Protein AF-0000000084953550 (afdb_homodimer)

Sequence (570 aa):
MKTSVRLIHTGYFYADGGCMFGATPQSAWKRRYKADAQNRCRLAMHVGLVTTRCGRVILIDNGIGNKHTDQLKASFYRFHELTDLDKALRQYGIRPDDVTDVVLTHLHFDHCGGTTRYGEDGQIIPAYPNATCWVSEAQWHEAFHPNALERDSFFPENMEAIRESGKLHLIKDETFLTPEVRLRLFDGHTSGQIVIDVETDSHTVIFAGDVIPTSAHLSPTWISAYDVRPLETYYAKVHLLDKASSNGQIVVYCHDAYTPCSAVKKINDFYKALPCAMDTNNRVRMKTSVRLIHTGYFYADGGCMFGATPQSAWKRRYKADAQNRCRLAMHVGLVTTRCGRVILIDNGIGNKHTDQLKASFYRFHELTDLDKALRQYGIRPDDVTDVVLTHLHFDHCGGTTRYGEDGQIIPAYPNATCWVSEAQWHEAFHPNALERDSFFPENMEAIRESGKLHLIKDETFLTPEVRLRLFDGHTSGQIVIDVETDSHTVIFAGDVIPTSAHLSPTWISAYDVRPLETYYAKVHLLDKASSNGQIVVYCHDAYTPCSAVKKINDFYKALPCAMDTNNRVR

Radius of gyration: 26.47 Å; Cα contacts (8 Å, |Δi|>4): 1402; chains: 2; bounding box: 49×81×55 Å

InterPro domains:
  IPR001279 Metallo-beta-lactamase [PF00753] (47-222)
  IPR001279 Metallo-beta-lactamase [SM00849] (44-255)
  IPR036866 Ribonuclease Z/Hydroxyacylglutathione hydrolase-like [G3DSA:3.60.15.10] (2-266)
  IPR036866 Ribonuclease Z/Hydroxyacylglutathione hydrolase-like [SSF56281] (5-277)
  IPR051013 N-acyl homoserine lactonase-like [PTHR42978] (4-265)

Structure (mmCIF, N/CA/C/O backbone):
data_AF-0000000084953550-model_v1
#
loop_
_entity.id
_entity.type
_entity.pdbx_description
1 polymer 'Metallo-beta-lactamase domain protein'
#
loop_
_atom_site.group_PDB
_atom_site.id
_atom_site.type_symbol
_atom_site.label_atom_id
_atom_site.label_alt_id
_atom_site.label_comp_id
_atom_site.label_asym_id
_atom_site.label_entity_id
_atom_site.label_seq_id
_atom_site.pdbx_PDB_ins_code
_atom_site.Cartn_x
_atom_site.Cartn_y
_atom_site.Cartn_z
_atom_site.occupancy
_atom_site.B_iso_or_equiv
_atom_site.auth_seq_id
_atom_site.auth_comp_id
_atom_site.auth_asym_id
_atom_site.auth_atom_id
_atom_site.pdbx_PDB_model_num
ATOM 1 N N . MET A 1 1 ? -13.148 -36.625 -21.938 1 76.44 1 MET A N 1
ATOM 2 C CA . MET A 1 1 ? -12.641 -36.562 -20.578 1 76.44 1 MET A CA 1
ATOM 3 C C . MET A 1 1 ? -13.18 -35.344 -19.844 1 76.44 1 MET A C 1
ATOM 5 O O . MET A 1 1 ? -13.664 -34.406 -20.484 1 76.44 1 MET A O 1
ATOM 9 N N . LYS A 1 2 ? -13.367 -35.375 -18.516 1 89.06 2 LYS A N 1
ATOM 10 C CA . LYS A 1 2 ? -13.898 -34.281 -17.734 1 89.06 2 LYS A CA 1
ATOM 11 C C . LYS A 1 2 ? -12.797 -33.281 -17.391 1 89.06 2 LYS A C 1
ATOM 13 O O . LYS A 1 2 ? -11.633 -33.656 -17.25 1 89.06 2 LYS A O 1
ATOM 18 N N . THR A 1 3 ? -13.141 -32.062 -17.422 1 95.12 3 THR A N 1
ATOM 19 C CA . THR A 1 3 ? -12.203 -31.062 -16.969 1 95.12 3 THR A CA 1
ATOM 20 C C . THR A 1 3 ? -11.945 -31.188 -15.469 1 95.12 3 THR A C 1
ATOM 22 O O . THR A 1 3 ? -12.891 -31.312 -14.688 1 95.12 3 THR A O 1
ATOM 25 N N . SER A 1 4 ? -10.727 -31.219 -15.094 1 94.81 4 SER A N 1
ATOM 26 C CA . SER A 1 4 ? -10.391 -31.359 -13.68 1 94.81 4 SER A CA 1
ATOM 27 C C . SER A 1 4 ? -9.367 -30.312 -13.25 1 94.81 4 SER A C 1
ATOM 29 O O . SER A 1 4 ? -8.594 -29.812 -14.07 1 94.81 4 SER A O 1
ATOM 31 N N . VAL A 1 5 ? -9.438 -29.969 -12 1 97.19 5 VAL A N 1
ATOM 32 C CA . VAL A 1 5 ? -8.508 -29.031 -11.375 1 97.19 5 VAL A CA 1
ATOM 33 C C . VAL A 1 5 ? -7.867 -29.656 -10.148 1 97.19 5 VAL A C 1
ATOM 35 O O . VAL A 1 5 ? -8.57 -30.125 -9.242 1 97.19 5 VAL A O 1
ATOM 38 N N . ARG A 1 6 ? -6.602 -29.703 -10.109 1 96.5 6 ARG A N 1
ATOM 39 C CA . ARG A 1 6 ? -5.82 -30.172 -8.969 1 96.5 6 ARG A CA 1
ATOM 40 C C . ARG A 1 6 ? -4.867 -29.078 -8.477 1 96.5 6 ARG A C 1
ATOM 42 O O . ARG A 1 6 ? -4.289 -28.344 -9.273 1 96.5 6 ARG A O 1
ATOM 49 N N . LEU A 1 7 ? -4.746 -28.969 -7.188 1 97.06 7 LEU A N 1
ATOM 50 C CA . LEU A 1 7 ? -3.754 -28.078 -6.609 1 97.06 7 LEU A CA 1
ATOM 51 C C . LEU A 1 7 ? -2.506 -28.844 -6.188 1 97.06 7 LEU A C 1
ATOM 53 O O . LEU A 1 7 ? -2.6 -29.844 -5.477 1 97.06 7 LEU A O 1
ATOM 57 N N . ILE A 1 8 ? -1.409 -28.391 -6.684 1 96.94 8 ILE A N 1
ATOM 58 C CA . ILE A 1 8 ? -0.126 -28.984 -6.312 1 96.94 8 ILE A CA 1
ATOM 59 C C . ILE A 1 8 ? 0.648 -28.016 -5.426 1 96.94 8 ILE A C 1
ATOM 61 O O . ILE A 1 8 ? 0.842 -26.844 -5.789 1 96.94 8 ILE A O 1
ATOM 65 N N . HIS A 1 9 ? 1.024 -28.484 -4.32 1 94.75 9 HIS A N 1
ATOM 66 C CA . HIS A 1 9 ? 1.794 -27.688 -3.371 1 94.75 9 HIS A CA 1
ATOM 67 C C . HIS A 1 9 ? 3.289 -27.781 -3.66 1 94.75 9 HIS A C 1
ATOM 69 O O . HIS A 1 9 ? 3.85 -28.875 -3.709 1 94.75 9 HIS A O 1
ATOM 75 N N . THR A 1 10 ? 3.984 -26.594 -3.762 1 96 10 THR A N 1
ATOM 76 C CA . THR A 1 10 ? 5.383 -26.656 -4.164 1 96 10 THR A CA 1
ATOM 77 C C . THR A 1 10 ? 6.289 -26.109 -3.072 1 96 10 THR A C 1
ATOM 79 O O . THR A 1 10 ? 7.469 -25.844 -3.311 1 96 10 THR A O 1
ATOM 82 N N . GLY A 1 11 ? 5.746 -25.922 -1.963 1 96.19 11 GLY A N 1
ATOM 83 C CA . GLY A 1 11 ? 6.559 -25.469 -0.844 1 96.19 11 GLY A CA 1
ATOM 84 C C . GLY A 1 11 ? 5.988 -24.234 -0.153 1 96.19 11 GLY A C 1
ATOM 85 O O . GLY A 1 11 ? 4.895 -23.781 -0.492 1 96.19 11 GLY A O 1
ATOM 86 N N . TYR A 1 12 ? 6.742 -23.812 0.892 1 97.44 12 TYR A N 1
ATOM 87 C CA . TYR A 1 12 ? 6.324 -22.688 1.725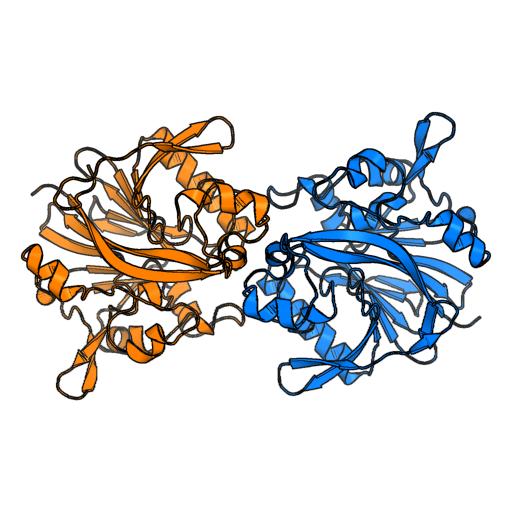 1 97.44 12 TYR A CA 1
ATOM 88 C C . TYR A 1 12 ? 7.398 -21.609 1.77 1 97.44 12 TYR A C 1
ATOM 90 O O . TYR A 1 12 ? 8.555 -21.859 1.408 1 97.44 12 TYR A O 1
ATOM 98 N N . PHE A 1 13 ? 7.023 -20.453 2.117 1 97.38 13 PHE A N 1
ATOM 99 C CA . PHE A 1 13 ? 7.93 -19.359 2.449 1 97.38 13 PHE A CA 1
ATOM 100 C C . PHE A 1 13 ? 7.32 -18.453 3.514 1 97.38 13 PHE A C 1
ATOM 102 O O . PHE A 1 13 ? 6.16 -18.625 3.893 1 97.38 13 PHE A O 1
ATOM 109 N N . TYR A 1 14 ? 8.148 -17.578 4.047 1 97.62 14 TYR A N 1
ATOM 110 C CA . TYR A 1 14 ? 7.656 -16.625 5.031 1 97.62 14 TYR A CA 1
ATOM 111 C C . TYR A 1 14 ? 7.633 -15.211 4.453 1 97.62 14 TYR A C 1
ATOM 113 O O . TYR A 1 14 ? 8.484 -14.852 3.639 1 97.62 14 TYR A O 1
ATOM 121 N N . ALA A 1 15 ? 6.664 -14.484 4.805 1 97.62 15 ALA A N 1
ATOM 122 C CA . ALA A 1 15 ? 6.594 -13.047 4.527 1 97.62 15 ALA A CA 1
ATOM 123 C C . ALA A 1 15 ? 6.145 -12.273 5.766 1 97.62 15 ALA A C 1
ATOM 125 O O . ALA A 1 15 ? 5.355 -12.781 6.57 1 97.62 15 ALA A O 1
ATOM 126 N N . ASP A 1 16 ? 6.613 -11.07 5.918 1 98 16 ASP A N 1
ATOM 127 C CA . ASP A 1 16 ? 6.211 -10.219 7.031 1 98 16 ASP A CA 1
ATOM 128 C C . ASP A 1 16 ? 4.707 -9.945 6.996 1 98 16 ASP A C 1
ATOM 130 O O . ASP A 1 16 ? 4.156 -9.617 5.941 1 98 16 ASP A O 1
ATOM 134 N N . GLY A 1 17 ? 4.078 -10.062 8.164 1 98.44 17 GLY A N 1
ATOM 135 C CA . GLY A 1 17 ? 2.639 -9.852 8.219 1 98.44 17 GLY A CA 1
ATOM 136 C C . GLY A 1 17 ? 2.227 -8.445 7.824 1 98.44 17 GLY A C 1
ATOM 137 O O . GLY A 1 17 ? 1.209 -8.258 7.152 1 98.44 17 GLY A O 1
ATOM 138 N N . GLY A 1 18 ? 2.971 -7.453 8.297 1 98.31 18 GLY A N 1
ATOM 139 C CA . GLY A 1 18 ? 2.688 -6.086 7.883 1 98.31 18 GLY A CA 1
ATOM 140 C C . GLY A 1 18 ? 2.758 -5.887 6.379 1 98.31 18 GLY A C 1
ATOM 141 O O . GLY A 1 18 ? 1.96 -5.145 5.809 1 98.31 18 GLY A O 1
ATOM 142 N N . CYS A 1 19 ? 3.678 -6.562 5.73 1 98.31 19 CYS A N 1
ATOM 143 C CA . CYS A 1 19 ? 3.785 -6.5 4.277 1 98.31 19 CYS A CA 1
ATOM 144 C C . CYS A 1 19 ? 2.588 -7.172 3.613 1 98.31 19 CYS A C 1
ATOM 146 O O . CYS A 1 19 ? 2.059 -6.664 2.623 1 98.31 19 CYS A O 1
ATOM 148 N N . MET A 1 20 ? 2.152 -8.227 4.184 1 98.44 20 MET A N 1
ATOM 149 C CA . MET A 1 20 ? 1.085 -9.023 3.584 1 98.44 20 MET A CA 1
ATOM 150 C C . MET A 1 20 ? -0.265 -8.328 3.748 1 98.44 20 MET A C 1
ATOM 152 O O . MET A 1 20 ? -1.137 -8.453 2.885 1 98.44 20 MET A O 1
ATOM 156 N N . PHE A 1 21 ? -0.418 -7.555 4.832 1 98.5 21 PHE A N 1
ATOM 157 C CA . PHE A 1 21 ? -1.776 -7.117 5.133 1 98.5 21 PHE A CA 1
ATOM 158 C C . PHE A 1 21 ? -1.864 -5.598 5.145 1 98.5 21 PHE A C 1
ATOM 160 O O . PHE A 1 21 ? -2.939 -5.031 5.363 1 98.5 21 PHE A O 1
ATOM 167 N N . GLY A 1 22 ? -0.759 -4.938 4.918 1 97.88 22 GLY A N 1
ATOM 168 C CA . GLY A 1 22 ? -0.736 -3.521 4.582 1 97.88 22 GLY A CA 1
ATOM 169 C C . GLY A 1 22 ? -1.281 -2.637 5.688 1 97.88 22 GLY A C 1
ATOM 170 O O . GLY A 1 22 ? -0.804 -2.686 6.824 1 97.88 22 GLY A O 1
ATOM 171 N N . ALA A 1 23 ? -2.414 -1.973 5.375 1 97.88 23 ALA A N 1
ATOM 172 C CA . ALA A 1 23 ? -2.973 -0.953 6.258 1 97.88 23 ALA A CA 1
ATOM 173 C C . ALA A 1 23 ? -3.803 -1.585 7.371 1 97.88 23 ALA A C 1
ATOM 175 O O . ALA A 1 23 ? -4.406 -0.879 8.188 1 97.88 23 ALA A O 1
ATOM 176 N N . THR A 1 24 ? -3.871 -2.865 7.43 1 97.5 24 THR A N 1
ATOM 177 C CA . THR A 1 24 ? -4.531 -3.566 8.523 1 97.5 24 THR A CA 1
ATOM 178 C C . THR A 1 24 ? -3.566 -3.785 9.688 1 97.5 24 THR A C 1
ATOM 180 O O . THR A 1 24 ? -2.539 -4.445 9.531 1 97.5 24 THR A O 1
ATOM 183 N N . PRO A 1 25 ? -3.871 -3.297 10.836 1 96.94 25 PRO A N 1
ATOM 184 C CA . PRO A 1 25 ? -2.934 -3.385 11.961 1 96.94 25 PRO A CA 1
ATOM 185 C C . PRO A 1 25 ? -2.691 -4.824 12.414 1 96.94 25 PRO A C 1
ATOM 187 O O . PRO A 1 25 ? -3.553 -5.688 12.227 1 96.94 25 PRO A O 1
ATOM 190 N N . GLN A 1 26 ? -1.548 -5.031 13.008 1 97.56 26 GLN A N 1
ATOM 191 C CA . GLN A 1 26 ? -1.118 -6.344 13.477 1 97.56 26 GLN A CA 1
ATOM 192 C C . GLN A 1 26 ? -2.156 -6.961 14.406 1 97.56 26 GLN A C 1
ATOM 194 O O . GLN A 1 26 ? -2.43 -8.156 14.328 1 97.56 26 GLN A O 1
ATOM 199 N N . SER A 1 27 ? -2.773 -6.18 15.266 1 95.19 27 SER A N 1
ATOM 200 C CA . SER A 1 27 ? -3.758 -6.66 16.234 1 95.19 27 SER A CA 1
ATOM 201 C C . SER A 1 27 ? -4.98 -7.242 15.523 1 95.19 27 SER A C 1
ATOM 203 O O . SER A 1 27 ? -5.656 -8.117 16.062 1 95.19 27 SER A O 1
ATOM 205 N N . ALA A 1 28 ? -5.219 -6.801 14.328 1 96.19 28 ALA A N 1
ATOM 206 C CA . ALA A 1 28 ? -6.379 -7.27 13.57 1 96.19 28 ALA A CA 1
ATOM 207 C C . ALA A 1 28 ? -6.016 -8.477 12.703 1 96.19 28 ALA A C 1
ATOM 209 O O . ALA A 1 28 ? -6.648 -9.531 12.805 1 96.19 28 ALA A O 1
ATOM 210 N N . TRP A 1 29 ? -4.965 -8.352 11.898 1 97.44 29 TRP A N 1
ATOM 211 C CA . TRP A 1 29 ? -4.723 -9.406 10.922 1 97.44 29 TRP A CA 1
ATOM 212 C C . TRP A 1 29 ? -4.199 -10.672 11.609 1 97.44 29 TRP A C 1
ATOM 214 O O . TRP A 1 29 ? -4.383 -11.781 11.102 1 97.44 29 TRP A O 1
ATOM 224 N N . LYS A 1 30 ? -3.602 -10.57 12.797 1 97.12 30 LYS A N 1
ATOM 225 C CA . LYS A 1 30 ? -3.109 -11.734 13.523 1 97.12 30 LYS A CA 1
ATOM 226 C C . LYS A 1 30 ? -4.258 -12.641 13.953 1 97.12 30 LYS A C 1
ATOM 228 O O . LYS A 1 30 ? -4.055 -13.82 14.234 1 97.12 30 LYS A O 1
ATOM 233 N N . ARG A 1 31 ? -5.398 -12.055 14.062 1 95.88 31 ARG A N 1
ATOM 234 C CA . ARG A 1 31 ? -6.57 -12.836 14.438 1 95.88 31 ARG A CA 1
ATOM 235 C C . ARG A 1 31 ? -7.043 -13.711 13.289 1 95.88 31 ARG A C 1
ATOM 237 O O . ARG A 1 31 ? -7.789 -14.672 13.492 1 95.88 31 ARG A O 1
ATOM 244 N N . ARG A 1 32 ? -6.566 -13.453 12.094 1 95.94 32 ARG A N 1
ATOM 245 C CA . ARG A 1 32 ? -7.109 -14.133 10.922 1 95.94 32 ARG A CA 1
ATOM 246 C C . ARG A 1 32 ? -6.039 -14.984 10.242 1 95.94 32 ARG A C 1
ATOM 248 O O . ARG A 1 32 ? -6.359 -15.875 9.453 1 95.94 32 ARG A O 1
ATOM 255 N N . TYR A 1 33 ? -4.809 -14.664 10.539 1 98.06 33 TYR A N 1
ATOM 256 C CA . TYR A 1 33 ? -3.719 -15.414 9.922 1 98.06 33 TYR A CA 1
ATOM 257 C C . TYR A 1 33 ? -2.555 -15.586 10.891 1 98.06 33 TYR A C 1
ATOM 259 O O . TYR A 1 33 ? -2.064 -14.602 11.453 1 98.06 33 TYR A O 1
ATOM 267 N N . LYS A 1 34 ? -2.096 -16.734 11.016 1 97.56 34 LYS A N 1
ATOM 268 C CA . LYS A 1 34 ? -1.059 -17.062 11.992 1 97.56 34 LYS A CA 1
ATOM 269 C C . LYS A 1 34 ? 0.27 -16.406 11.617 1 97.56 34 LYS A C 1
ATOM 271 O O . LYS A 1 34 ? 0.632 -16.359 10.438 1 97.56 34 LYS A O 1
ATOM 276 N N . ALA A 1 35 ? 0.971 -15.922 12.586 1 97.31 35 ALA A N 1
ATOM 277 C CA . ALA A 1 35 ? 2.318 -15.391 12.422 1 97.31 35 ALA A CA 1
ATOM 278 C C . ALA A 1 35 ? 3.246 -15.883 13.531 1 97.31 35 ALA A C 1
ATOM 280 O O . ALA A 1 35 ? 2.795 -16.188 14.633 1 97.31 35 ALA A O 1
ATOM 281 N N . ASP A 1 36 ? 4.523 -15.961 13.234 1 96.06 36 ASP A N 1
ATOM 282 C CA . ASP A 1 36 ? 5.488 -16.359 14.258 1 96.06 36 ASP A CA 1
ATOM 283 C C . ASP A 1 36 ? 5.953 -15.164 15.078 1 96.06 36 ASP A C 1
ATOM 285 O O . ASP A 1 36 ? 5.41 -14.062 14.938 1 96.06 36 ASP A O 1
ATOM 289 N N . ALA A 1 37 ? 6.895 -15.328 15.945 1 93.56 37 ALA A N 1
ATOM 290 C CA . ALA A 1 37 ? 7.344 -14.305 16.891 1 93.56 37 ALA A CA 1
ATOM 291 C C . ALA A 1 37 ? 8.047 -13.156 16.172 1 93.56 37 ALA A C 1
ATOM 293 O O . ALA A 1 37 ? 8.148 -12.047 16.703 1 93.56 37 ALA A O 1
ATOM 294 N N . GLN A 1 38 ? 8.531 -13.414 15.008 1 93.62 38 GLN A N 1
ATOM 295 C CA . GLN A 1 38 ? 9.219 -12.398 14.219 1 93.62 38 GLN A CA 1
ATOM 296 C C . GLN A 1 38 ? 8.258 -11.711 13.25 1 93.62 38 GLN A C 1
ATOM 298 O O . GLN A 1 38 ? 8.695 -11.031 12.32 1 93.62 38 GLN A O 1
ATOM 303 N N . ASN A 1 39 ? 6.949 -11.914 13.438 1 96.06 39 ASN A N 1
ATOM 304 C CA . ASN A 1 39 ? 5.895 -11.258 12.664 1 96.06 39 ASN A CA 1
ATOM 305 C C . ASN A 1 39 ? 5.801 -11.828 11.25 1 96.06 39 ASN A C 1
ATOM 307 O O . ASN A 1 39 ? 5.297 -11.164 10.344 1 96.06 39 ASN A O 1
ATOM 311 N N . ARG A 1 40 ? 6.324 -13.102 11.078 1 97.56 40 ARG A N 1
ATOM 312 C CA . ARG A 1 40 ? 6.324 -13.703 9.75 1 97.56 40 ARG A CA 1
ATOM 313 C C . ARG A 1 40 ? 5.148 -14.656 9.586 1 97.56 40 ARG A C 1
ATOM 315 O O . ARG A 1 40 ? 4.852 -15.453 10.484 1 97.56 40 ARG A O 1
ATOM 322 N N . CYS A 1 41 ? 4.48 -14.523 8.43 1 98.62 41 CYS A N 1
ATOM 323 C CA . CYS A 1 41 ? 3.377 -15.398 8.055 1 98.62 41 CYS A CA 1
ATOM 324 C C . CYS A 1 41 ? 3.855 -16.5 7.121 1 98.62 41 CYS A C 1
ATOM 326 O O . CYS A 1 41 ? 4.57 -16.234 6.152 1 98.62 41 CYS A O 1
ATOM 328 N N . ARG A 1 42 ? 3.492 -17.719 7.453 1 98.44 42 ARG A N 1
ATOM 329 C CA . ARG A 1 42 ? 3.793 -18.828 6.555 1 98.44 42 ARG A CA 1
ATOM 330 C C . ARG A 1 42 ? 2.855 -18.828 5.352 1 98.44 42 ARG A C 1
ATOM 332 O O . ARG A 1 42 ? 1.634 -18.844 5.512 1 98.44 42 ARG A O 1
ATOM 339 N N . LEU A 1 43 ? 3.41 -18.812 4.164 1 98.56 43 LEU A N 1
ATOM 340 C CA . LEU A 1 43 ? 2.662 -18.797 2.914 1 98.56 43 LEU A CA 1
ATOM 341 C C . LEU A 1 43 ? 2.988 -20.016 2.066 1 98.56 43 LEU A C 1
ATOM 343 O O . LEU A 1 43 ? 4.078 -20.594 2.182 1 98.56 43 LEU A O 1
ATOM 347 N N . ALA A 1 44 ? 2.066 -20.375 1.27 1 98.38 44 ALA A N 1
ATOM 348 C CA . ALA A 1 44 ? 2.232 -21.531 0.385 1 98.38 44 ALA A CA 1
ATOM 349 C C . ALA A 1 44 ? 2.402 -21.078 -1.065 1 98.38 44 ALA A C 1
ATOM 351 O O . ALA A 1 44 ? 2.145 -19.922 -1.4 1 98.38 44 ALA A O 1
ATOM 352 N N . MET A 1 45 ? 2.893 -21.953 -1.825 1 98.12 45 MET A N 1
ATOM 353 C CA . MET A 1 45 ? 2.854 -21.828 -3.281 1 98.12 45 MET A CA 1
ATOM 354 C C . MET A 1 45 ? 2.02 -22.953 -3.895 1 98.12 45 MET A C 1
ATOM 356 O O . MET A 1 45 ? 2.5 -24.078 -4.051 1 98.12 45 MET A O 1
ATOM 360 N N . HIS A 1 46 ? 0.765 -22.625 -4.184 1 98 46 HIS A N 1
ATOM 361 C CA . HIS A 1 46 ? -0.148 -23.562 -4.832 1 98 46 HIS A CA 1
ATOM 362 C C . HIS A 1 46 ? -0.134 -23.391 -6.344 1 98 46 HIS A C 1
ATOM 364 O O . HIS A 1 46 ? -0.384 -22.281 -6.848 1 98 46 HIS A O 1
ATOM 370 N N . VAL A 1 47 ? 0.099 -24.469 -7.023 1 98.25 47 VAL A N 1
ATOM 371 C CA . VAL A 1 47 ? 0.094 -24.516 -8.484 1 98.25 47 VAL A CA 1
ATOM 372 C C . VAL A 1 47 ? -1.152 -25.25 -8.969 1 98.25 47 VAL A C 1
ATOM 374 O O . VAL A 1 47 ? -1.556 -26.266 -8.391 1 98.25 47 VAL A O 1
ATOM 377 N N . GLY A 1 48 ? -1.766 -24.734 -9.992 1 98.44 48 GLY A N 1
ATOM 378 C CA . GLY A 1 48 ? -2.918 -25.406 -10.57 1 98.44 48 GLY A CA 1
ATOM 379 C C . GLY A 1 48 ? -2.553 -26.344 -11.695 1 98.44 48 GLY A C 1
ATOM 380 O O . GLY A 1 48 ? -1.789 -25.984 -12.594 1 98.44 48 GLY A O 1
ATOM 381 N N . LEU A 1 49 ? -3.033 -27.562 -11.625 1 98.25 49 LEU A N 1
ATOM 382 C CA . LEU A 1 49 ? -3.014 -28.516 -12.727 1 98.25 49 LEU A CA 1
ATOM 383 C C . LEU A 1 49 ? -4.418 -28.734 -13.281 1 98.25 49 LEU A C 1
ATOM 385 O O . LEU A 1 49 ? -5.289 -29.25 -12.586 1 98.25 49 LEU A O 1
ATOM 389 N N . VAL A 1 50 ? -4.582 -28.281 -14.516 1 98.06 50 VAL A N 1
ATOM 390 C CA . VAL A 1 50 ? -5.891 -28.391 -15.148 1 98.06 50 VAL A CA 1
ATOM 391 C C . VAL A 1 50 ? -5.812 -29.344 -16.344 1 98.06 50 VAL A C 1
ATOM 393 O O . VAL A 1 50 ? -4.922 -29.219 -17.188 1 98.06 50 VAL A O 1
ATOM 396 N N . THR A 1 51 ? -6.66 -30.297 -16.406 1 96.75 51 THR A N 1
ATOM 397 C CA . THR A 1 51 ? -6.867 -31.109 -17.594 1 96.75 51 THR A CA 1
ATOM 398 C C . THR A 1 51 ? -8.234 -30.844 -18.219 1 96.75 51 THR A C 1
ATOM 400 O O . THR A 1 51 ? -9.242 -30.781 -17.5 1 96.75 51 THR A O 1
ATOM 403 N N . THR A 1 52 ? -8.219 -30.594 -19.469 1 97.06 52 THR A N 1
ATOM 404 C CA . THR A 1 52 ? -9.461 -30.203 -20.109 1 97.06 52 THR A CA 1
ATOM 405 C C . THR A 1 52 ? -10.047 -31.375 -20.906 1 97.06 52 THR A C 1
ATOM 407 O O . THR A 1 52 ? -9.383 -32.375 -21.109 1 97.06 52 THR A O 1
ATOM 410 N N . ARG A 1 53 ? -11.258 -31.172 -21.453 1 95 53 ARG A N 1
ATOM 411 C CA . ARG A 1 53 ? -11.984 -32.188 -22.219 1 95 53 ARG A CA 1
ATOM 412 C C . ARG A 1 53 ? -11.273 -32.5 -23.531 1 95 53 ARG A C 1
ATOM 414 O O . ARG A 1 53 ? -11.289 -33.625 -24 1 95 53 ARG A O 1
ATOM 421 N N . CYS A 1 54 ? -10.656 -31.5 -24.078 1 95.69 54 CYS A N 1
ATOM 422 C CA . CYS A 1 54 ? -10.016 -31.688 -25.375 1 95.69 54 CYS A CA 1
ATOM 423 C C . CYS A 1 54 ? -8.594 -32.219 -25.219 1 95.69 54 CYS A C 1
ATOM 425 O O . CYS A 1 54 ? -7.84 -32.281 -26.188 1 95.69 54 CYS A O 1
ATOM 427 N N . GLY A 1 55 ? -8.141 -32.469 -23.953 1 95.94 55 GLY A N 1
ATOM 428 C CA . GLY A 1 55 ? -6.887 -33.156 -23.719 1 95.94 55 GLY A CA 1
ATOM 429 C C . GLY A 1 55 ? -5.734 -32.219 -23.406 1 95.94 55 GLY A C 1
ATOM 430 O O . GLY A 1 55 ? -4.582 -32.656 -23.328 1 95.94 55 GLY A O 1
ATOM 431 N N . ARG A 1 56 ? -6.027 -31 -23.141 1 97.38 56 ARG A N 1
ATOM 432 C CA . ARG A 1 56 ? -4.965 -30.078 -22.766 1 97.38 56 ARG A CA 1
ATOM 433 C C . ARG A 1 56 ? -4.551 -30.266 -21.312 1 97.38 56 ARG A C 1
ATOM 435 O O . ARG A 1 56 ? -5.395 -30.531 -20.453 1 97.38 56 ARG A O 1
ATOM 442 N N . VAL A 1 57 ? -3.285 -30.188 -21.094 1 98.38 57 VAL A N 1
ATOM 443 C CA . VAL A 1 57 ? -2.695 -30.172 -19.766 1 98.38 57 VAL A CA 1
ATOM 444 C C . VAL A 1 57 ? -2.127 -28.781 -19.469 1 98.38 57 VAL A C 1
ATOM 446 O O . VAL A 1 57 ? -1.109 -28.391 -20.031 1 98.38 57 VAL A O 1
ATOM 449 N N . ILE A 1 58 ? -2.797 -28.078 -18.531 1 98.69 58 ILE A N 1
ATOM 450 C CA . ILE A 1 58 ? -2.49 -26.672 -18.266 1 98.69 58 ILE A CA 1
ATOM 451 C C . ILE A 1 58 ? -1.93 -26.531 -16.844 1 98.69 58 ILE A C 1
ATOM 453 O O . ILE A 1 58 ? -2.525 -27.016 -15.883 1 98.69 58 ILE A O 1
ATOM 457 N N . LEU A 1 59 ? -0.784 -25.922 -16.734 1 98.81 59 LEU A N 1
ATOM 458 C CA . LEU A 1 59 ? -0.252 -25.5 -15.438 1 98.81 59 LEU A CA 1
ATOM 459 C C . LEU A 1 59 ? -0.524 -24.016 -15.188 1 98.81 59 LEU A C 1
ATOM 461 O O . LEU A 1 59 ? -0.302 -23.188 -16.062 1 98.81 59 LEU A O 1
ATOM 465 N N . ILE A 1 60 ? -1.053 -23.734 -14.055 1 98.88 60 ILE A N 1
ATOM 466 C CA . ILE A 1 60 ? -1.22 -22.359 -13.602 1 98.88 60 ILE A CA 1
ATOM 467 C C . ILE A 1 60 ? -0.16 -22.031 -12.547 1 98.88 60 ILE A C 1
ATOM 469 O O . ILE A 1 60 ? -0.203 -22.547 -11.43 1 98.88 60 ILE A O 1
ATOM 473 N N . ASP A 1 61 ? 0.768 -21.156 -12.922 1 98.75 61 ASP A N 1
ATOM 474 C CA . ASP A 1 61 ? 1.976 -20.859 -12.156 1 98.75 61 ASP A CA 1
ATOM 475 C C . ASP A 1 61 ? 2.805 -22.109 -11.922 1 98.75 61 ASP A C 1
ATOM 477 O O . ASP A 1 61 ? 2.402 -23.203 -12.32 1 98.75 61 ASP A O 1
ATOM 481 N N . ASN A 1 62 ? 4.004 -21.953 -11.391 1 97.5 62 ASN A N 1
ATOM 482 C CA . ASN A 1 62 ? 4.863 -23.125 -11.25 1 97.5 62 ASN A CA 1
ATOM 483 C C . ASN A 1 62 ? 5.867 -22.953 -10.117 1 97.5 62 ASN A C 1
ATOM 485 O O . ASN A 1 62 ? 6.926 -23.578 -10.117 1 97.5 62 ASN A O 1
ATOM 489 N N . GLY A 1 63 ? 5.594 -22 -9.219 1 96.06 63 GLY A N 1
ATOM 490 C CA . GLY A 1 63 ? 6.379 -21.859 -8.008 1 96.06 63 GLY A CA 1
ATOM 491 C C . GLY A 1 63 ? 7.738 -21.219 -8.242 1 96.06 63 GLY A C 1
ATOM 492 O O . GLY A 1 63 ? 7.918 -20.469 -9.195 1 96.06 63 GLY A O 1
ATOM 493 N N . ILE A 1 64 ? 8.719 -21.453 -7.34 1 94.69 64 ILE A N 1
ATOM 494 C CA . ILE A 1 64 ? 10 -20.766 -7.328 1 94.69 64 ILE A CA 1
ATOM 495 C C . ILE A 1 64 ? 11.008 -21.531 -8.188 1 94.69 64 ILE A C 1
ATOM 497 O O . ILE A 1 64 ? 12.07 -21 -8.523 1 94.69 64 ILE A O 1
ATOM 501 N N . GLY A 1 65 ? 10.703 -22.703 -8.523 1 93.44 65 GLY A N 1
ATOM 502 C CA . GLY A 1 65 ? 11.633 -23.516 -9.297 1 93.44 65 GLY A CA 1
ATOM 503 C C . GLY A 1 65 ? 12.82 -24 -8.484 1 93.44 65 GLY A C 1
ATOM 504 O O . GLY A 1 65 ? 12.742 -24.109 -7.258 1 93.44 65 GLY A O 1
ATOM 505 N N . ASN A 1 66 ? 13.883 -24.453 -9.242 1 88.12 66 ASN A N 1
ATOM 506 C CA . ASN A 1 66 ? 15.016 -25.062 -8.562 1 88.12 66 ASN A CA 1
ATOM 507 C C . ASN A 1 66 ? 16.328 -24.344 -8.883 1 88.12 66 ASN A C 1
ATOM 509 O O . ASN A 1 66 ? 17.406 -24.828 -8.539 1 88.12 66 ASN A O 1
ATOM 513 N N . LYS A 1 67 ? 16.359 -23.219 -9.539 1 87.75 67 LYS A N 1
ATOM 514 C CA . LYS A 1 67 ? 17.578 -22.547 -9.992 1 87.75 67 LYS A CA 1
ATOM 515 C C . LYS A 1 67 ? 18.266 -21.812 -8.844 1 87.75 67 LYS A C 1
ATOM 517 O O . LYS A 1 67 ? 19.484 -21.656 -8.852 1 87.75 67 LYS A O 1
ATOM 522 N N . HIS A 1 68 ? 17.641 -21.328 -7.867 1 78.81 68 HIS A N 1
ATOM 523 C CA . HIS A 1 68 ? 18.234 -20.484 -6.832 1 78.81 68 HIS A CA 1
ATOM 524 C C . HIS A 1 68 ? 17.875 -21 -5.441 1 78.81 68 HIS A C 1
ATOM 526 O O . HIS A 1 68 ? 17.609 -20.203 -4.531 1 78.81 68 HIS A O 1
ATOM 532 N N . THR A 1 69 ? 17.938 -22.312 -5.348 1 79.69 69 THR A N 1
ATOM 533 C CA . THR A 1 69 ? 17.344 -22.922 -4.16 1 79.69 69 THR A CA 1
ATOM 534 C C . THR A 1 69 ? 18.109 -22.5 -2.902 1 79.6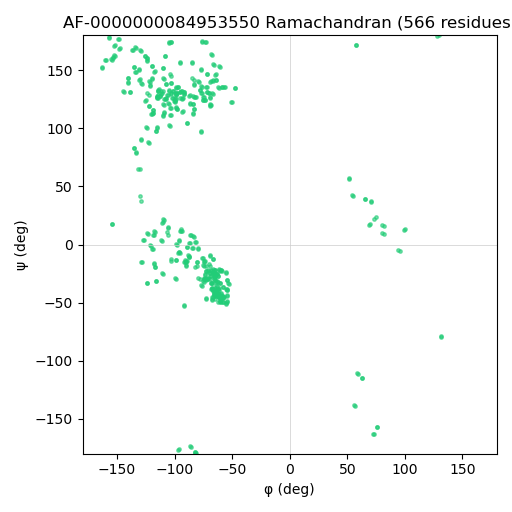9 69 THR A C 1
ATOM 536 O O . THR A 1 69 ? 17.484 -22.094 -1.915 1 79.69 69 THR A O 1
ATOM 539 N N . ASP A 1 70 ? 19.406 -22.562 -2.924 1 81.81 70 ASP A N 1
ATOM 540 C CA . ASP A 1 70 ? 20.188 -22.234 -1.735 1 81.81 70 ASP A CA 1
ATOM 541 C C . ASP A 1 70 ? 20.047 -20.766 -1.374 1 81.81 70 ASP A C 1
ATOM 543 O O . ASP A 1 70 ? 19.844 -20.422 -0.206 1 81.81 70 ASP A O 1
ATOM 547 N N . GLN A 1 71 ? 20.094 -19.984 -2.389 1 80.69 71 GLN A N 1
ATOM 548 C CA . GLN A 1 71 ? 19.953 -18.547 -2.18 1 80.69 71 GLN A CA 1
ATOM 549 C C . GLN A 1 71 ? 18.562 -18.203 -1.644 1 80.69 71 GLN A C 1
ATOM 551 O O . GLN A 1 71 ? 18.422 -17.391 -0.733 1 80.69 71 GLN A O 1
ATOM 556 N N . LEU A 1 72 ? 17.672 -18.844 -2.098 1 82.38 72 LEU A N 1
ATOM 557 C CA . LEU A 1 72 ? 16.281 -18.562 -1.736 1 82.38 72 LEU A CA 1
ATOM 558 C C . LEU A 1 72 ? 15.977 -19.062 -0.326 1 82.38 72 LEU A C 1
ATOM 560 O O . LEU A 1 72 ? 15.25 -18.406 0.424 1 82.38 72 LEU A O 1
ATOM 564 N N . LYS A 1 73 ? 16.609 -20.125 0.091 1 84.38 73 LYS A N 1
ATOM 565 C CA . LYS A 1 73 ? 16.453 -20.641 1.447 1 84.38 73 LYS A CA 1
ATOM 566 C C . LYS A 1 73 ? 17.078 -19.688 2.473 1 84.38 73 LYS A C 1
ATOM 568 O O . LYS A 1 73 ? 16.547 -19.531 3.576 1 84.38 73 LYS A O 1
ATOM 573 N N . ALA A 1 74 ? 18.109 -19.062 2.041 1 83.25 74 ALA A N 1
ATOM 574 C CA . ALA A 1 74 ? 18.828 -18.172 2.941 1 83.25 74 ALA A CA 1
ATOM 575 C C . ALA A 1 74 ? 18.266 -16.75 2.889 1 83.25 74 ALA A C 1
ATOM 577 O O . ALA A 1 74 ? 18.672 -15.891 3.66 1 83.25 74 ALA A O 1
ATOM 578 N N . SER A 1 75 ? 17.312 -16.641 2.041 1 84.94 75 SER A N 1
ATOM 579 C CA . SER A 1 75 ? 16.766 -15.297 1.834 1 84.94 75 SER A CA 1
ATOM 580 C C . SER A 1 75 ? 15.859 -14.891 2.99 1 84.94 75 SER A C 1
ATOM 582 O O . SER A 1 75 ? 15.586 -15.688 3.887 1 84.94 75 SER A O 1
ATOM 584 N N . PHE A 1 76 ? 15.398 -13.672 2.957 1 85.62 76 PHE A N 1
ATOM 585 C CA . PHE A 1 76 ? 14.469 -13.094 3.918 1 85.62 76 PHE A CA 1
ATOM 586 C C . PHE A 1 76 ? 13.164 -13.883 3.959 1 85.62 76 PHE A C 1
ATOM 588 O O . PHE A 1 76 ? 12.516 -13.961 5 1 85.62 76 PHE A O 1
ATOM 595 N N . TYR A 1 77 ? 12.883 -14.602 2.875 1 92.31 77 TYR A N 1
ATOM 596 C CA . TYR A 1 77 ? 11.617 -15.305 2.734 1 92.31 77 TYR A CA 1
ATOM 597 C C . TYR A 1 77 ? 11.711 -16.719 3.297 1 92.31 77 TYR A C 1
ATOM 599 O O . TYR A 1 77 ? 10.695 -17.375 3.531 1 92.31 77 TYR A O 1
ATOM 607 N N . ARG A 1 78 ? 12.898 -17.25 3.479 1 93.38 78 ARG A N 1
ATOM 608 C CA . ARG A 1 78 ? 13.141 -18.547 4.109 1 93.38 78 ARG A CA 1
ATOM 609 C C . ARG A 1 78 ? 12.297 -19.641 3.469 1 93.38 78 ARG A C 1
ATOM 611 O O . ARG A 1 78 ? 11.547 -20.328 4.156 1 93.38 78 ARG A O 1
ATOM 618 N N . PHE A 1 79 ? 12.445 -19.766 2.236 1 95.12 79 PHE A N 1
ATOM 619 C CA . PHE A 1 79 ? 11.758 -20.828 1.516 1 95.12 79 PHE A CA 1
ATOM 620 C C . PHE A 1 79 ? 12.086 -22.188 2.111 1 95.12 79 PHE A C 1
ATOM 622 O O . PHE A 1 79 ? 13.234 -22.453 2.455 1 95.12 79 PHE A O 1
ATOM 629 N N . HIS A 1 80 ? 11.07 -23.031 2.287 1 94.44 80 HIS A N 1
ATOM 630 C CA . HIS A 1 80 ? 11.281 -24.312 2.938 1 94.44 80 HIS A CA 1
ATOM 631 C C . HIS A 1 80 ? 10.242 -25.344 2.486 1 94.44 80 HIS A C 1
ATOM 633 O O . HIS A 1 80 ? 9.227 -24.984 1.893 1 94.44 80 HIS A O 1
ATOM 639 N N . GLU A 1 81 ? 10.555 -26.625 2.693 1 95.06 81 GLU A N 1
ATOM 640 C CA . GLU A 1 81 ? 9.703 -27.734 2.307 1 95.06 81 GLU A CA 1
ATOM 641 C C . GLU A 1 81 ? 9.344 -27.672 0.824 1 95.06 81 GLU A C 1
ATOM 643 O O . GLU A 1 81 ? 8.188 -27.859 0.45 1 95.06 81 GLU A O 1
ATOM 648 N N . LEU A 1 82 ? 10.336 -27.344 0.08 1 93.88 82 LEU A N 1
ATOM 649 C CA . LEU A 1 82 ? 10.148 -27.188 -1.358 1 93.88 82 LEU A CA 1
ATOM 650 C C . LEU A 1 82 ? 9.953 -28.547 -2.02 1 93.88 82 LEU A C 1
ATOM 652 O O . LEU A 1 82 ? 10.609 -29.531 -1.644 1 93.88 82 LEU A O 1
ATOM 656 N N . THR A 1 83 ? 9 -28.609 -2.893 1 91.25 83 THR A N 1
ATOM 657 C CA . THR A 1 83 ? 8.734 -29.797 -3.693 1 91.25 83 THR A CA 1
ATOM 658 C C . THR A 1 83 ? 8.992 -29.531 -5.172 1 91.25 83 THR A C 1
ATOM 660 O O . THR A 1 83 ? 8.555 -28.5 -5.703 1 91.25 83 THR A O 1
ATOM 663 N N . ASP A 1 84 ? 9.695 -30.469 -5.746 1 90.69 84 ASP A N 1
ATOM 664 C CA . ASP A 1 84 ? 9.93 -30.391 -7.184 1 90.69 84 ASP A CA 1
ATOM 665 C C . ASP A 1 84 ? 8.641 -30.609 -7.965 1 90.69 84 ASP A C 1
ATOM 667 O O . ASP A 1 84 ? 8.039 -31.688 -7.883 1 90.69 84 ASP A O 1
ATOM 671 N N . LEU A 1 85 ? 8.289 -29.641 -8.711 1 95.12 85 LEU A N 1
ATOM 672 C CA . LEU A 1 85 ? 7.016 -29.703 -9.414 1 95.12 85 LEU A CA 1
ATOM 673 C C . LEU A 1 85 ? 7 -30.844 -10.422 1 95.12 85 LEU A C 1
ATOM 675 O O . LEU A 1 85 ? 5.973 -31.5 -10.609 1 95.12 85 LEU A O 1
ATOM 679 N N . ASP A 1 86 ? 8.133 -31.141 -11.055 1 92.56 86 ASP A N 1
ATOM 680 C CA . ASP A 1 86 ? 8.211 -32.25 -12 1 92.56 86 ASP A CA 1
ATOM 681 C C . ASP A 1 86 ? 7.938 -33.594 -11.305 1 92.56 86 ASP A C 1
ATOM 683 O O . ASP A 1 86 ? 7.207 -34.406 -11.828 1 92.56 86 ASP A O 1
ATOM 687 N N . LYS A 1 87 ? 8.547 -33.719 -10.188 1 92.31 87 LYS A N 1
ATOM 688 C CA . LYS A 1 87 ? 8.32 -34.906 -9.414 1 92.31 87 LYS A CA 1
ATOM 689 C C . LYS A 1 87 ? 6.855 -35.031 -9 1 92.31 87 LYS A C 1
ATOM 691 O O . LYS A 1 87 ? 6.27 -36.125 -9.07 1 92.31 87 LYS A O 1
ATOM 696 N N . ALA A 1 88 ? 6.309 -33.969 -8.602 1 93.81 88 ALA A N 1
ATOM 697 C CA . ALA A 1 88 ? 4.902 -33.938 -8.203 1 93.81 88 ALA A CA 1
ATOM 698 C C . ALA A 1 88 ? 3.998 -34.312 -9.383 1 93.81 88 ALA A C 1
ATOM 700 O O . ALA A 1 88 ? 3.045 -35.062 -9.227 1 93.81 88 ALA A O 1
ATOM 701 N N . LEU A 1 89 ? 4.254 -33.781 -10.555 1 96.06 89 LEU A N 1
ATOM 702 C CA . LEU A 1 89 ? 3.469 -34.062 -11.75 1 96.06 89 LEU A CA 1
ATOM 703 C C . LEU A 1 89 ? 3.521 -35.562 -12.109 1 96.06 89 LEU A C 1
ATOM 705 O O . LEU A 1 89 ? 2.506 -36.156 -12.484 1 96.06 89 LEU A O 1
ATOM 709 N N . ARG A 1 90 ? 4.672 -36.156 -11.938 1 94.94 90 ARG A N 1
ATOM 710 C CA . ARG A 1 90 ? 4.855 -37.562 -12.281 1 94.94 90 ARG A CA 1
ATOM 711 C C . ARG A 1 90 ? 3.986 -38.438 -11.414 1 94.94 90 ARG A C 1
ATOM 713 O O . ARG A 1 90 ? 3.547 -39.5 -11.852 1 94.94 90 ARG A O 1
ATOM 720 N N . GLN A 1 91 ? 3.758 -38 -10.18 1 93.12 91 GLN A N 1
ATOM 721 C CA . GLN A 1 91 ? 2.867 -38.719 -9.297 1 93.12 91 GLN A CA 1
ATOM 722 C C . GLN A 1 91 ? 1.459 -38.812 -9.875 1 93.12 91 GLN A C 1
ATOM 724 O O . GLN A 1 91 ? 0.703 -39.75 -9.555 1 93.12 91 GLN A O 1
ATOM 729 N N . TYR A 1 92 ? 1.165 -37.906 -10.766 1 93 92 TYR A N 1
ATOM 730 C CA . TYR A 1 92 ? -0.152 -37.906 -11.398 1 93 92 TYR A CA 1
ATOM 731 C C . TYR A 1 92 ? -0.072 -38.406 -12.836 1 93 92 TYR A C 1
ATOM 733 O O . TYR A 1 92 ? -1.003 -38.219 -13.617 1 93 92 TYR A O 1
ATOM 741 N N . GLY A 1 93 ? 1.095 -38.906 -13.188 1 95.12 93 GLY A N 1
ATOM 742 C CA . GLY A 1 93 ? 1.284 -39.5 -14.5 1 95.12 93 GLY A CA 1
ATOM 743 C C . GLY A 1 93 ? 1.548 -38.5 -15.586 1 95.12 93 GLY A C 1
ATOM 744 O O . GLY A 1 93 ? 1.313 -38.75 -16.766 1 95.12 93 GLY A O 1
ATOM 745 N N . ILE A 1 94 ? 1.875 -37.375 -15.227 1 96.94 94 ILE A N 1
ATOM 746 C CA . ILE A 1 94 ? 2.129 -36.312 -16.172 1 96.94 94 ILE A CA 1
ATOM 747 C C . ILE A 1 94 ? 3.629 -36.031 -16.25 1 96.94 94 ILE A C 1
ATOM 749 O O . ILE A 1 94 ? 4.285 -35.812 -15.234 1 96.94 94 ILE A O 1
ATOM 753 N N . ARG A 1 95 ? 4.152 -36.062 -17.422 1 96.94 95 ARG A N 1
ATOM 754 C CA . ARG A 1 95 ? 5.531 -35.656 -17.672 1 96.94 95 ARG A CA 1
ATOM 755 C C . ARG A 1 95 ? 5.605 -34.219 -18.109 1 96.94 95 ARG A C 1
ATOM 757 O O . ARG A 1 95 ? 4.637 -33.656 -18.641 1 96.94 95 ARG A O 1
ATOM 764 N N . PRO A 1 96 ? 6.773 -33.625 -17.891 1 96.44 96 PRO A N 1
ATOM 765 C CA . PRO A 1 96 ? 6.926 -32.219 -18.344 1 96.44 96 PRO A CA 1
ATOM 766 C C . PRO A 1 96 ? 6.578 -32.062 -19.812 1 96.44 96 PRO A C 1
ATOM 768 O O . PRO A 1 96 ? 5.984 -31.047 -20.188 1 96.44 96 PRO A O 1
ATOM 771 N N . ASP A 1 97 ? 6.832 -33.031 -20.625 1 97.5 97 ASP A N 1
ATOM 772 C CA . ASP A 1 97 ? 6.578 -32.938 -22.062 1 97.5 97 ASP A CA 1
ATOM 773 C C . ASP A 1 97 ? 5.086 -33.031 -22.359 1 97.5 97 ASP A C 1
ATOM 775 O O . ASP A 1 97 ? 4.652 -32.688 -23.469 1 97.5 97 ASP A O 1
ATOM 779 N N . ASP A 1 98 ? 4.332 -33.469 -21.391 1 98.12 98 ASP A N 1
ATOM 780 C CA . ASP A 1 98 ? 2.893 -33.625 -21.578 1 98.12 98 ASP A CA 1
ATOM 781 C C . ASP A 1 98 ? 2.174 -32.281 -21.375 1 98.12 98 ASP A C 1
ATOM 783 O O . ASP A 1 98 ? 1.011 -32.156 -21.75 1 98.12 98 ASP A O 1
ATOM 787 N N . VAL A 1 99 ? 2.836 -31.375 -20.719 1 98.69 99 VAL A N 1
ATOM 788 C CA . VAL A 1 99 ? 2.227 -30.078 -20.453 1 98.69 99 VAL A CA 1
ATOM 789 C C . VAL A 1 99 ? 2.078 -29.297 -21.75 1 98.69 99 VAL A C 1
ATOM 791 O O . VAL A 1 99 ? 3.049 -29.125 -22.484 1 98.69 99 VAL A O 1
ATOM 794 N N . THR A 1 100 ? 0.863 -28.859 -22.016 1 98.75 100 THR A N 1
ATOM 795 C CA . THR A 1 100 ? 0.602 -28.172 -23.266 1 98.75 100 THR A CA 1
ATOM 796 C C . THR A 1 100 ? 0.607 -26.656 -23.078 1 98.75 100 THR A C 1
ATOM 798 O O . THR A 1 100 ? 0.905 -25.906 -24.016 1 98.75 100 THR A O 1
ATOM 801 N N . ASP A 1 101 ? 0.24 -26.219 -21.906 1 98.81 101 ASP A N 1
ATOM 802 C CA . ASP A 1 101 ? 0.135 -24.781 -21.609 1 98.81 101 ASP A CA 1
ATOM 803 C C . ASP A 1 101 ? 0.65 -24.469 -20.203 1 98.81 101 ASP A C 1
ATOM 805 O O . ASP A 1 101 ? 0.403 -25.234 -19.266 1 98.81 101 ASP A O 1
ATOM 809 N N . VAL A 1 102 ? 1.343 -23.406 -20.078 1 98.88 102 VAL A N 1
ATOM 810 C CA . VAL A 1 102 ? 1.677 -22.781 -18.812 1 98.88 102 VAL A CA 1
ATOM 811 C C . VAL A 1 102 ? 1.097 -21.359 -18.766 1 98.88 102 VAL A C 1
ATOM 813 O O . VAL A 1 102 ? 1.433 -20.531 -19.609 1 98.88 102 VAL A O 1
ATOM 816 N N . VAL A 1 103 ? 0.178 -21.125 -17.875 1 98.94 103 VAL A N 1
ATOM 817 C CA . VAL A 1 103 ? -0.371 -19.797 -17.688 1 98.94 103 VAL A CA 1
ATOM 818 C C . VAL A 1 103 ? 0.224 -19.172 -16.422 1 98.94 103 VAL A C 1
ATOM 820 O O . VAL A 1 103 ? 0.064 -19.703 -15.32 1 98.94 103 VAL A O 1
ATOM 823 N N . LEU A 1 104 ? 0.929 -18.094 -16.578 1 98.88 104 LEU A N 1
ATOM 824 C CA . LEU A 1 104 ? 1.504 -17.391 -15.438 1 98.88 104 LEU A CA 1
ATOM 825 C C . LEU A 1 104 ? 0.624 -16.219 -15.023 1 98.88 104 LEU A C 1
ATOM 827 O O . LEU A 1 104 ? 0.424 -15.281 -15.805 1 98.88 104 LEU A O 1
ATOM 831 N N . THR A 1 105 ? 0.123 -16.344 -13.812 1 98.81 105 THR A N 1
ATOM 832 C CA . THR A 1 105 ? -0.688 -15.242 -13.312 1 98.81 105 THR A CA 1
ATOM 833 C C . THR A 1 105 ? 0.085 -13.93 -13.391 1 98.81 105 THR A C 1
ATOM 835 O O . THR A 1 105 ? -0.455 -12.906 -13.828 1 98.81 105 THR A O 1
ATOM 838 N N . HIS A 1 106 ? 1.262 -13.945 -12.922 1 98.69 106 HIS A N 1
ATOM 839 C CA . HIS A 1 106 ? 2.205 -12.844 -13.07 1 98.69 106 HIS A CA 1
ATOM 840 C C . HIS A 1 106 ? 3.645 -13.328 -12.93 1 98.69 106 HIS A C 1
ATOM 842 O O . HIS A 1 106 ? 3.885 -14.516 -12.703 1 98.69 106 HIS A O 1
ATOM 848 N N . LEU A 1 107 ? 4.594 -12.391 -13.078 1 98.5 107 LEU A N 1
ATOM 849 C CA . LEU A 1 107 ? 5.953 -12.859 -13.32 1 98.5 107 LEU A CA 1
ATOM 850 C C . LEU A 1 107 ? 6.84 -12.594 -12.109 1 98.5 107 LEU A C 1
ATOM 852 O O . LEU A 1 107 ? 8.062 -12.492 -12.242 1 98.5 107 LEU A O 1
ATOM 856 N N . HIS A 1 108 ? 6.297 -12.43 -10.922 1 97.38 108 HIS A N 1
ATOM 857 C CA . HIS A 1 108 ? 7.121 -12.484 -9.719 1 97.38 108 HIS A CA 1
ATOM 858 C C . HIS A 1 108 ? 7.789 -13.852 -9.578 1 97.38 108 HIS A C 1
ATOM 860 O O . HIS A 1 108 ? 7.23 -14.867 -10 1 97.38 108 HIS A O 1
ATOM 866 N N . PHE A 1 109 ? 8.867 -13.844 -8.93 1 95.06 109 PHE A N 1
ATOM 867 C CA . PHE A 1 109 ? 9.773 -14.984 -8.945 1 95.06 109 PHE A CA 1
ATOM 868 C C . PHE A 1 109 ? 9.117 -16.203 -8.305 1 95.06 109 PHE A C 1
ATOM 870 O O . PHE A 1 109 ? 9.414 -17.344 -8.68 1 95.06 109 PHE A O 1
ATOM 877 N N . ASP A 1 110 ? 8.211 -16.031 -7.398 1 95.69 110 ASP A N 1
ATOM 878 C CA . ASP A 1 110 ? 7.598 -17.156 -6.695 1 95.69 110 ASP A CA 1
ATOM 879 C C . ASP A 1 110 ? 6.434 -17.734 -7.5 1 95.69 110 ASP A C 1
ATOM 881 O O . ASP A 1 110 ? 5.859 -18.766 -7.121 1 95.69 110 ASP A O 1
ATOM 885 N N . HIS A 1 111 ? 6.105 -17.172 -8.609 1 97.94 111 HIS A N 1
ATOM 886 C CA . HIS A 1 111 ? 5.027 -17.656 -9.461 1 97.94 111 HIS A CA 1
ATOM 887 C C . HIS A 1 111 ? 5.574 -18.25 -10.758 1 97.94 111 HIS A C 1
ATOM 889 O O . HIS A 1 111 ? 4.922 -19.078 -11.398 1 97.94 111 HIS A O 1
ATOM 895 N N . CYS A 1 112 ? 6.766 -17.797 -11.156 1 98 112 CYS A N 1
ATOM 896 C CA . CYS A 1 112 ? 7.195 -18.156 -12.5 1 98 112 CYS A CA 1
ATOM 897 C C . CYS A 1 112 ? 8.57 -18.812 -12.484 1 98 112 CYS A C 1
ATOM 899 O O . CYS A 1 112 ? 9.133 -19.109 -13.539 1 98 112 CYS A O 1
ATOM 901 N N . GLY A 1 113 ? 9.109 -19.031 -11.336 1 96.12 113 GLY A N 1
ATOM 902 C CA . GLY A 1 113 ? 10.461 -19.562 -11.219 1 96.12 113 GLY A CA 1
ATOM 903 C C . GLY A 1 113 ? 10.633 -20.922 -11.859 1 96.12 113 GLY A C 1
ATOM 904 O O . GLY A 1 113 ? 11.703 -21.25 -12.367 1 96.12 113 GLY A O 1
ATOM 905 N N . GLY A 1 114 ? 9.586 -21.734 -11.812 1 96.56 114 GLY A N 1
ATOM 906 C CA . GLY A 1 114 ? 9.625 -23.094 -12.328 1 96.56 114 GLY A CA 1
ATOM 907 C C . GLY A 1 114 ? 9.383 -23.172 -13.828 1 96.56 114 GLY A C 1
ATOM 908 O O . GLY A 1 114 ? 9.289 -24.266 -14.391 1 96.56 114 GLY A O 1
ATOM 909 N N . THR A 1 115 ? 9.305 -22.047 -14.484 1 97.75 115 THR A N 1
ATOM 910 C CA . THR A 1 115 ? 9.039 -22.031 -15.922 1 97.75 115 THR A CA 1
ATOM 911 C C . THR A 1 115 ? 10.266 -22.484 -16.703 1 97.75 115 THR A C 1
ATOM 913 O O . THR A 1 115 ? 10.148 -22.953 -17.844 1 97.75 115 THR A O 1
ATOM 916 N N . THR A 1 116 ? 11.414 -22.281 -16.062 1 97.31 116 THR A N 1
ATOM 917 C CA . THR A 1 116 ? 12.672 -22.719 -16.641 1 97.31 116 THR A CA 1
ATOM 918 C C . THR A 1 116 ? 13.484 -23.547 -15.641 1 97.31 116 THR A C 1
ATOM 920 O O . THR A 1 116 ? 13.133 -23.609 -14.461 1 97.31 116 THR A O 1
ATOM 923 N N . ARG A 1 117 ? 14.5 -24.219 -16.156 1 95.38 117 ARG A N 1
ATOM 924 C CA . ARG A 1 117 ? 15.391 -25.047 -15.328 1 95.38 117 ARG A CA 1
ATOM 925 C C . ARG A 1 117 ? 16.781 -25.141 -15.945 1 95.38 117 ARG A C 1
ATOM 927 O O . ARG A 1 117 ? 16.969 -24.766 -17.109 1 95.38 117 ARG A O 1
ATOM 934 N N . TYR A 1 118 ? 17.688 -25.547 -15.086 1 93.25 118 TYR A N 1
ATOM 935 C CA . TYR A 1 118 ? 19 -25.812 -15.633 1 93.25 118 TYR A CA 1
ATOM 936 C C . TYR A 1 118 ? 19 -27.094 -16.469 1 93.25 118 TYR A C 1
ATOM 938 O O . TYR A 1 118 ? 18.484 -28.125 -16.031 1 93.25 118 TYR A O 1
ATOM 946 N N . GLY A 1 119 ? 19.547 -26.969 -17.641 1 91.06 119 GLY A N 1
ATOM 947 C CA . GLY A 1 119 ? 19.766 -28.156 -18.469 1 91.06 119 GLY A CA 1
ATOM 948 C C . GLY A 1 119 ? 21.031 -28.906 -18.094 1 91.06 119 GLY A C 1
ATOM 949 O O . GLY A 1 119 ? 21.734 -28.547 -17.141 1 91.06 119 GLY A O 1
ATOM 950 N N . GLU A 1 120 ? 21.328 -29.953 -18.797 1 90.88 120 GLU A N 1
ATOM 951 C CA . GLU A 1 120 ? 22.484 -30.797 -18.562 1 90.88 120 GLU A CA 1
ATOM 952 C C . GLU A 1 120 ? 23.781 -30.016 -18.75 1 90.88 120 GLU A C 1
ATOM 954 O O . GLU A 1 120 ? 24.781 -30.281 -18.062 1 90.88 120 GLU A O 1
ATOM 959 N N . ASP A 1 121 ? 23.781 -29.016 -19.547 1 91.81 121 ASP A N 1
ATOM 960 C CA . ASP A 1 121 ? 24.984 -28.25 -19.859 1 91.81 121 ASP A CA 1
ATOM 961 C C . ASP A 1 121 ? 25.062 -26.984 -19.016 1 91.81 121 ASP A C 1
ATOM 963 O O . ASP A 1 121 ? 25.906 -26.125 -19.234 1 91.81 121 ASP A O 1
ATOM 967 N N . GLY A 1 122 ? 24.078 -26.828 -18.219 1 90.69 122 GLY A N 1
ATOM 968 C CA . GLY A 1 122 ? 24.109 -25.672 -17.328 1 90.69 122 GLY A CA 1
ATOM 969 C C . GLY A 1 122 ? 23.344 -24.484 -17.875 1 90.69 122 GLY A C 1
ATOM 970 O O . GLY A 1 122 ? 23.203 -23.469 -17.203 1 90.69 122 GLY A O 1
ATOM 971 N N . GLN A 1 123 ? 22.906 -24.641 -19.047 1 94.31 123 GLN A N 1
ATOM 972 C CA . GLN A 1 123 ? 22.094 -23.562 -19.625 1 94.31 123 GLN A CA 1
ATOM 973 C C . GLN A 1 123 ? 20.672 -23.578 -19.062 1 94.31 123 GLN A C 1
ATOM 975 O O . GLN A 1 123 ? 20.188 -24.625 -18.625 1 94.31 123 GLN A O 1
ATOM 980 N N . ILE A 1 124 ? 20.125 -22.453 -19.016 1 96.38 124 ILE A N 1
ATOM 981 C CA . ILE A 1 124 ? 18.734 -22.359 -18.578 1 96.38 124 ILE A CA 1
ATOM 982 C C . ILE A 1 124 ? 17.812 -22.625 -19.766 1 96.38 124 ILE A C 1
ATOM 984 O O . ILE A 1 124 ? 17.906 -21.953 -20.797 1 96.38 124 ILE A O 1
ATOM 988 N N . ILE A 1 125 ? 16.969 -23.641 -19.656 1 96.5 125 ILE A N 1
ATOM 989 C CA . ILE A 1 125 ? 16.078 -24.062 -20.734 1 96.5 125 ILE A CA 1
ATOM 990 C C . ILE A 1 125 ? 14.633 -24.094 -20.234 1 96.5 125 ILE A C 1
ATOM 992 O O . ILE A 1 125 ? 14.391 -24.109 -19.016 1 96.5 125 ILE A O 1
ATOM 996 N N . PRO A 1 126 ? 13.688 -24.094 -21.156 1 97.88 126 PRO A N 1
ATOM 997 C CA . PRO A 1 126 ? 12.297 -24.234 -20.719 1 97.88 126 PRO A CA 1
ATOM 998 C C . PRO A 1 126 ? 12.055 -25.531 -19.953 1 97.88 126 PRO A C 1
ATOM 1000 O O . PRO A 1 126 ? 12.516 -26.594 -20.375 1 97.88 126 PRO A O 1
ATOM 1003 N N . ALA A 1 127 ? 11.336 -25.484 -18.828 1 97.5 127 ALA A N 1
ATOM 1004 C CA . ALA A 1 127 ? 11.047 -26.656 -18.016 1 97.5 127 ALA A CA 1
ATOM 1005 C C . ALA A 1 127 ? 9.992 -27.547 -18.672 1 97.5 127 ALA A C 1
ATOM 1007 O O . ALA A 1 127 ? 9.977 -28.766 -18.453 1 97.5 127 ALA A O 1
ATOM 1008 N N . TYR A 1 128 ? 9.117 -26.938 -19.453 1 98.19 128 TYR A N 1
ATOM 1009 C CA . TYR A 1 128 ? 8.062 -27.609 -20.203 1 98.19 128 TYR A CA 1
ATOM 1010 C C . TYR A 1 128 ? 8.18 -27.328 -21.688 1 98.19 128 TYR A C 1
ATOM 1012 O O . TYR A 1 128 ? 7.488 -26.453 -22.219 1 98.19 128 TYR A O 1
ATOM 1020 N N . PRO A 1 129 ? 8.953 -28.125 -22.375 1 96.69 129 PRO A N 1
ATOM 1021 C CA . PRO A 1 129 ? 9.438 -27.766 -23.719 1 96.69 129 PRO A CA 1
ATOM 1022 C C . PRO A 1 129 ? 8.312 -27.672 -24.75 1 96.69 129 PRO A C 1
ATOM 1024 O O . PRO A 1 129 ? 8.43 -26.953 -25.734 1 96.69 129 PRO A O 1
ATOM 1027 N N . ASN A 1 130 ? 7.238 -28.328 -24.547 1 97.94 130 ASN A N 1
ATOM 1028 C CA . ASN A 1 130 ? 6.168 -28.344 -25.547 1 97.94 130 ASN A CA 1
ATOM 1029 C C . ASN A 1 130 ? 5.086 -27.328 -25.219 1 97.94 130 ASN A C 1
ATOM 1031 O O . ASN A 1 130 ? 4.188 -27.078 -26.031 1 97.94 130 ASN A O 1
ATOM 1035 N N . ALA A 1 131 ? 5.172 -26.719 -24.062 1 98.69 131 ALA A N 1
ATOM 1036 C CA . ALA A 1 131 ? 4.082 -25.875 -23.578 1 98.69 131 ALA A CA 1
ATOM 1037 C C . ALA A 1 131 ? 4.156 -24.469 -24.172 1 98.69 131 ALA A C 1
ATOM 1039 O O . ALA A 1 131 ? 5.242 -23.906 -24.297 1 98.69 131 ALA A O 1
ATOM 1040 N N . THR A 1 132 ? 3.023 -23.984 -24.562 1 98.62 132 THR A N 1
ATOM 1041 C CA . THR A 1 132 ? 2.896 -22.547 -24.781 1 98.62 132 THR A CA 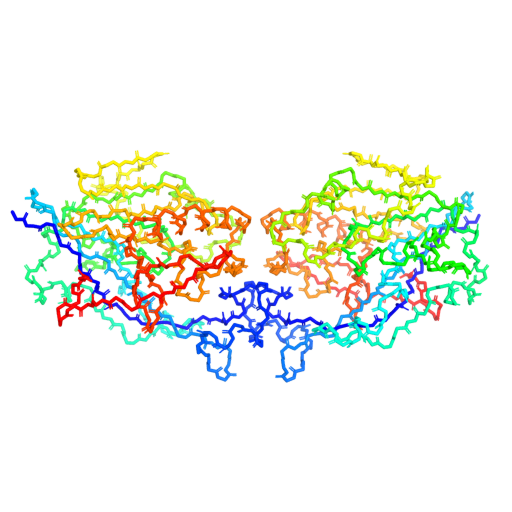1
ATOM 1042 C C . THR A 1 132 ? 2.795 -21.812 -23.453 1 98.62 132 THR A C 1
ATOM 1044 O O . THR A 1 132 ? 2.016 -22.188 -22.578 1 98.62 132 THR A O 1
ATOM 1047 N N . CYS A 1 133 ? 3.582 -20.797 -23.297 1 98.81 133 CYS A N 1
ATOM 1048 C CA . CYS A 1 133 ? 3.572 -20 -22.078 1 98.81 133 CYS A CA 1
ATOM 1049 C C . CYS A 1 133 ? 2.742 -18.734 -22.266 1 98.81 133 CYS A C 1
ATOM 1051 O O . CYS A 1 133 ? 3.076 -17.891 -23.094 1 98.81 133 CYS A O 1
ATOM 1053 N N . TRP A 1 134 ? 1.686 -18.609 -21.5 1 98.88 134 TRP A N 1
ATOM 1054 C CA . TRP A 1 134 ? 0.76 -17.484 -21.594 1 98.88 134 TRP A CA 1
ATOM 1055 C C . TRP A 1 134 ? 1.048 -16.438 -20.516 1 98.88 134 TRP A C 1
ATOM 1057 O O . TRP A 1 134 ? 1.063 -16.766 -19.328 1 98.88 134 TRP A O 1
ATOM 1067 N N . VAL A 1 135 ? 1.29 -15.203 -20.953 1 98.75 135 VAL A N 1
ATOM 1068 C CA . VAL A 1 135 ? 1.61 -14.086 -20.078 1 98.75 135 VAL A CA 1
ATOM 1069 C C . VAL A 1 135 ? 0.906 -12.82 -20.578 1 98.75 135 VAL A C 1
ATOM 1071 O O . VAL A 1 135 ? 0.714 -12.641 -21.781 1 98.75 135 VAL A O 1
ATOM 1074 N N . SER A 1 136 ? 0.453 -12 -19.688 1 98.69 136 SER A N 1
ATOM 1075 C CA . SER A 1 136 ? -0.077 -10.703 -20.125 1 98.69 136 SER A CA 1
ATOM 1076 C C . SER A 1 136 ? 1.021 -9.828 -20.703 1 98.69 136 SER A C 1
ATOM 1078 O O . SER A 1 136 ? 2.137 -9.781 -20.188 1 98.69 136 SER A O 1
ATOM 1080 N N . GLU A 1 137 ? 0.664 -9.117 -21.75 1 98.62 137 GLU A N 1
ATOM 1081 C CA . GLU A 1 137 ? 1.626 -8.203 -22.344 1 98.62 137 GLU A CA 1
ATOM 1082 C C . GLU A 1 137 ? 2.084 -7.141 -21.359 1 98.62 137 GLU A C 1
ATOM 1084 O O . GLU A 1 137 ? 3.273 -6.824 -21.281 1 98.62 137 GLU A O 1
ATOM 1089 N N . ALA A 1 138 ? 1.145 -6.609 -20.656 1 98.19 138 ALA A N 1
ATOM 1090 C CA . ALA A 1 138 ? 1.472 -5.598 -19.656 1 98.19 138 ALA A CA 1
ATOM 1091 C C . ALA A 1 138 ? 2.432 -6.152 -18.609 1 98.19 138 ALA A C 1
ATOM 1093 O O . ALA A 1 138 ? 3.385 -5.477 -18.219 1 98.19 138 ALA A O 1
ATOM 1094 N N . GLN A 1 139 ? 2.182 -7.359 -18.188 1 97.75 139 GLN A N 1
ATOM 1095 C CA . GLN A 1 139 ? 3.047 -8 -17.188 1 97.75 139 GLN A CA 1
ATOM 1096 C C . GLN A 1 139 ? 4.445 -8.234 -17.75 1 97.75 139 GLN A C 1
ATOM 1098 O O . GLN A 1 139 ? 5.441 -8.047 -17.062 1 97.75 139 GLN A O 1
ATOM 1103 N N . TRP A 1 140 ? 4.449 -8.656 -18.953 1 98.31 140 TRP A N 1
ATOM 1104 C CA . TRP A 1 140 ? 5.727 -8.875 -19.625 1 98.31 140 TRP A CA 1
ATOM 1105 C C . TRP A 1 140 ? 6.547 -7.59 -19.656 1 98.31 140 TRP A C 1
ATOM 1107 O O . TRP A 1 140 ? 7.73 -7.594 -19.297 1 98.31 140 TRP A O 1
ATOM 1117 N N . HIS A 1 141 ? 5.926 -6.555 -20.062 1 97.62 141 HIS A N 1
ATOM 1118 C CA . HIS A 1 141 ? 6.602 -5.262 -20.094 1 97.62 141 HIS A CA 1
ATOM 1119 C C . HIS A 1 141 ? 7.109 -4.871 -18.703 1 97.62 141 HIS A C 1
ATOM 1121 O O . HIS A 1 141 ? 8.258 -4.453 -18.562 1 97.62 141 HIS A O 1
ATOM 1127 N N . GLU A 1 142 ? 6.305 -5.043 -17.75 1 96.19 142 GLU A N 1
ATOM 1128 C CA . GLU A 1 142 ? 6.66 -4.672 -16.375 1 96.19 142 GLU A CA 1
ATOM 1129 C C . GLU A 1 142 ? 7.832 -5.504 -15.867 1 96.19 142 GLU A C 1
ATOM 1131 O O . GLU A 1 142 ? 8.719 -4.984 -15.18 1 96.19 142 GLU A O 1
ATOM 1136 N N . ALA A 1 143 ? 7.832 -6.73 -16.172 1 97 143 ALA A N 1
ATOM 1137 C CA . ALA A 1 143 ? 8.875 -7.633 -15.68 1 97 143 ALA A CA 1
ATOM 1138 C C . ALA A 1 143 ? 10.234 -7.262 -16.266 1 97 143 ALA A C 1
ATOM 1140 O O . ALA A 1 143 ? 11.266 -7.438 -15.609 1 97 143 ALA A O 1
ATOM 1141 N N . PHE A 1 144 ? 10.266 -6.73 -17.406 1 97.06 144 PHE A N 1
ATOM 1142 C CA . PHE A 1 144 ? 11.531 -6.43 -18.062 1 97.06 144 PHE A CA 1
ATOM 1143 C C . PHE A 1 144 ? 11.852 -4.941 -17.984 1 97.06 144 PHE A C 1
ATOM 1145 O O . PHE A 1 144 ? 12.969 -4.523 -18.281 1 97.06 144 PHE A O 1
ATOM 1152 N N . HIS A 1 145 ? 10.906 -4.16 -17.609 1 97.25 145 HIS A N 1
ATOM 1153 C CA . HIS A 1 145 ? 11.07 -2.752 -17.266 1 97.25 145 HIS A CA 1
ATOM 1154 C C . HIS A 1 145 ? 10.391 -2.428 -15.938 1 97.25 145 HIS A C 1
ATOM 1156 O O . HIS A 1 145 ? 9.477 -1.602 -15.883 1 97.25 145 HIS A O 1
ATOM 1162 N N . PRO A 1 146 ? 10.883 -2.996 -14.883 1 97.19 146 PRO A N 1
ATOM 1163 C CA . PRO A 1 146 ? 10.156 -2.918 -13.617 1 97.19 146 PRO A CA 1
ATOM 1164 C C . PRO A 1 146 ? 10.203 -1.524 -12.992 1 97.19 146 PRO A C 1
ATOM 1166 O O . PRO A 1 146 ? 11.188 -0.803 -13.156 1 97.19 146 PRO A O 1
ATOM 1169 N N . ASN A 1 147 ? 9.148 -1.159 -12.328 1 96.06 147 ASN A N 1
ATOM 1170 C CA . ASN A 1 147 ? 9.156 0.048 -11.508 1 96.06 147 ASN A CA 1
ATOM 1171 C C . ASN A 1 147 ? 9.977 -0.144 -10.234 1 96.06 147 ASN A C 1
ATOM 1173 O O . ASN A 1 147 ? 10.445 -1.248 -9.953 1 96.06 147 ASN A O 1
ATOM 1177 N N . ALA A 1 148 ? 10.164 0.858 -9.492 1 94.56 148 ALA A N 1
ATOM 1178 C CA . ALA A 1 148 ? 11.086 0.889 -8.359 1 94.56 148 ALA A CA 1
ATOM 1179 C C . ALA A 1 148 ? 10.578 0.016 -7.215 1 94.56 148 ALA A C 1
ATOM 1181 O O . ALA A 1 148 ? 11.367 -0.47 -6.398 1 94.56 148 ALA A O 1
ATOM 1182 N N . LEU A 1 149 ? 9.258 -0.21 -7.16 1 96.75 149 LEU A N 1
ATOM 1183 C CA . LEU A 1 149 ? 8.688 -0.92 -6.016 1 96.75 149 LEU A CA 1
ATOM 1184 C C . LEU A 1 149 ? 8.664 -2.424 -6.27 1 96.75 149 LEU A C 1
ATOM 1186 O O . LEU A 1 149 ? 8.531 -3.213 -5.332 1 96.75 149 LEU A O 1
ATOM 1190 N N . GLU A 1 150 ? 8.852 -2.861 -7.555 1 96.62 150 GLU A N 1
ATOM 1191 C CA . GLU A 1 150 ? 8.68 -4.273 -7.879 1 96.62 150 GLU A CA 1
ATOM 1192 C C . GLU A 1 150 ? 9.977 -4.883 -8.406 1 96.62 150 GLU A C 1
ATOM 1194 O O . GLU A 1 150 ? 10.047 -6.09 -8.648 1 96.62 150 GLU A O 1
ATOM 1199 N N . ARG A 1 151 ? 10.969 -4.125 -8.562 1 95.38 151 ARG A N 1
ATOM 1200 C CA . ARG A 1 151 ? 12.18 -4.535 -9.273 1 95.38 151 ARG A CA 1
ATOM 1201 C C . ARG A 1 151 ? 12.75 -5.816 -8.68 1 95.38 151 ARG A C 1
ATOM 1203 O O . ARG A 1 151 ? 13.156 -6.719 -9.414 1 95.38 151 ARG A O 1
ATOM 1210 N N . ASP A 1 152 ? 12.703 -5.949 -7.398 1 93 152 ASP A N 1
ATOM 1211 C CA . ASP A 1 152 ? 13.344 -7.074 -6.723 1 93 152 ASP A CA 1
ATOM 1212 C C . ASP A 1 152 ? 12.477 -8.328 -6.809 1 93 152 ASP A C 1
ATOM 1214 O O . ASP A 1 152 ? 12.914 -9.414 -6.414 1 93 152 ASP A O 1
ATOM 1218 N N . SER A 1 153 ? 11.305 -8.227 -7.383 1 94.81 153 SER A N 1
ATOM 1219 C CA . SER A 1 153 ? 10.398 -9.367 -7.473 1 94.81 153 SER A CA 1
ATOM 1220 C C . SER A 1 153 ? 10.523 -10.07 -8.82 1 94.81 153 SER A C 1
ATOM 1222 O O . SER A 1 153 ? 9.922 -11.125 -9.031 1 94.81 153 SER A O 1
ATOM 1224 N N . PHE A 1 154 ? 11.305 -9.484 -9.711 1 96.25 154 PHE A N 1
ATOM 1225 C CA . PHE A 1 154 ? 11.43 -10.023 -11.062 1 96.25 154 PHE A CA 1
ATOM 1226 C C . PHE A 1 154 ? 12.828 -10.57 -11.305 1 96.25 154 PHE A C 1
ATOM 1228 O O . PHE A 1 154 ? 13.82 -9.898 -11.023 1 96.25 154 PHE A O 1
ATOM 1235 N N . PHE A 1 155 ? 12.891 -11.805 -11.766 1 94.25 155 PHE A N 1
ATOM 1236 C CA . PHE A 1 155 ? 14.117 -12.422 -12.234 1 94.25 155 PHE A CA 1
ATOM 1237 C C . PHE A 1 155 ? 14.031 -12.742 -13.719 1 94.25 155 PHE A C 1
ATOM 1239 O O . PHE A 1 155 ? 13.477 -13.773 -14.109 1 94.25 155 PHE A O 1
ATOM 1246 N N . PRO A 1 156 ? 14.625 -11.938 -14.508 1 92.94 156 PRO A N 1
ATOM 1247 C CA . PRO A 1 156 ? 14.516 -12.125 -15.961 1 92.94 156 PRO A CA 1
ATOM 1248 C C . PRO A 1 156 ? 14.93 -13.531 -16.406 1 92.94 156 PRO A C 1
ATOM 1250 O O . PRO A 1 156 ? 14.398 -14.055 -17.391 1 92.94 156 PRO A O 1
ATOM 1253 N N . GLU A 1 157 ? 15.82 -14.148 -15.734 1 92.81 157 GLU A N 1
ATOM 1254 C CA . GLU A 1 157 ? 16.328 -15.469 -16.078 1 92.81 157 GLU A CA 1
ATOM 1255 C C . GLU A 1 157 ? 15.211 -16.516 -16.062 1 92.81 157 GLU A C 1
ATOM 1257 O O . GLU A 1 157 ? 15.328 -17.562 -16.688 1 92.81 157 GLU A O 1
ATOM 1262 N N . ASN A 1 158 ? 14.18 -16.203 -15.344 1 95.75 158 ASN A N 1
ATOM 1263 C CA . ASN A 1 158 ? 13.055 -17.125 -15.281 1 95.75 158 ASN A CA 1
ATOM 1264 C C . ASN A 1 158 ? 12.305 -17.203 -16.609 1 95.75 158 ASN A C 1
ATOM 1266 O O . ASN A 1 158 ? 11.562 -18.141 -16.859 1 95.75 158 ASN A O 1
ATOM 1270 N N . MET A 1 159 ? 12.531 -16.172 -17.453 1 97.75 159 MET A N 1
ATOM 1271 C CA . MET A 1 159 ? 11.633 -16.078 -18.609 1 97.75 159 MET A CA 1
ATOM 1272 C C . MET A 1 159 ? 12.422 -15.961 -19.906 1 97.75 159 MET A C 1
ATOM 1274 O O . MET A 1 159 ? 11.867 -16.141 -20.984 1 97.75 159 MET A O 1
ATOM 1278 N N . GLU A 1 160 ? 13.68 -15.656 -19.875 1 96.56 160 GLU A N 1
ATOM 1279 C CA . GLU A 1 160 ? 14.484 -15.398 -21.062 1 96.56 160 GLU A CA 1
ATOM 1280 C C . GLU A 1 160 ? 14.469 -16.594 -22.016 1 96.56 160 GLU A C 1
ATOM 1282 O O . GLU A 1 160 ? 14.281 -16.438 -23.219 1 96.56 160 GLU A O 1
ATOM 1287 N N . ALA A 1 161 ? 14.664 -17.781 -21.469 1 96.88 161 ALA A N 1
ATOM 1288 C CA . ALA A 1 161 ? 14.688 -18.984 -22.281 1 96.88 161 ALA A CA 1
ATOM 1289 C C . ALA A 1 161 ? 13.344 -19.219 -22.969 1 96.88 161 ALA A C 1
ATOM 1291 O O . ALA A 1 161 ? 13.281 -19.797 -24.062 1 96.88 161 ALA A O 1
ATOM 1292 N N . ILE A 1 162 ? 12.297 -18.797 -22.281 1 98.25 162 ILE A N 1
ATOM 1293 C CA . ILE A 1 162 ? 10.961 -18.938 -22.859 1 98.25 162 ILE A CA 1
ATOM 1294 C C . ILE A 1 162 ? 10.828 -18.016 -24.078 1 98.25 162 ILE A C 1
ATOM 1296 O O . ILE A 1 162 ? 10.328 -18.422 -25.125 1 98.25 162 ILE A O 1
ATOM 1300 N N . ARG A 1 163 ? 11.227 -16.812 -23.891 1 96.94 163 ARG A N 1
ATOM 1301 C CA . ARG A 1 163 ? 11.219 -15.859 -25 1 96.94 163 ARG A CA 1
ATOM 1302 C C . ARG A 1 163 ? 12 -16.406 -26.203 1 96.94 163 ARG A C 1
ATOM 1304 O O . ARG A 1 163 ? 11.516 -16.359 -27.328 1 96.94 163 ARG A O 1
ATOM 1311 N N . GLU A 1 164 ? 13.117 -16.969 -26 1 96.56 164 GLU A N 1
ATOM 1312 C CA . GLU A 1 164 ? 14.016 -17.453 -27.031 1 96.56 164 GLU A CA 1
ATOM 1313 C C . GLU A 1 164 ? 13.461 -18.688 -27.719 1 96.56 164 GLU A C 1
ATOM 1315 O O . GLU A 1 164 ? 13.742 -18.938 -28.891 1 96.56 164 GLU A O 1
ATOM 1320 N N . SER A 1 165 ? 12.711 -19.453 -27.031 1 96.81 165 SER A N 1
ATOM 1321 C CA . SER A 1 165 ? 12.18 -20.719 -27.547 1 96.81 165 SER A CA 1
ATOM 1322 C C . SER A 1 165 ? 11.047 -20.484 -28.531 1 96.81 165 SER A C 1
ATOM 1324 O O . SER A 1 165 ? 10.656 -21.391 -29.266 1 96.81 165 SER A O 1
ATOM 1326 N N . GLY A 1 166 ? 10.461 -19.234 -28.5 1 97.06 166 GLY A N 1
ATOM 1327 C CA . GLY A 1 166 ? 9.32 -18.938 -29.344 1 97.06 166 GLY A CA 1
ATOM 1328 C C . GLY A 1 166 ? 8.008 -19.453 -28.781 1 97.06 166 GLY A C 1
ATOM 1329 O O . GLY A 1 166 ? 6.977 -19.406 -29.469 1 97.06 166 GLY A O 1
ATOM 1330 N N . LYS A 1 167 ? 8.008 -19.922 -27.531 1 97.44 167 LYS A N 1
ATOM 1331 C CA . LYS A 1 167 ? 6.816 -20.516 -26.922 1 97.44 167 LYS A CA 1
ATOM 1332 C C . LYS A 1 167 ? 6.055 -19.484 -26.094 1 97.44 167 LYS A C 1
ATOM 1334 O O . LYS A 1 167 ? 5.055 -19.812 -25.453 1 97.44 167 LYS A O 1
ATOM 1339 N N . LEU A 1 168 ? 6.484 -18.266 -26.078 1 98.62 168 LEU A N 1
ATOM 1340 C CA . LEU A 1 168 ? 5.836 -17.188 -25.328 1 98.62 168 LEU A CA 1
ATOM 1341 C C . LEU A 1 168 ? 4.648 -16.625 -26.094 1 98.62 168 LEU A C 1
ATOM 1343 O O . LEU A 1 168 ? 4.773 -16.297 -27.281 1 98.62 168 LEU A O 1
ATOM 1347 N N . HIS A 1 169 ? 3.551 -16.578 -25.5 1 98.69 169 HIS A N 1
ATOM 1348 C CA . HIS A 1 169 ? 2.367 -15.922 -26.047 1 98.69 169 HIS A CA 1
ATOM 1349 C C . HIS A 1 169 ? 1.858 -14.828 -25.109 1 98.69 169 HIS A C 1
ATOM 1351 O O . HIS A 1 169 ? 1.479 -15.102 -23.969 1 98.69 169 HIS A O 1
ATOM 1357 N N . LEU A 1 170 ? 1.847 -13.625 -25.609 1 98.69 170 LEU A N 1
ATOM 1358 C CA . LEU A 1 170 ? 1.408 -12.469 -24.844 1 98.69 170 LEU A CA 1
ATOM 1359 C C . LEU A 1 170 ? -0.061 -12.156 -25.109 1 98.69 170 LEU A C 1
ATOM 1361 O O . LEU A 1 170 ? -0.487 -12.102 -26.266 1 98.69 170 LEU A O 1
ATOM 1365 N N . ILE A 1 171 ? -0.816 -11.977 -24.094 1 98.69 171 ILE A N 1
ATOM 1366 C CA . ILE A 1 171 ? -2.217 -11.617 -24.281 1 98.69 171 ILE A CA 1
ATOM 1367 C C . ILE A 1 171 ? -2.438 -10.172 -23.828 1 98.69 171 ILE A C 1
ATOM 1369 O O . ILE A 1 171 ? -1.767 -9.688 -22.922 1 98.69 171 ILE A O 1
ATOM 1373 N N . LYS A 1 172 ? -3.432 -9.5 -24.438 1 98.12 172 LYS A N 1
ATOM 1374 C 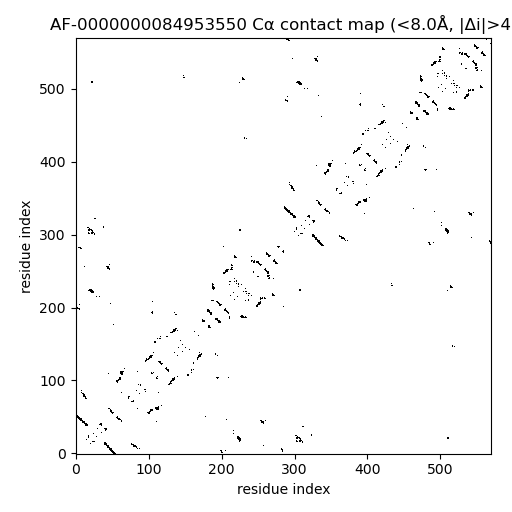CA . LYS A 1 172 ? -3.707 -8.094 -24.172 1 98.12 172 LYS A CA 1
ATOM 1375 C C . LYS A 1 172 ? -5.102 -7.906 -23.578 1 98.12 172 LYS A C 1
ATOM 1377 O O . LYS A 1 172 ? -5.418 -6.84 -23.047 1 98.12 172 LYS A O 1
ATOM 1382 N N . ASP A 1 173 ? -5.844 -8.961 -23.766 1 97.88 173 ASP A N 1
ATOM 1383 C CA . ASP A 1 173 ? -7.234 -8.922 -23.328 1 97.88 173 ASP A CA 1
ATOM 1384 C C . ASP A 1 173 ? -7.715 -10.305 -22.906 1 97.88 173 ASP A C 1
ATOM 1386 O O . ASP A 1 173 ? -6.949 -11.273 -22.938 1 97.88 173 ASP A O 1
ATOM 1390 N N . GLU A 1 174 ? -8.938 -10.234 -22.453 1 97.94 174 GLU A N 1
ATOM 1391 C CA . GLU A 1 174 ? -9.555 -11.508 -22.109 1 97.94 174 GLU A CA 1
ATOM 1392 C C . GLU A 1 174 ? -9.352 -12.539 -23.203 1 97.94 174 GLU A C 1
ATOM 1394 O O . GLU A 1 174 ? -9.492 -12.234 -24.391 1 97.94 174 GLU A O 1
ATOM 1399 N N . THR A 1 175 ? -8.977 -13.727 -22.812 1 98.12 175 THR A N 1
ATOM 1400 C CA . THR A 1 175 ? -8.617 -14.781 -23.75 1 98.12 175 THR A CA 1
ATOM 1401 C C . THR A 1 175 ? -9.172 -16.125 -23.297 1 98.12 175 THR A C 1
ATOM 1403 O O . THR A 1 175 ? -9.039 -16.5 -22.125 1 98.12 175 THR A O 1
ATOM 1406 N N . PHE A 1 176 ? -9.82 -16.844 -24.172 1 98 176 PHE A N 1
ATOM 1407 C CA . PHE A 1 176 ? -10.219 -18.219 -23.922 1 98 176 PHE A CA 1
ATOM 1408 C C . PHE A 1 176 ? -9.164 -19.188 -24.438 1 98 176 PHE A C 1
ATOM 1410 O O . PHE A 1 176 ? -8.891 -19.25 -25.625 1 98 176 PHE A O 1
ATOM 1417 N N . LEU A 1 177 ? -8.539 -19.922 -23.5 1 97.62 177 LEU A N 1
ATOM 1418 C CA . LEU A 1 177 ? -7.609 -20.969 -23.906 1 97.62 177 LEU A CA 1
ATOM 1419 C C . LEU A 1 177 ? -8.359 -22.172 -24.484 1 97.62 177 LEU A C 1
ATOM 1421 O O . LEU A 1 177 ? -7.914 -22.781 -25.453 1 97.62 177 LEU A O 1
ATOM 1425 N N . THR A 1 178 ? -9.398 -22.609 -23.812 1 97.25 178 THR A N 1
ATOM 1426 C CA . THR A 1 178 ? -10.445 -23.547 -24.203 1 97.25 178 THR A CA 1
ATOM 1427 C C . THR A 1 178 ? -11.82 -23 -23.828 1 97.25 178 THR A C 1
ATOM 1429 O O . THR A 1 178 ? -11.93 -22 -23.141 1 97.25 178 THR A O 1
ATOM 1432 N N . PRO A 1 179 ? -12.805 -23.656 -24.328 1 96.19 179 PRO A N 1
ATOM 1433 C CA . PRO A 1 179 ? -14.133 -23.172 -23.906 1 96.19 179 PRO A CA 1
ATOM 1434 C C . PRO A 1 179 ? -14.297 -23.141 -22.391 1 96.19 179 PRO A C 1
ATOM 1436 O O . PRO A 1 179 ? -15.062 -22.312 -21.875 1 96.19 179 PRO A O 1
ATOM 1439 N N . GLU A 1 180 ? -13.523 -23.969 -21.656 1 97.19 180 GLU A N 1
ATOM 1440 C CA . GLU A 1 180 ? -13.703 -24.094 -20.203 1 97.19 180 GLU A CA 1
ATOM 1441 C C . GLU A 1 180 ? -12.68 -23.25 -19.453 1 97.19 180 GLU A C 1
ATOM 1443 O O . GLU A 1 180 ? -12.82 -23.031 -18.25 1 97.19 180 GLU A O 1
ATOM 1448 N N . VAL A 1 181 ? -11.648 -22.766 -20.141 1 98.69 181 VAL A N 1
ATOM 1449 C CA . VAL A 1 181 ? -10.578 -22.047 -19.453 1 98.69 181 VAL A CA 1
ATOM 1450 C C . VAL A 1 181 ? -10.461 -20.625 -20 1 98.69 181 VAL A C 1
ATOM 1452 O O . VAL A 1 181 ? -10.07 -20.422 -21.156 1 98.69 181 VAL A O 1
ATOM 1455 N N . ARG A 1 182 ? -10.805 -19.688 -19.125 1 98.69 182 ARG A N 1
ATOM 1456 C CA . ARG A 1 182 ? -10.836 -18.281 -19.469 1 98.69 182 ARG A CA 1
ATOM 1457 C C . ARG A 1 182 ? -9.773 -17.5 -18.688 1 98.69 182 ARG A C 1
ATOM 1459 O O . ARG A 1 182 ? -9.617 -17.688 -17.484 1 98.69 182 ARG A O 1
ATOM 1466 N N . LEU A 1 183 ? -8.984 -16.641 -19.406 1 98.88 183 LEU A N 1
ATOM 1467 C CA . LEU A 1 183 ? -7.969 -15.773 -18.828 1 98.88 183 LEU A CA 1
ATOM 1468 C C . LEU A 1 183 ? -8.453 -14.32 -18.812 1 98.88 183 LEU A C 1
ATOM 1470 O O . LEU A 1 183 ? -8.836 -13.781 -19.844 1 98.88 183 LEU A O 1
ATOM 1474 N N . ARG A 1 184 ? -8.5 -13.711 -17.656 1 98.56 184 ARG A N 1
ATOM 1475 C CA . ARG A 1 184 ? -8.898 -12.312 -17.484 1 98.56 184 ARG A CA 1
ATOM 1476 C C . ARG A 1 184 ? -7.758 -11.484 -16.906 1 98.56 184 ARG A C 1
ATOM 1478 O O . ARG A 1 184 ? -6.945 -12 -16.125 1 98.56 184 ARG A O 1
ATOM 1485 N N . LEU A 1 185 ? -7.746 -10.242 -17.297 1 98.25 185 LEU A N 1
ATOM 1486 C CA . LEU A 1 185 ? -6.664 -9.375 -16.844 1 98.25 185 LEU A CA 1
ATOM 1487 C C . LEU A 1 185 ? -7.129 -8.477 -15.711 1 98.25 185 LEU A C 1
ATOM 1489 O O . LEU A 1 185 ? -8.211 -7.895 -15.773 1 98.25 185 LEU A O 1
ATOM 1493 N N . PHE A 1 186 ? -6.352 -8.43 -14.695 1 97.19 186 PHE A N 1
ATOM 1494 C CA . PHE A 1 186 ? -6.586 -7.602 -13.516 1 97.19 186 PHE A CA 1
ATOM 1495 C C . PHE A 1 186 ? -5.344 -6.793 -13.172 1 97.19 186 PHE A C 1
ATOM 1497 O O . PHE A 1 186 ? -4.219 -7.281 -13.297 1 97.19 186 PHE A O 1
ATOM 1504 N N . ASP A 1 187 ? -5.535 -5.566 -12.734 1 96.25 187 ASP A N 1
ATOM 1505 C CA . ASP A 1 187 ? -4.453 -4.75 -12.195 1 96.25 187 ASP A CA 1
ATOM 1506 C C . ASP A 1 187 ? -4.535 -4.664 -10.672 1 96.25 187 ASP A C 1
ATOM 1508 O O . ASP A 1 187 ? -5.48 -5.18 -10.07 1 96.25 187 ASP A O 1
ATOM 1512 N N . GLY A 1 188 ? -3.514 -4.051 -10.086 1 96.94 188 GLY A N 1
ATOM 1513 C CA . GLY A 1 188 ? -3.51 -3.865 -8.641 1 96.94 188 GLY A CA 1
ATOM 1514 C C . GLY A 1 188 ? -2.207 -4.285 -7.992 1 96.94 188 GLY A C 1
ATOM 1515 O O . GLY A 1 188 ? -1.314 -3.459 -7.789 1 96.94 188 GLY A O 1
ATOM 1516 N N . HIS A 1 189 ? -2.113 -5.617 -7.832 1 97.5 189 HIS A N 1
ATOM 1517 C CA . HIS A 1 189 ? -0.874 -6.168 -7.301 1 97.5 189 HIS A CA 1
ATOM 1518 C C . HIS A 1 189 ? 0.308 -5.848 -8.211 1 97.5 189 HIS A C 1
ATOM 1520 O O . HIS A 1 189 ? 1.343 -5.363 -7.742 1 97.5 189 HIS A O 1
ATOM 1526 N N . THR A 1 190 ? 0.101 -6.035 -9.375 1 97 190 THR A N 1
ATOM 1527 C CA . THR A 1 190 ? 0.987 -5.719 -10.484 1 97 190 THR A CA 1
ATOM 1528 C C . THR A 1 190 ? 0.182 -5.434 -11.75 1 97 190 THR A C 1
ATOM 1530 O O . THR A 1 190 ? -1.041 -5.59 -11.766 1 97 190 THR A O 1
ATOM 1533 N N . SER A 1 191 ? 0.88 -4.969 -12.75 1 96.25 191 SER A N 1
ATOM 1534 C CA . SER A 1 191 ? 0.19 -4.676 -14 1 96.25 191 SER A CA 1
ATOM 1535 C C . SER A 1 191 ? -0.139 -5.953 -14.758 1 96.25 191 SER A C 1
ATOM 1537 O O . SER A 1 191 ? 0.727 -6.812 -14.945 1 96.25 191 SER A O 1
ATOM 1539 N N . GLY A 1 192 ? -1.358 -6.055 -15.086 1 97.5 192 GLY A N 1
ATOM 1540 C CA . GLY A 1 192 ? -1.781 -7.074 -16.031 1 97.5 192 GLY A CA 1
ATOM 1541 C C . GLY A 1 192 ? -1.715 -8.477 -15.469 1 97.5 192 GLY A C 1
ATOM 1542 O O . GLY A 1 192 ? -1.297 -9.414 -16.156 1 97.5 192 GLY A O 1
ATOM 1543 N N . GLN A 1 193 ? -2.006 -8.68 -14.273 1 98 193 GLN A N 1
ATOM 1544 C CA . GLN A 1 193 ? -2.102 -10.031 -13.727 1 98 193 GLN A CA 1
ATOM 1545 C C . GLN A 1 193 ? -3.23 -10.812 -14.391 1 98 193 GLN A C 1
ATOM 1547 O O . GLN A 1 193 ? -4.266 -10.242 -14.742 1 98 193 GLN A O 1
ATOM 1552 N N . ILE A 1 194 ? -3.049 -12.094 -14.547 1 98.81 194 ILE A N 1
ATOM 1553 C CA . ILE A 1 194 ? -4.066 -12.953 -15.148 1 98.81 194 ILE A CA 1
ATOM 1554 C C . ILE A 1 194 ? -4.824 -13.695 -14.047 1 98.81 194 ILE A C 1
ATOM 1556 O O . ILE A 1 194 ? -4.219 -14.359 -13.203 1 98.81 194 ILE A O 1
ATOM 1560 N N . VAL A 1 195 ? -6.082 -13.547 -14.016 1 98.81 195 VAL A N 1
ATOM 1561 C CA . VAL A 1 195 ? -6.988 -14.398 -13.25 1 98.81 195 VAL A CA 1
ATOM 1562 C C . VAL A 1 195 ? -7.586 -15.469 -14.156 1 98.81 195 VAL A C 1
ATOM 1564 O O . VAL A 1 195 ? -8.008 -15.172 -15.273 1 98.81 195 VAL A O 1
ATOM 1567 N N . ILE A 1 196 ? -7.633 -16.703 -13.703 1 98.88 196 ILE A N 1
ATOM 1568 C CA . ILE A 1 196 ? -8.039 -17.812 -14.555 1 98.88 196 ILE A CA 1
ATOM 1569 C C . ILE A 1 196 ? -9.336 -18.422 -14.031 1 98.88 196 ILE A C 1
ATOM 1571 O O . ILE A 1 196 ? -9.422 -18.781 -12.852 1 98.88 196 ILE A O 1
ATOM 1575 N N . ASP A 1 197 ? -10.289 -18.531 -14.867 1 98.69 197 ASP A N 1
ATOM 1576 C CA . ASP A 1 197 ? -11.523 -19.25 -14.594 1 98.69 197 ASP A CA 1
ATOM 1577 C C . ASP A 1 197 ? -11.523 -20.625 -15.266 1 98.69 197 ASP A C 1
ATOM 1579 O O . ASP A 1 197 ? -11.32 -20.719 -16.484 1 98.69 197 ASP A O 1
ATOM 1583 N N . VAL A 1 198 ? -11.758 -21.656 -14.508 1 98.56 198 VAL A N 1
ATOM 1584 C CA . VAL A 1 198 ? -11.852 -23 -15.039 1 98.56 198 VAL A CA 1
ATOM 1585 C C . VAL A 1 198 ? -13.242 -23.562 -14.766 1 98.56 198 VAL A C 1
ATOM 1587 O O . VAL A 1 198 ? -13.602 -23.812 -13.609 1 98.56 198 VAL A O 1
ATOM 1590 N N . GLU A 1 199 ? -13.977 -23.766 -15.773 1 97.31 199 GLU A N 1
ATOM 1591 C CA . GLU A 1 199 ? -15.289 -24.391 -15.641 1 97.31 199 GLU A CA 1
ATOM 1592 C C . GLU A 1 199 ? -15.172 -25.906 -15.617 1 97.31 199 GLU A C 1
ATOM 1594 O O . GLU A 1 199 ? -14.766 -26.531 -16.609 1 97.31 199 GLU A O 1
ATOM 1599 N N . THR A 1 200 ? -15.477 -26.484 -14.492 1 94.88 200 THR A N 1
ATOM 1600 C CA . THR A 1 200 ? -15.594 -27.938 -14.398 1 94.88 200 THR A CA 1
ATOM 1601 C C . THR A 1 200 ? -17.047 -28.359 -14.539 1 94.88 200 THR A C 1
ATOM 1603 O O . THR A 1 200 ? -17.922 -27.547 -14.852 1 94.88 200 THR A O 1
ATOM 1606 N N . ASP A 1 201 ? -17.281 -29.672 -14.383 1 89.5 201 ASP A N 1
ATOM 1607 C CA . ASP A 1 201 ? -18.641 -30.172 -14.523 1 89.5 201 ASP A CA 1
ATOM 1608 C C . ASP A 1 201 ? -19.516 -29.734 -13.344 1 89.5 201 ASP A C 1
ATOM 1610 O O . ASP A 1 201 ? -20.734 -29.594 -13.484 1 89.5 201 ASP A O 1
ATOM 1614 N N . SER A 1 202 ? -18.953 -29.422 -12.242 1 88.38 202 SER A N 1
ATOM 1615 C CA . SER A 1 202 ? -19.719 -29.172 -11.031 1 88.38 202 SER A CA 1
ATOM 1616 C C . SER A 1 202 ? -19.578 -27.734 -10.562 1 88.38 202 SER A C 1
ATOM 1618 O O . SER A 1 202 ? -20.469 -27.188 -9.906 1 88.38 202 SER A O 1
ATOM 1620 N N . HIS A 1 203 ? -18.469 -27.109 -10.781 1 90.44 203 HIS A N 1
ATOM 1621 C CA . HIS A 1 203 ? -18.203 -25.75 -10.312 1 90.44 203 HIS A CA 1
ATOM 1622 C C . HIS A 1 203 ? -17.172 -25.047 -11.188 1 90.44 203 HIS A C 1
ATOM 1624 O O . HIS A 1 203 ? -16.469 -25.703 -11.969 1 90.44 203 HIS A O 1
ATOM 1630 N N . THR A 1 204 ? -17.234 -23.75 -11.086 1 96.25 204 THR A N 1
ATOM 1631 C CA . THR A 1 204 ? -16.141 -22.953 -11.641 1 96.25 204 THR A CA 1
ATOM 1632 C C . THR A 1 204 ? -15.078 -22.688 -10.578 1 96.25 204 THR A C 1
ATOM 1634 O O . THR A 1 204 ? -15.398 -22.359 -9.438 1 96.25 204 THR A O 1
ATOM 1637 N N . VAL A 1 205 ? -13.844 -22.922 -10.922 1 97.81 205 VAL A N 1
ATOM 1638 C CA . VAL A 1 205 ? -12.711 -22.656 -10.039 1 97.81 205 VAL A CA 1
ATOM 1639 C C . VAL A 1 205 ? -11.961 -21.422 -10.523 1 97.81 205 VAL A C 1
ATOM 1641 O O . VAL A 1 205 ? -11.602 -21.312 -11.703 1 97.81 205 VAL A O 1
ATOM 1644 N N . ILE A 1 206 ? -11.734 -20.484 -9.625 1 98.44 206 ILE A N 1
ATOM 1645 C CA . ILE A 1 206 ? -11.055 -19.25 -9.953 1 98.44 206 ILE A CA 1
ATOM 1646 C C . ILE A 1 206 ? -9.664 -19.234 -9.328 1 98.44 206 ILE A C 1
ATOM 1648 O O . ILE A 1 206 ? -9.523 -19.359 -8.109 1 98.44 206 ILE A O 1
ATOM 1652 N N . PHE A 1 207 ? -8.664 -19.125 -10.117 1 98.69 207 PHE A N 1
ATOM 1653 C CA . PHE A 1 207 ? -7.324 -18.812 -9.648 1 98.69 207 PHE A CA 1
ATOM 1654 C C . PHE A 1 207 ? -7.102 -17.297 -9.602 1 98.69 207 PHE A C 1
ATOM 1656 O O . PHE A 1 207 ? -6.805 -16.688 -10.625 1 98.69 207 PHE A O 1
ATOM 1663 N N . ALA A 1 208 ? -7.113 -16.75 -8.477 1 98.06 208 ALA A N 1
ATOM 1664 C CA . ALA A 1 208 ? -7.18 -15.305 -8.289 1 98.06 208 ALA A CA 1
ATOM 1665 C C . ALA A 1 208 ? -5.785 -14.688 -8.289 1 98.06 208 ALA A C 1
ATOM 1667 O O . ALA A 1 208 ? -5.645 -13.461 -8.352 1 98.06 208 ALA A O 1
ATOM 1668 N N . GLY A 1 209 ? -4.75 -15.516 -8.25 1 98.06 209 GLY A N 1
ATOM 1669 C CA . GLY A 1 209 ? -3.406 -14.977 -8.102 1 98.06 209 GLY A CA 1
ATOM 1670 C C . GLY A 1 209 ? -3.242 -14.109 -6.871 1 98.06 209 GLY A C 1
ATOM 1671 O O . GLY A 1 209 ? -3.738 -14.445 -5.793 1 98.06 209 GLY A O 1
ATOM 1672 N N . ASP A 1 210 ? -2.539 -13.031 -7.062 1 98.56 210 ASP A N 1
ATOM 1673 C CA . ASP A 1 210 ? -2.248 -12.195 -5.902 1 98.56 210 ASP A CA 1
ATOM 1674 C C . ASP A 1 210 ? -3.264 -11.062 -5.77 1 98.56 210 ASP A C 1
ATOM 1676 O O . ASP A 1 210 ? -3.064 -10.133 -4.988 1 98.56 210 ASP A O 1
ATOM 1680 N N . VAL A 1 211 ? -4.348 -11.18 -6.559 1 98.25 211 VAL A N 1
ATOM 1681 C CA . VAL A 1 211 ? -5.496 -10.344 -6.238 1 98.25 211 VAL A CA 1
ATOM 1682 C C . VAL A 1 211 ? -6.047 -10.711 -4.863 1 98.25 211 VAL A C 1
ATOM 1684 O O . VAL A 1 211 ? -6.41 -9.836 -4.078 1 98.25 211 VAL A O 1
ATOM 1687 N N . ILE A 1 212 ? -6.109 -11.977 -4.605 1 98.31 212 ILE A N 1
ATOM 1688 C CA . ILE A 1 212 ? -6.527 -12.523 -3.32 1 98.31 212 ILE A CA 1
ATOM 1689 C C . ILE A 1 212 ? -5.574 -13.641 -2.904 1 98.31 212 ILE A C 1
ATOM 1691 O O . ILE A 1 212 ? -5.91 -14.828 -3.014 1 98.31 212 ILE A O 1
ATOM 1695 N N . PRO A 1 213 ? -4.465 -13.289 -2.322 1 98.5 213 PRO A N 1
ATOM 1696 C CA . PRO A 1 213 ? -3.41 -14.281 -2.096 1 98.5 213 PRO A CA 1
ATOM 1697 C C . PRO A 1 213 ? -3.758 -15.273 -0.988 1 98.5 213 PRO A C 1
ATOM 1699 O O . PRO A 1 213 ? -3.236 -16.391 -0.969 1 98.5 213 PRO A O 1
ATOM 1702 N N . THR A 1 214 ? -4.543 -14.898 0.032 1 98.31 214 THR A N 1
ATOM 1703 C CA . THR A 1 214 ? -4.98 -15.773 1.115 1 98.31 214 THR A CA 1
ATOM 1704 C C . THR A 1 214 ? -6.461 -15.562 1.42 1 98.31 214 THR A C 1
ATOM 1706 O O . THR A 1 214 ? -7.055 -14.586 0.976 1 98.31 214 THR A O 1
ATOM 1709 N N . SER A 1 215 ? -6.992 -16.484 2.195 1 96.94 215 SER A N 1
ATOM 1710 C CA . SER A 1 215 ? -8.398 -16.359 2.57 1 96.94 215 SER A CA 1
ATOM 1711 C C . SER A 1 215 ? -8.633 -15.148 3.465 1 96.94 215 SER A C 1
ATOM 1713 O O . SER A 1 215 ? -9.742 -14.625 3.533 1 96.94 215 SER A O 1
ATOM 1715 N N . ALA A 1 216 ? -7.59 -14.719 4.148 1 96.94 216 ALA A N 1
ATOM 1716 C CA . ALA A 1 216 ? -7.707 -13.508 4.957 1 96.94 216 ALA A CA 1
ATOM 1717 C C . ALA A 1 216 ? -7.961 -12.281 4.082 1 96.94 216 ALA A C 1
ATOM 1719 O O . ALA A 1 216 ? -8.5 -11.281 4.547 1 96.94 216 ALA A O 1
ATOM 1720 N N . HIS A 1 217 ? -7.613 -12.359 2.838 1 97.88 217 HIS A N 1
ATOM 1721 C CA . HIS A 1 217 ? -7.777 -11.258 1.9 1 97.88 217 HIS A CA 1
ATOM 1722 C C . HIS A 1 217 ? -9.172 -11.258 1.286 1 97.88 217 HIS A C 1
ATOM 1724 O O . HIS A 1 217 ? -9.445 -10.508 0.344 1 97.88 217 HIS A O 1
ATOM 1730 N N . LEU A 1 218 ? -10.055 -12.094 1.774 1 97.19 218 LEU A N 1
ATOM 1731 C CA . LEU A 1 218 ? -11.461 -12.023 1.379 1 97.19 218 LEU A CA 1
ATOM 1732 C C . LEU A 1 218 ? -12.086 -10.711 1.826 1 97.19 218 LEU A C 1
ATOM 1734 O O . LEU A 1 218 ? -13.133 -10.305 1.305 1 97.19 218 LEU A O 1
ATOM 1738 N N . SER A 1 219 ? -11.508 -10.156 2.848 1 95.56 219 SER A N 1
ATOM 1739 C CA . SER A 1 219 ? -11.891 -8.781 3.17 1 95.56 219 SER A CA 1
ATOM 1740 C C . SER A 1 219 ? -11.383 -7.809 2.111 1 95.56 219 SER A C 1
ATOM 1742 O O . SER A 1 219 ? -10.18 -7.641 1.937 1 95.56 219 SER A O 1
ATOM 1744 N N . PRO A 1 220 ? -12.273 -7.098 1.488 1 95.56 220 PRO A N 1
ATOM 1745 C CA . PRO A 1 220 ? -11.852 -6.324 0.317 1 95.56 220 PRO A CA 1
ATOM 1746 C C . PRO A 1 220 ? -10.867 -5.211 0.667 1 95.56 220 PRO A C 1
ATOM 1748 O O . PRO A 1 220 ? -10.031 -4.836 -0.163 1 95.56 220 PRO A O 1
ATOM 1751 N N . THR A 1 221 ? -10.945 -4.699 1.884 1 96.25 221 THR A N 1
ATOM 1752 C CA . THR A 1 221 ? -10.086 -3.584 2.258 1 96.25 221 THR A CA 1
ATOM 1753 C C . THR A 1 221 ? -8.742 -4.09 2.785 1 96.25 221 THR A C 1
ATOM 1755 O O . THR A 1 221 ? -7.84 -3.295 3.066 1 96.25 221 THR A O 1
ATOM 1758 N N . TRP A 1 222 ? -8.656 -5.398 3.035 1 97.19 222 TRP A N 1
ATOM 1759 C CA . TRP A 1 222 ? -7.355 -5.953 3.4 1 97.19 222 TRP A CA 1
ATOM 1760 C C . TRP A 1 222 ? -6.465 -6.102 2.172 1 97.19 222 TRP A C 1
ATOM 1762 O O . TRP A 1 222 ? -6.578 -7.078 1.429 1 97.19 222 TRP A O 1
ATOM 1772 N N . ILE A 1 223 ? -5.617 -5.137 1.998 1 97.88 223 ILE A N 1
ATOM 1773 C CA . ILE A 1 223 ? -4.773 -5.016 0.815 1 97.88 223 ILE A CA 1
ATOM 1774 C C . ILE A 1 223 ? -3.312 -5.254 1.198 1 97.88 223 ILE A C 1
ATOM 1776 O O . ILE A 1 223 ? -2.834 -4.73 2.207 1 97.88 223 ILE A O 1
ATOM 1780 N N . SER A 1 224 ? -2.646 -6.09 0.412 1 98.38 224 SER A N 1
ATOM 1781 C CA . SER A 1 224 ? -1.217 -6.289 0.613 1 98.38 224 SER A CA 1
ATOM 1782 C C . SER A 1 224 ? -0.435 -5.008 0.353 1 98.38 224 SER A C 1
ATOM 1784 O O . SER A 1 224 ? -0.754 -4.258 -0.571 1 98.38 224 SER A O 1
ATOM 1786 N N . ALA A 1 225 ? 0.598 -4.762 1.17 1 98.31 225 ALA A N 1
ATOM 1787 C CA . ALA A 1 225 ? 1.453 -3.6 0.951 1 98.31 225 ALA A CA 1
ATOM 1788 C C . ALA A 1 225 ? 2.285 -3.762 -0.318 1 98.31 225 ALA A C 1
ATOM 1790 O O . ALA A 1 225 ? 2.891 -2.801 -0.798 1 98.31 225 ALA A O 1
ATOM 1791 N N . TYR A 1 226 ? 2.27 -4.926 -0.906 1 97.81 226 TYR A N 1
ATOM 1792 C CA . TYR A 1 226 ? 2.984 -5.195 -2.148 1 97.81 226 TYR A CA 1
ATOM 1793 C C . TYR A 1 226 ? 2.199 -4.691 -3.352 1 97.81 226 TYR A C 1
ATOM 1795 O O . TYR A 1 226 ? 2.73 -4.617 -4.461 1 97.81 226 TYR A O 1
ATOM 1803 N N . ASP A 1 227 ? 0.941 -4.391 -3.16 1 98.31 227 ASP A N 1
ATOM 1804 C CA . ASP A 1 227 ? 0.12 -3.928 -4.273 1 98.31 227 ASP A CA 1
ATOM 1805 C C . ASP A 1 227 ? 0.535 -2.527 -4.719 1 98.31 227 ASP A C 1
ATOM 1807 O O . ASP A 1 227 ? 0.551 -1.595 -3.912 1 98.31 227 ASP A O 1
ATOM 1811 N N . VAL A 1 228 ? 0.729 -2.35 -5.973 1 97.19 228 VAL A N 1
ATOM 1812 C CA . VAL A 1 228 ? 1.258 -1.076 -6.445 1 97.19 228 VAL A CA 1
ATOM 1813 C C . VAL A 1 228 ? 0.105 -0.139 -6.801 1 97.19 228 VAL A C 1
ATOM 1815 O O . VAL A 1 228 ? 0.307 1.065 -6.977 1 97.19 228 VAL A O 1
ATOM 1818 N N . ARG A 1 229 ? -1.081 -0.702 -6.93 1 97.44 229 ARG A N 1
ATOM 1819 C CA . ARG A 1 229 ? -2.314 0.055 -7.121 1 97.44 229 ARG A CA 1
ATOM 1820 C C . ARG A 1 229 ? -3.416 -0.451 -6.195 1 97.44 229 ARG A C 1
ATOM 1822 O O . ARG A 1 229 ? -4.379 -1.076 -6.652 1 97.44 229 ARG A O 1
ATOM 1829 N N . PRO A 1 230 ? -3.352 -0.03 -4.973 1 98.31 230 PRO A N 1
ATOM 1830 C CA . PRO A 1 230 ? -4.223 -0.606 -3.945 1 98.31 230 PRO A CA 1
ATOM 1831 C C . PRO A 1 230 ? -5.703 -0.378 -4.234 1 98.31 230 PRO A C 1
ATOM 1833 O O . PRO A 1 230 ? -6.527 -1.262 -3.986 1 98.31 230 PRO A O 1
ATOM 1836 N N . LEU A 1 231 ? -6.074 0.748 -4.738 1 97.25 231 LEU A N 1
ATOM 1837 C CA . LEU A 1 231 ? -7.48 1.024 -5.012 1 97.25 231 LEU A CA 1
ATOM 1838 C C . LEU A 1 231 ? -8.008 0.115 -6.117 1 97.25 231 LEU A C 1
ATOM 1840 O O . LEU A 1 231 ? -9.133 -0.383 -6.035 1 97.25 231 LEU A O 1
ATOM 1844 N N . GLU A 1 232 ? -7.16 -0.097 -7.102 1 97.5 232 GLU A N 1
ATOM 1845 C CA . GLU A 1 232 ? -7.551 -1.018 -8.164 1 97.5 232 GLU A CA 1
ATOM 1846 C C . GLU A 1 232 ? -7.711 -2.439 -7.633 1 97.5 232 GLU A C 1
ATOM 1848 O O . GLU A 1 232 ? -8.602 -3.174 -8.07 1 97.5 232 GLU A O 1
ATOM 1853 N N . THR A 1 233 ? -6.816 -2.818 -6.734 1 98.31 233 THR A N 1
ATOM 1854 C CA . THR A 1 233 ? -6.949 -4.129 -6.105 1 98.31 233 THR A CA 1
ATOM 1855 C C . THR A 1 233 ? -8.289 -4.254 -5.395 1 98.31 233 THR A C 1
ATOM 1857 O O . THR A 1 233 ? -8.969 -5.273 -5.512 1 98.31 233 THR A O 1
ATOM 1860 N N . TYR A 1 234 ? -8.641 -3.195 -4.668 1 98.19 234 TYR A N 1
ATOM 1861 C CA . TYR A 1 234 ? -9.914 -3.201 -3.955 1 98.19 234 TYR A CA 1
ATOM 1862 C C . TYR A 1 234 ? -11.07 -3.477 -4.91 1 98.19 234 TYR A C 1
ATOM 1864 O O . TYR A 1 234 ? -11.875 -4.379 -4.676 1 98.19 234 TYR A O 1
ATOM 1872 N N . TYR A 1 235 ? -11.156 -2.756 -6.004 1 97.31 235 TYR A N 1
ATOM 1873 C CA . TYR A 1 235 ? -12.266 -2.887 -6.941 1 97.31 235 TYR A CA 1
ATOM 1874 C C . TYR A 1 235 ? -12.242 -4.246 -7.629 1 97.31 235 TYR A C 1
ATOM 1876 O O . TYR A 1 235 ? -13.289 -4.852 -7.859 1 97.31 235 TYR A O 1
ATOM 1884 N N . ALA A 1 236 ? -11.055 -4.707 -7.922 1 97.62 236 ALA A N 1
ATOM 1885 C CA . ALA A 1 236 ? -10.898 -6.027 -8.523 1 97.62 236 ALA A CA 1
ATOM 1886 C C . ALA A 1 236 ? -11.422 -7.121 -7.594 1 97.62 236 ALA A C 1
ATOM 1888 O O . ALA A 1 236 ? -12.117 -8.031 -8.031 1 97.62 236 ALA A O 1
ATOM 1889 N N . LYS A 1 237 ? -11.086 -7.039 -6.336 1 97.75 237 LYS A N 1
ATOM 1890 C CA . LYS A 1 237 ? -11.539 -8.008 -5.344 1 97.75 237 LYS A CA 1
ATOM 1891 C C . LYS A 1 237 ? -13.062 -8.039 -5.254 1 97.75 237 LYS A C 1
ATOM 1893 O O . LYS A 1 237 ? -13.664 -9.109 -5.277 1 97.75 237 LYS A O 1
ATOM 1898 N N . VAL A 1 238 ? -13.602 -6.852 -5.133 1 97.44 238 VAL A N 1
ATOM 1899 C CA . VAL A 1 238 ? -15.055 -6.758 -4.984 1 97.44 238 VAL A CA 1
ATOM 1900 C C . VAL A 1 238 ? -15.734 -7.371 -6.203 1 97.44 238 VAL A C 1
ATOM 1902 O O . VAL A 1 238 ? -16.656 -8.188 -6.066 1 97.44 238 VAL A O 1
ATOM 1905 N N . HIS A 1 239 ? -15.219 -7.023 -7.352 1 96.75 239 HIS A N 1
ATOM 1906 C CA . HIS A 1 239 ? -15.773 -7.547 -8.594 1 96.75 239 HIS A CA 1
ATOM 1907 C C . HIS A 1 239 ? -15.68 -9.07 -8.641 1 96.75 239 HIS A C 1
ATOM 1909 O O . HIS A 1 239 ? -16.672 -9.742 -8.914 1 96.75 239 HIS A O 1
ATOM 1915 N N . LEU A 1 240 ? -14.547 -9.586 -8.352 1 97.5 240 LEU A N 1
ATOM 1916 C CA . LEU A 1 240 ? -14.281 -11.016 -8.398 1 97.5 240 LEU A CA 1
ATOM 1917 C C . LEU A 1 240 ? -15.117 -11.758 -7.359 1 97.5 240 LEU A C 1
ATOM 1919 O O . LEU A 1 240 ? -15.758 -12.766 -7.676 1 97.5 240 LEU A O 1
ATOM 1923 N N . LEU A 1 241 ? -15.203 -11.258 -6.172 1 97.75 241 LEU A N 1
ATOM 1924 C CA . LEU A 1 241 ? -15.836 -11.953 -5.059 1 97.75 241 LEU A CA 1
ATOM 1925 C C . LEU A 1 241 ? -17.359 -11.891 -5.176 1 97.75 241 LEU A C 1
ATOM 1927 O O . LEU A 1 241 ? -18.047 -12.836 -4.785 1 97.75 241 LEU A O 1
ATOM 1931 N N . ASP A 1 242 ? -17.891 -10.75 -5.691 1 97.38 242 ASP A N 1
ATOM 1932 C CA . ASP A 1 242 ? -19.328 -10.672 -5.945 1 97.38 242 ASP A CA 1
ATOM 1933 C C . ASP A 1 242 ? -19.766 -11.766 -6.914 1 97.38 242 ASP A C 1
ATOM 1935 O O . ASP A 1 242 ? -20.75 -12.461 -6.664 1 97.38 242 ASP A O 1
ATOM 1939 N N . LYS A 1 243 ? -19.016 -11.906 -7.922 1 96.19 243 LYS A N 1
ATOM 1940 C CA . LYS A 1 243 ? -19.344 -12.922 -8.922 1 96.19 243 LYS A CA 1
ATOM 1941 C C . LYS A 1 243 ? -19.172 -14.328 -8.344 1 96.19 243 LYS A C 1
ATOM 1943 O O . LYS A 1 243 ? -20.016 -15.195 -8.562 1 96.19 243 LYS A O 1
ATOM 1948 N N . ALA A 1 244 ? -18.094 -14.555 -7.648 1 96.69 244 ALA A N 1
ATOM 1949 C CA . ALA A 1 244 ? -17.828 -15.867 -7.059 1 96.69 244 ALA A CA 1
ATOM 1950 C C . ALA A 1 244 ? -18.938 -16.266 -6.094 1 96.69 244 ALA A C 1
ATOM 1952 O O . ALA A 1 244 ? -19.406 -17.406 -6.121 1 96.69 244 ALA A O 1
ATOM 1953 N N . SER A 1 245 ? -19.328 -15.344 -5.289 1 96.5 245 SER A N 1
ATOM 1954 C CA . SER A 1 245 ? -20.375 -15.602 -4.305 1 96.5 245 SER A CA 1
ATOM 1955 C C . SER A 1 245 ? -21.719 -15.875 -4.977 1 96.5 245 SER A C 1
ATOM 1957 O O . SER A 1 245 ? -22.422 -16.812 -4.617 1 96.5 245 SER A O 1
ATOM 1959 N N . SER A 1 246 ? -22.109 -15.117 -5.988 1 95.81 246 SER A N 1
ATOM 1960 C CA . SER A 1 246 ? -23.406 -15.211 -6.648 1 95.81 246 SER A CA 1
ATOM 1961 C C . SER A 1 246 ? -23.531 -16.516 -7.434 1 95.81 246 SER A C 1
ATOM 1963 O O . SER A 1 246 ? -24.641 -17.062 -7.562 1 95.81 246 SER A O 1
ATOM 1965 N N . ASN A 1 247 ? -22.406 -17.047 -7.867 1 94.94 247 ASN A N 1
ATOM 1966 C CA . ASN A 1 247 ? -22.453 -18.219 -8.75 1 94.94 247 ASN A CA 1
ATOM 1967 C C . ASN A 1 247 ? -21.922 -19.469 -8.062 1 94.94 247 ASN A C 1
ATOM 1969 O O . ASN A 1 247 ? -21.766 -20.516 -8.695 1 94.94 247 ASN A O 1
ATOM 1973 N N . GLY A 1 248 ? -21.594 -19.328 -6.832 1 93.44 248 GLY A N 1
ATOM 1974 C CA . GLY A 1 248 ? -21.094 -20.469 -6.074 1 93.44 248 GLY A CA 1
ATOM 1975 C C . GLY A 1 248 ? -19.766 -20.984 -6.586 1 93.44 248 GLY A C 1
ATOM 1976 O O . GLY A 1 248 ? -19.562 -22.203 -6.684 1 93.44 248 GLY A O 1
ATOM 1977 N N . GLN A 1 249 ? -18.922 -20.109 -6.961 1 95.69 249 GLN A N 1
ATOM 1978 C CA . GLN A 1 249 ? -17.625 -20.5 -7.504 1 95.69 249 GLN A CA 1
ATOM 1979 C C . GLN A 1 249 ? -16.609 -20.734 -6.387 1 95.69 249 GLN A C 1
ATOM 1981 O O . GLN A 1 249 ? -16.797 -20.281 -5.262 1 95.69 249 GLN A O 1
ATOM 1986 N N . ILE A 1 250 ? -15.586 -21.531 -6.688 1 97.06 250 ILE A N 1
ATOM 1987 C CA . ILE A 1 250 ? -14.508 -21.812 -5.75 1 97.06 250 ILE A CA 1
ATOM 1988 C C . ILE A 1 250 ? -13.305 -20.922 -6.059 1 97.06 250 ILE A C 1
ATOM 1990 O O . ILE A 1 250 ? -12.867 -20.828 -7.207 1 97.06 250 ILE A O 1
ATOM 1994 N N . VAL A 1 251 ? -12.812 -20.266 -5.039 1 97.81 251 VAL A N 1
ATOM 1995 C CA . VAL A 1 251 ? -11.641 -19.391 -5.195 1 97.81 251 VAL A CA 1
ATOM 1996 C C . VAL A 1 251 ? -10.406 -20.094 -4.645 1 97.81 251 VAL A C 1
ATOM 1998 O O . VAL A 1 251 ? -10.43 -20.641 -3.535 1 97.81 251 VAL A O 1
ATOM 2001 N N . VAL A 1 252 ? -9.375 -20.125 -5.414 1 97.94 252 VAL A N 1
ATOM 2002 C CA . VAL A 1 252 ? -8.094 -20.672 -4.988 1 97.94 252 VAL A CA 1
ATOM 2003 C C . VAL A 1 252 ? -7.199 -19.562 -4.449 1 97.94 252 VAL A C 1
ATOM 2005 O O . VAL A 1 252 ? -7.07 -18.5 -5.074 1 97.94 252 VAL A O 1
ATOM 2008 N N . TYR A 1 253 ? -6.633 -19.781 -3.334 1 97.88 253 TYR A N 1
ATOM 2009 C CA . TYR A 1 253 ? -5.688 -18.859 -2.699 1 97.88 253 TYR A CA 1
ATOM 2010 C C . TYR A 1 253 ? -4.258 -19.375 -2.844 1 97.88 253 TYR A C 1
ATOM 2012 O O . TYR A 1 253 ? -3.803 -20.203 -2.051 1 97.88 253 TYR A O 1
ATOM 2020 N N . CYS A 1 254 ? -3.506 -18.812 -3.744 1 98.25 254 CYS A N 1
ATOM 2021 C CA . CYS A 1 254 ? -2.234 -19.375 -4.188 1 98.25 254 CYS A CA 1
ATOM 2022 C C . CYS A 1 254 ? -1.209 -19.359 -3.061 1 98.25 254 CYS A C 1
ATOM 2024 O O . CYS A 1 254 ? -0.272 -20.156 -3.061 1 98.25 254 CYS A O 1
ATOM 2026 N N . HIS A 1 255 ? -1.464 -18.438 -2.033 1 98.69 255 HIS A N 1
ATOM 2027 C CA . HIS A 1 255 ? -0.437 -18.297 -1.007 1 98.69 255 HIS A CA 1
ATOM 2028 C C . HIS A 1 255 ? -0.978 -18.688 0.369 1 98.69 255 HIS A C 1
ATOM 2030 O O . HIS A 1 255 ? -0.288 -18.516 1.378 1 98.69 255 HIS A O 1
ATOM 2036 N N . ASP A 1 256 ? -2.15 -19.219 0.465 1 98.12 256 ASP A N 1
ATOM 2037 C CA . ASP A 1 256 ? -2.686 -19.547 1.783 1 98.12 256 ASP A CA 1
ATOM 2038 C C . ASP A 1 256 ? -2.172 -20.906 2.264 1 98.12 256 ASP A C 1
ATOM 2040 O O . ASP A 1 256 ? -2.482 -21.938 1.669 1 98.12 256 ASP A O 1
ATOM 2044 N N . ALA A 1 257 ? -1.466 -20.938 3.291 1 98.06 257 ALA A N 1
ATOM 2045 C CA . ALA A 1 257 ? -0.831 -22.141 3.805 1 98.06 257 ALA A CA 1
ATOM 2046 C C . ALA A 1 257 ? -1.849 -23.047 4.5 1 98.06 257 ALA A C 1
ATOM 2048 O O . ALA A 1 257 ? -1.57 -24.219 4.766 1 98.06 257 ALA A O 1
ATOM 2049 N N . TYR A 1 258 ? -3.043 -22.594 4.758 1 96.12 258 TYR A N 1
ATOM 2050 C CA . TYR A 1 258 ? -3.98 -23.281 5.625 1 96.12 258 TYR A CA 1
ATOM 2051 C C . TYR A 1 258 ? -5.297 -23.547 4.906 1 96.12 258 TYR A C 1
ATOM 2053 O O . TYR A 1 258 ? -5.973 -24.547 5.176 1 96.12 258 TYR A O 1
ATOM 2061 N N . THR A 1 259 ? -5.68 -22.656 4.035 1 95.5 259 THR A N 1
ATOM 2062 C CA . THR A 1 259 ? -6.91 -22.734 3.256 1 95.5 259 THR A CA 1
ATOM 2063 C C . THR A 1 259 ? -6.629 -22.531 1.772 1 95.5 259 THR A C 1
ATOM 2065 O O . THR A 1 259 ? -6.77 -21.406 1.265 1 95.5 259 THR A O 1
ATOM 2068 N N . PRO A 1 260 ? -6.367 -23.562 1.09 1 96.25 260 PRO A N 1
ATOM 2069 C CA . PRO A 1 260 ? -5.938 -23.422 -0.303 1 96.25 260 PRO A CA 1
ATOM 2070 C C . PRO A 1 260 ? -7.062 -22.938 -1.217 1 96.25 260 PRO A C 1
ATOM 2072 O O . PRO A 1 260 ? -6.797 -22.297 -2.238 1 96.25 260 PRO A O 1
ATOM 2075 N N . CYS A 1 261 ? -8.32 -23.281 -0.882 1 96.81 261 CYS A N 1
ATOM 2076 C CA . CYS A 1 261 ? -9.453 -22.859 -1.694 1 96.81 261 CYS A CA 1
ATOM 2077 C C . CYS A 1 261 ? -10.75 -22.922 -0.893 1 96.81 261 CYS A C 1
ATOM 2079 O O . CYS A 1 261 ? -10.812 -23.578 0.149 1 96.81 261 CYS A O 1
ATOM 2081 N N . SER A 1 262 ? -11.68 -22.219 -1.335 1 96.62 262 SER A N 1
ATOM 2082 C CA . SER A 1 262 ? -13 -22.25 -0.702 1 96.62 262 SER A CA 1
ATOM 2083 C C . SER A 1 262 ? -14.07 -21.672 -1.62 1 96.62 262 SER A C 1
ATOM 2085 O O . SER A 1 262 ? -13.758 -20.922 -2.551 1 96.62 262 SER A O 1
ATOM 2087 N N . ALA A 1 263 ? -15.242 -22.125 -1.416 1 95.75 263 ALA A N 1
ATOM 2088 C CA . ALA A 1 263 ? -16.344 -21.297 -1.889 1 95.75 263 ALA A CA 1
ATOM 2089 C C . ALA A 1 263 ? -16.453 -20.016 -1.085 1 95.75 263 ALA A C 1
ATOM 2091 O O . ALA A 1 263 ? -15.828 -19.875 -0.036 1 95.75 263 ALA A O 1
ATOM 2092 N N . VAL A 1 264 ? -17.188 -19.062 -1.628 1 96.31 264 VAL A N 1
ATOM 2093 C CA . VAL A 1 264 ? -17.281 -17.766 -0.979 1 96.31 264 VAL A CA 1
ATOM 2094 C C . VAL A 1 264 ? -18.75 -17.359 -0.832 1 96.31 264 VAL A C 1
ATOM 2096 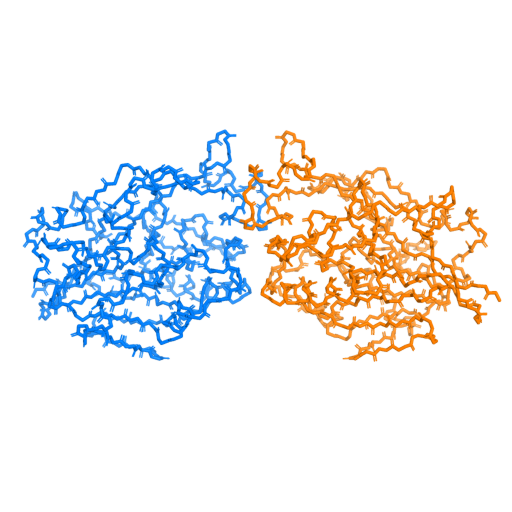O O . VAL A 1 264 ? -19.547 -17.562 -1.744 1 96.31 264 VAL A O 1
ATOM 2099 N N . LYS A 1 265 ? -19.062 -16.812 0.276 1 96 265 LYS A N 1
ATOM 2100 C CA . LYS A 1 265 ? -20.406 -16.281 0.536 1 96 265 LYS A CA 1
ATOM 2101 C C . LYS A 1 265 ? -20.344 -14.812 0.926 1 96 265 LYS A C 1
ATOM 2103 O O . LYS A 1 265 ? -19.562 -14.422 1.792 1 96 265 LYS A O 1
ATOM 2108 N N . LYS A 1 266 ? -21.125 -14.047 0.296 1 96.12 266 LYS A N 1
ATOM 2109 C CA . LYS A 1 266 ? -21.219 -12.633 0.649 1 96.12 266 LYS A CA 1
ATOM 2110 C C . LYS A 1 266 ? -22.188 -12.43 1.811 1 96.12 266 LYS A C 1
ATOM 2112 O O . LYS A 1 266 ? -23.297 -12.961 1.803 1 96.12 266 LYS A O 1
ATOM 2117 N N . ILE A 1 267 ? -21.766 -11.758 2.822 1 93.44 267 ILE A N 1
ATOM 2118 C CA . ILE A 1 267 ? -22.594 -11.32 3.945 1 93.44 267 ILE A CA 1
ATOM 2119 C C . ILE A 1 267 ? -22.469 -9.805 4.117 1 93.44 267 ILE A C 1
ATOM 2121 O O . ILE A 1 267 ? -21.484 -9.312 4.645 1 93.44 267 ILE A O 1
ATOM 2125 N N . ASN A 1 268 ? -23.438 -9.078 3.643 1 88.94 268 ASN A N 1
ATOM 2126 C CA . ASN A 1 268 ? -23.375 -7.621 3.598 1 88.94 268 ASN A CA 1
ATOM 2127 C C . ASN A 1 268 ? -22.188 -7.129 2.771 1 88.94 268 ASN A C 1
ATOM 2129 O O . ASN A 1 268 ? -22.109 -7.414 1.575 1 88.94 268 ASN A O 1
ATOM 2133 N N . ASP A 1 269 ? -21.188 -6.516 3.451 1 84.62 269 ASP A N 1
ATOM 2134 C CA . ASP A 1 269 ? -20.062 -5.977 2.695 1 84.62 269 ASP A CA 1
ATOM 2135 C C . ASP A 1 269 ? -18.797 -6.789 2.938 1 84.62 269 ASP A C 1
ATOM 2137 O O . ASP A 1 269 ? -17.688 -6.34 2.627 1 84.62 269 ASP A O 1
ATOM 2141 N N . PHE A 1 270 ? -19.078 -7.992 3.422 1 90.19 270 PHE A N 1
ATOM 2142 C CA . PHE A 1 270 ? -17.969 -8.883 3.717 1 90.19 270 PHE A CA 1
ATOM 2143 C C . PHE A 1 270 ? -18.125 -10.203 2.98 1 90.19 270 PHE A C 1
ATOM 2145 O O . PHE A 1 270 ? -19.203 -10.531 2.49 1 90.19 270 PHE A O 1
ATOM 2152 N N . TYR A 1 271 ? -17.109 -10.875 2.816 1 96.69 271 TYR A N 1
ATOM 2153 C CA . TYR A 1 271 ? -17.078 -12.203 2.207 1 96.69 271 TYR A CA 1
ATOM 2154 C C . TYR A 1 271 ? -16.484 -13.234 3.16 1 96.69 271 TYR A C 1
ATOM 2156 O O . TYR A 1 271 ? -15.516 -12.945 3.861 1 96.69 271 TYR A O 1
ATOM 2164 N N . LYS A 1 272 ? -17.094 -14.352 3.223 1 95.38 272 LYS A N 1
ATOM 2165 C CA . LYS A 1 272 ? -16.609 -15.43 4.09 1 95.38 272 LYS A CA 1
ATOM 2166 C C . LYS A 1 272 ? -16.266 -16.672 3.281 1 95.38 272 LYS A C 1
ATOM 2168 O O . LYS A 1 272 ? -16.953 -17 2.307 1 95.38 272 LYS A O 1
ATOM 2173 N N . ALA A 1 273 ? -15.211 -17.328 3.725 1 95.31 273 ALA A N 1
ATOM 2174 C CA . ALA A 1 273 ? -14.844 -18.609 3.123 1 95.31 273 ALA A CA 1
ATOM 2175 C C . ALA A 1 273 ? -15.742 -19.734 3.629 1 95.31 273 ALA A C 1
ATOM 2177 O O . ALA A 1 273 ? -15.992 -19.844 4.832 1 95.31 273 ALA A O 1
ATOM 2178 N N . LEU A 1 274 ? -16.188 -20.484 2.699 1 93 274 LEU A N 1
ATOM 2179 C CA . LEU A 1 274 ? -16.938 -21.703 3.029 1 93 274 LEU A CA 1
ATOM 2180 C C . LEU A 1 274 ? -16.078 -22.938 2.805 1 93 274 LEU A C 1
ATOM 2182 O O . LEU A 1 274 ? -15.359 -23.031 1.804 1 93 274 LEU A O 1
ATOM 2186 N N . PRO A 1 275 ? -16.094 -23.781 3.744 1 81.56 275 PRO A N 1
ATOM 2187 C CA . PRO A 1 275 ? -15.25 -24.969 3.543 1 81.56 275 PRO A CA 1
ATOM 2188 C C . PRO A 1 275 ? -15.492 -25.641 2.193 1 81.56 275 PRO A C 1
ATOM 2190 O O . PRO A 1 275 ? -16.625 -25.688 1.723 1 81.56 275 PRO A O 1
ATOM 2193 N N . CYS A 1 276 ? -14.469 -25.75 1.463 1 79.06 276 CYS A N 1
ATOM 2194 C CA . CYS A 1 276 ? -14.469 -26.5 0.216 1 79.06 276 CYS A CA 1
ATOM 2195 C C . CYS A 1 276 ? -13.773 -27.844 0.393 1 79.06 276 CYS A C 1
ATOM 2197 O O . CYS A 1 276 ? -12.867 -27.984 1.215 1 79.06 276 CYS A O 1
ATOM 2199 N N . ALA A 1 277 ? -14.336 -28.75 -0.372 1 72.56 277 ALA A N 1
ATOM 2200 C CA . ALA A 1 277 ? -13.742 -30.078 -0.235 1 72.56 277 ALA A CA 1
ATOM 2201 C C . ALA A 1 277 ? -12.695 -30.312 -1.32 1 72.56 277 ALA A C 1
ATOM 2203 O O . ALA A 1 277 ? -12.859 -29.875 -2.459 1 72.56 277 ALA A O 1
ATOM 2204 N N . MET A 1 278 ? -11.531 -30.656 -0.953 1 82.19 278 MET A N 1
ATOM 2205 C CA . MET A 1 278 ? -10.547 -31.281 -1.826 1 82.19 278 MET A CA 1
ATOM 2206 C C . MET A 1 278 ? -10.438 -32.781 -1.552 1 82.19 278 MET A C 1
ATOM 2208 O O . MET A 1 278 ? -10.586 -33.219 -0.409 1 82.19 278 MET A O 1
ATOM 2212 N N . ASP A 1 279 ? -10.336 -33.531 -2.633 1 80.94 279 ASP A N 1
ATOM 2213 C CA . ASP A 1 279 ? -10.258 -34.969 -2.422 1 80.94 279 ASP A CA 1
ATOM 2214 C C . ASP A 1 279 ? -8.836 -35.375 -2.064 1 80.94 279 ASP A C 1
ATOM 2216 O O . ASP A 1 279 ? -7.961 -34.531 -1.858 1 80.94 279 ASP A O 1
ATOM 2220 N N . THR A 1 280 ? -8.68 -36.625 -1.868 1 75.25 280 THR A N 1
ATOM 2221 C CA . THR A 1 280 ? -7.406 -37.156 -1.39 1 75.25 280 THR A CA 1
ATOM 2222 C C . THR A 1 280 ? -6.312 -36.969 -2.438 1 75.25 280 THR A C 1
ATOM 2224 O O . THR A 1 280 ? -5.125 -37.062 -2.127 1 75.25 280 THR A O 1
ATOM 2227 N N . ASN A 1 281 ? -6.719 -36.625 -3.643 1 75.5 281 ASN A N 1
ATOM 2228 C CA . ASN A 1 281 ? -5.762 -36.406 -4.719 1 75.5 281 ASN A CA 1
ATOM 2229 C C . ASN A 1 281 ? -5.605 -34.906 -5.012 1 75.5 281 ASN A C 1
ATOM 2231 O O . ASN A 1 281 ? -5.16 -34.531 -6.098 1 75.5 281 ASN A O 1
ATOM 2235 N N . ASN A 1 282 ? -6.094 -34.125 -4.098 1 81.25 282 ASN A N 1
ATOM 2236 C CA . ASN A 1 282 ? -5.945 -32.656 -4.141 1 81.25 282 ASN A CA 1
ATOM 2237 C C . ASN A 1 282 ? -6.762 -32.031 -5.273 1 81.25 282 ASN A C 1
ATOM 2239 O O . ASN A 1 282 ? -6.43 -30.969 -5.773 1 81.25 282 ASN A O 1
ATOM 2243 N N . ARG A 1 283 ? -7.703 -32.875 -5.711 1 86.12 283 ARG A N 1
ATOM 2244 C CA . ARG A 1 283 ? -8.648 -32.312 -6.676 1 86.12 283 ARG A CA 1
ATOM 2245 C C . ARG A 1 283 ? -9.68 -31.438 -5.984 1 86.12 283 ARG A C 1
ATOM 2247 O O . ARG A 1 283 ? -10.203 -31.781 -4.926 1 86.12 283 ARG A O 1
ATOM 2254 N N . VAL A 1 284 ? -9.906 -30.328 -6.605 1 86.25 284 VAL A N 1
ATOM 2255 C CA . VAL A 1 284 ? -10.93 -29.438 -6.09 1 86.25 284 VAL A CA 1
ATOM 2256 C C . VAL A 1 284 ? -12.32 -30 -6.391 1 86.25 284 VAL A C 1
ATOM 2258 O O . VAL A 1 284 ? -12.617 -30.344 -7.539 1 86.25 284 VAL A O 1
ATOM 2261 N N . ARG A 1 285 ? -13.117 -30.172 -5.348 1 81.06 285 ARG A N 1
ATOM 2262 C CA . ARG A 1 285 ? -14.438 -30.766 -5.516 1 81.06 285 ARG A CA 1
ATOM 2263 C C . ARG A 1 285 ? -15.523 -29.859 -4.934 1 81.06 285 ARG A C 1
ATOM 2265 O O . ARG A 1 285 ? -15.273 -29.125 -3.977 1 81.06 285 ARG A O 1
ATOM 2272 N N . MET B 1 1 ? 9.305 42.812 8.242 1 76.69 1 MET B N 1
ATOM 2273 C CA . MET B 1 1 ? 9.531 41.688 9.148 1 76.69 1 MET B CA 1
ATOM 2274 C C . MET B 1 1 ? 10.062 40.5 8.398 1 76.69 1 MET B C 1
ATOM 2276 O O . MET B 1 1 ? 9.953 40.406 7.172 1 76.69 1 MET B O 1
ATOM 2280 N N . LYS B 1 2 ? 10.859 39.594 9.023 1 89 2 LYS B N 1
ATOM 2281 C CA . LYS B 1 2 ? 11.43 38.438 8.383 1 89 2 LYS B CA 1
ATOM 2282 C C . LYS B 1 2 ? 10.438 37.281 8.383 1 89 2 LYS B C 1
ATOM 2284 O O . LYS B 1 2 ? 9.602 37.156 9.281 1 89 2 LYS B O 1
ATOM 2289 N N . THR B 1 3 ? 10.445 36.562 7.359 1 95.06 3 THR B N 1
ATOM 2290 C CA . THR B 1 3 ? 9.641 35.344 7.324 1 95.06 3 THR B CA 1
ATOM 2291 C C . THR B 1 3 ? 10.18 34.312 8.312 1 95.06 3 THR B C 1
ATOM 2293 O O . THR B 1 3 ? 11.383 34.031 8.344 1 95.06 3 THR B O 1
ATOM 2296 N N . SER B 1 4 ? 9.336 33.781 9.109 1 94.81 4 SER B N 1
ATOM 2297 C CA . SER B 1 4 ? 9.758 32.812 10.102 1 94.81 4 SER B CA 1
ATOM 2298 C C . SER B 1 4 ? 8.867 31.578 10.07 1 94.81 4 SER B C 1
ATOM 2300 O O . SER B 1 4 ? 7.699 31.656 9.672 1 94.81 4 SER B O 1
ATOM 2302 N N . VAL B 1 5 ? 9.461 30.469 10.422 1 97.19 5 VAL B N 1
ATOM 2303 C CA . VAL B 1 5 ? 8.766 29.188 10.516 1 97.19 5 VAL B CA 1
ATOM 2304 C C . VAL B 1 5 ? 8.969 28.594 11.906 1 97.19 5 VAL B C 1
ATOM 2306 O O . VAL B 1 5 ? 10.102 28.422 12.359 1 97.19 5 VAL B O 1
ATOM 2309 N N . ARG B 1 6 ? 7.914 28.297 12.578 1 96.56 6 ARG B N 1
ATOM 2310 C CA . ARG B 1 6 ? 7.918 27.609 13.867 1 96.56 6 ARG B CA 1
ATOM 2311 C C . ARG B 1 6 ? 7.102 26.328 13.805 1 96.56 6 ARG B C 1
ATOM 2313 O O . ARG B 1 6 ? 6.055 26.281 13.156 1 96.56 6 ARG B O 1
ATOM 2320 N N . LEU B 1 7 ? 7.59 25.312 14.445 1 97.06 7 LEU B N 1
ATOM 2321 C CA . LEU B 1 7 ? 6.828 24.078 14.578 1 97.06 7 LEU B CA 1
ATOM 2322 C C . LEU B 1 7 ? 6.152 24 15.945 1 97.06 7 LEU B C 1
ATOM 2324 O O . LEU B 1 7 ? 6.805 24.188 16.969 1 97.06 7 LEU B O 1
ATOM 2328 N N . ILE B 1 8 ? 4.883 23.797 15.914 1 96.88 8 ILE B N 1
ATOM 2329 C CA . ILE B 1 8 ? 4.113 23.625 17.141 1 96.88 8 ILE B CA 1
ATOM 2330 C C . ILE B 1 8 ? 3.67 22.172 17.281 1 96.88 8 ILE B C 1
ATOM 2332 O O . ILE B 1 8 ? 3.062 21.625 16.359 1 96.88 8 ILE B O 1
ATOM 2336 N N . HIS B 1 9 ? 3.998 21.625 18.359 1 94.81 9 HIS B N 1
ATOM 2337 C CA . HIS B 1 9 ? 3.629 20.234 18.641 1 94.81 9 HIS B CA 1
ATOM 2338 C C . HIS B 1 9 ? 2.248 20.156 19.297 1 94.81 9 HIS B C 1
ATOM 2340 O O . HIS B 1 9 ? 2.004 20.797 20.312 1 94.81 9 HIS B O 1
ATOM 2346 N N . THR B 1 10 ? 1.345 19.312 18.734 1 96 10 THR B N 1
ATOM 2347 C CA . THR B 1 10 ? -0.021 19.312 19.25 1 96 10 THR B CA 1
ATOM 2348 C C . THR B 1 10 ? -0.391 17.969 19.844 1 96 10 THR B C 1
ATOM 2350 O O . THR B 1 10 ? -1.564 17.703 20.109 1 96 10 THR B O 1
ATOM 2353 N N . GLY B 1 11 ? 0.547 17.156 20 1 96.19 11 GLY B N 1
ATOM 2354 C CA . GLY B 1 11 ? 0.293 15.875 20.641 1 96.19 11 GLY B CA 1
ATOM 2355 C C . GLY B 1 11 ? 0.832 14.703 19.844 1 96.19 11 GLY B C 1
ATOM 2356 O O . GLY B 1 11 ? 1.49 14.883 18.828 1 96.19 11 GLY B O 1
ATOM 2357 N N . TYR B 1 12 ? 0.599 13.492 20.438 1 97.44 12 TYR B N 1
ATOM 2358 C CA . TYR B 1 12 ? 1.102 12.25 19.875 1 97.44 12 TYR B CA 1
ATOM 2359 C C . TYR B 1 12 ? -0.032 11.258 19.641 1 97.44 12 TYR B C 1
ATOM 2361 O O . TYR B 1 12 ? -1.125 11.422 20.188 1 97.44 12 TYR B O 1
ATOM 2369 N N . PHE B 1 13 ? 0.192 10.328 18.828 1 97.38 13 PHE B N 1
ATOM 2370 C CA . PHE B 1 13 ? -0.658 9.156 18.656 1 97.38 13 PHE B CA 1
ATOM 2371 C C . PHE B 1 13 ? 0.17 7.941 18.25 1 97.38 13 PHE B C 1
ATOM 2373 O O . PHE B 1 13 ? 1.374 8.055 18.016 1 97.38 13 PHE B O 1
ATOM 2380 N N . TYR B 1 14 ? -0.469 6.789 18.312 1 97.69 14 TYR B N 1
ATOM 2381 C CA . TYR B 1 14 ? 0.207 5.57 17.891 1 97.69 14 TYR B CA 1
ATOM 2382 C C . TYR B 1 14 ? -0.374 5.051 16.578 1 97.69 14 TYR B C 1
ATOM 2384 O O . TYR B 1 14 ? -1.57 5.199 16.312 1 97.69 14 TYR B O 1
ATOM 2392 N N . ALA B 1 15 ? 0.448 4.543 15.758 1 97.69 15 ALA B N 1
ATOM 2393 C CA . ALA B 1 15 ? 0.048 3.807 14.562 1 97.69 15 ALA B CA 1
ATOM 2394 C C . ALA B 1 15 ? 0.846 2.514 14.422 1 97.69 15 ALA B C 1
ATOM 2396 O O . ALA B 1 15 ? 2.014 2.453 14.812 1 97.69 15 ALA B O 1
ATOM 2397 N N . ASP B 1 16 ? 0.26 1.506 13.867 1 98.06 16 ASP B N 1
ATOM 2398 C CA . ASP B 1 16 ? 0.938 0.234 13.641 1 98.06 16 ASP B CA 1
ATOM 2399 C C . ASP B 1 16 ? 2.129 0.411 12.695 1 98.06 16 ASP B C 1
ATOM 2401 O O . ASP B 1 16 ? 2.018 1.072 11.664 1 98.06 16 ASP B O 1
ATOM 2405 N N . GLY B 1 17 ? 3.248 -0.206 13.07 1 98.44 17 GLY B N 1
ATOM 2406 C CA . GLY B 1 17 ? 4.441 -0.06 12.258 1 98.44 17 GLY B CA 1
ATOM 2407 C C . GLY B 1 17 ? 4.281 -0.621 10.852 1 98.44 17 GLY B C 1
ATOM 2408 O O . GLY B 1 17 ? 4.777 -0.04 9.883 1 98.44 17 GLY B O 1
ATOM 2409 N N . GLY B 1 18 ? 3.658 -1.784 10.75 1 98.38 18 GLY B N 1
ATOM 2410 C CA . GLY B 1 18 ? 3.391 -2.336 9.43 1 98.38 18 GLY B CA 1
ATOM 2411 C C . GLY B 1 18 ? 2.561 -1.415 8.555 1 98.38 18 GLY B C 1
ATOM 2412 O O . GLY B 1 18 ? 2.797 -1.318 7.348 1 98.38 18 GLY B O 1
ATOM 2413 N N . CYS B 1 19 ? 1.619 -0.721 9.141 1 98.31 19 CYS B N 1
ATOM 2414 C CA . CYS B 1 19 ? 0.813 0.249 8.406 1 98.31 19 CYS B CA 1
ATOM 2415 C C . CYS B 1 19 ? 1.657 1.439 7.965 1 98.31 19 CYS B C 1
ATOM 2417 O O . CYS B 1 19 ? 1.516 1.924 6.84 1 98.31 19 CYS B O 1
ATOM 2419 N N . MET B 1 20 ? 2.543 1.832 8.797 1 98.44 20 MET B N 1
ATOM 2420 C CA . MET B 1 20 ? 3.34 3.027 8.539 1 98.44 20 MET B CA 1
ATOM 2421 C C . MET B 1 20 ? 4.402 2.756 7.48 1 98.44 20 MET B C 1
ATOM 2423 O O . MET B 1 20 ? 4.75 3.646 6.703 1 98.44 20 MET B O 1
ATOM 2427 N N . PHE B 1 21 ? 4.871 1.505 7.414 1 98.5 21 PHE B N 1
ATOM 2428 C CA . PHE B 1 21 ? 6.062 1.305 6.598 1 98.5 21 PHE B CA 1
ATOM 2429 C C . PHE B 1 21 ? 5.797 0.303 5.48 1 98.5 21 PHE B C 1
ATOM 2431 O O . PHE B 1 21 ? 6.684 0.011 4.676 1 98.5 21 PHE B O 1
ATOM 2438 N N . GLY B 1 22 ? 4.602 -0.218 5.422 1 97.94 22 GLY B N 1
ATOM 2439 C CA . GLY B 1 22 ? 4.098 -0.927 4.258 1 97.94 22 GLY B CA 1
ATOM 2440 C C . GLY B 1 22 ? 4.891 -2.176 3.928 1 97.94 22 GLY B C 1
ATOM 2441 O O . GLY B 1 22 ? 5.051 -3.057 4.777 1 97.94 22 GLY B O 1
ATOM 2442 N N . ALA B 1 23 ? 5.539 -2.139 2.75 1 97.94 23 ALA B N 1
ATOM 2443 C CA . ALA B 1 23 ? 6.207 -3.316 2.203 1 97.94 23 ALA B CA 1
ATOM 2444 C C . ALA B 1 23 ? 7.59 -3.502 2.824 1 97.94 23 ALA B C 1
ATOM 2446 O O . ALA B 1 23 ? 8.328 -4.414 2.447 1 97.94 23 ALA B O 1
ATOM 2447 N N . THR B 1 24 ? 7.965 -2.678 3.74 1 97.5 24 THR B N 1
ATOM 2448 C CA . THR B 1 24 ? 9.211 -2.84 4.48 1 97.5 24 THR B CA 1
ATOM 2449 C C . THR B 1 24 ? 9.008 -3.738 5.695 1 97.5 24 THR B C 1
ATOM 2451 O O . THR B 1 24 ? 8.219 -3.418 6.586 1 97.5 24 THR B O 1
ATOM 2454 N N . PRO B 1 25 ? 9.711 -4.805 5.793 1 97 25 PRO B N 1
ATOM 2455 C CA . PRO B 1 25 ? 9.477 -5.758 6.883 1 97 25 PRO B CA 1
ATOM 2456 C C . PRO B 1 25 ? 9.828 -5.184 8.25 1 97 25 PRO B C 1
ATOM 2458 O O . PRO B 1 25 ? 10.656 -4.281 8.352 1 97 25 PRO B O 1
ATOM 2461 N N . GLN B 1 26 ? 9.195 -5.734 9.242 1 97.5 26 GLN B N 1
ATOM 2462 C CA . GLN B 1 26 ? 9.359 -5.301 10.625 1 97.5 26 GLN B CA 1
ATOM 2463 C C . GLN B 1 26 ? 10.828 -5.316 11.039 1 97.5 26 GLN B C 1
ATOM 2465 O O . GLN B 1 26 ? 11.297 -4.402 11.719 1 97.5 26 GLN B O 1
ATOM 2470 N N . SER B 1 27 ? 11.586 -6.293 10.625 1 95.31 27 SER B N 1
ATOM 2471 C CA . SER B 1 27 ? 12.992 -6.438 10.977 1 95.31 27 SER B CA 1
ATOM 2472 C C . SER B 1 27 ? 13.82 -5.273 10.445 1 95.31 27 SER B C 1
ATOM 2474 O O . SER B 1 27 ? 14.852 -4.922 11.016 1 95.31 27 SER B O 1
ATOM 2476 N N . ALA B 1 28 ? 13.344 -4.66 9.406 1 96.25 28 ALA B N 1
ATOM 2477 C CA . ALA B 1 28 ? 14.062 -3.545 8.789 1 96.25 28 ALA B CA 1
ATOM 2478 C C . ALA B 1 28 ? 13.609 -2.211 9.383 1 96.25 28 ALA B C 1
ATOM 2480 O O . ALA B 1 28 ? 14.438 -1.438 9.883 1 96.25 28 ALA B O 1
ATOM 2481 N N . TRP B 1 29 ? 12.305 -1.962 9.391 1 97.44 29 TRP B N 1
ATOM 2482 C CA . TRP B 1 29 ? 11.867 -0.619 9.766 1 97.44 29 TRP B CA 1
ATOM 2483 C C . TRP B 1 29 ? 12.047 -0.387 11.266 1 97.44 29 TRP B C 1
ATOM 2485 O O . TRP B 1 29 ? 12.203 0.753 11.703 1 97.44 29 TRP B O 1
ATOM 2495 N N . LYS B 1 30 ? 12.102 -1.435 12.086 1 97.19 30 LYS B N 1
ATOM 2496 C CA . LYS B 1 30 ? 12.305 -1.286 13.523 1 97.19 30 LYS B CA 1
ATOM 2497 C C . LYS B 1 30 ? 13.695 -0.735 13.828 1 97.19 30 LYS B C 1
ATOM 2499 O O . LYS B 1 30 ? 13.93 -0.197 14.914 1 97.19 30 LYS B O 1
ATOM 2504 N N . ARG B 1 31 ? 14.562 -0.935 12.922 1 95.94 31 ARG B N 1
ATOM 2505 C CA . ARG B 1 31 ? 15.922 -0.417 13.102 1 95.94 31 ARG B CA 1
ATOM 2506 C C . ARG B 1 31 ? 15.953 1.095 12.906 1 95.94 31 ARG B C 1
ATOM 2508 O O . ARG B 1 31 ? 16.906 1.757 13.336 1 95.94 31 ARG B O 1
ATOM 2515 N N . ARG B 1 32 ? 14.922 1.662 12.352 1 95.94 32 ARG B N 1
ATOM 2516 C CA . ARG B 1 32 ? 14.969 3.072 11.977 1 95.94 32 ARG B CA 1
ATOM 2517 C C . ARG B 1 32 ? 13.93 3.877 12.758 1 95.94 32 ARG B C 1
ATOM 2519 O O . ARG B 1 32 ? 14.023 5.105 12.836 1 95.94 32 ARG B O 1
ATOM 2526 N N . TYR B 1 33 ? 12.969 3.178 13.273 1 98.06 33 TYR B N 1
ATOM 2527 C CA . TYR B 1 33 ? 11.922 3.867 14.023 1 98.06 33 TYR B CA 1
ATOM 2528 C C . TYR B 1 33 ? 11.445 3.021 15.195 1 98.06 33 TYR B C 1
ATOM 2530 O O . TYR B 1 33 ? 11.078 1.856 15.023 1 98.06 33 TYR B O 1
ATOM 2538 N N . LYS B 1 34 ? 11.367 3.607 16.312 1 97.56 34 LYS B N 1
ATOM 2539 C CA . LYS B 1 34 ? 11.031 2.887 17.547 1 97.56 34 LYS B CA 1
ATOM 2540 C C . LYS B 1 34 ? 9.578 2.42 17.531 1 97.56 34 LYS B C 1
ATOM 2542 O O . LYS B 1 34 ? 8.695 3.146 17.062 1 97.56 34 LYS B O 1
ATOM 2547 N N . ALA B 1 35 ? 9.352 1.246 18.016 1 97.25 35 ALA B N 1
ATOM 2548 C CA . ALA B 1 35 ? 8.008 0.703 18.203 1 97.25 35 ALA B CA 1
ATOM 2549 C C . ALA B 1 35 ? 7.875 0.024 19.562 1 97.25 35 ALA B C 1
ATOM 2551 O O . ALA B 1 35 ? 8.859 -0.453 20.125 1 97.25 35 ALA B O 1
ATOM 2552 N N . ASP B 1 36 ? 6.668 -0.01 20.078 1 96.06 36 ASP B N 1
ATOM 2553 C CA . ASP B 1 36 ? 6.441 -0.693 21.359 1 96.06 36 ASP B CA 1
ATOM 2554 C C . ASP B 1 36 ? 6.172 -2.182 21.141 1 96.06 36 ASP B C 1
ATOM 2556 O O . ASP B 1 36 ? 6.316 -2.686 20.016 1 96.06 36 ASP B O 1
ATOM 2560 N N . ALA B 1 37 ? 5.824 -2.92 22.141 1 93.56 37 ALA B N 1
ATOM 2561 C CA . ALA B 1 37 ? 5.664 -4.371 22.109 1 93.56 37 ALA B CA 1
ATOM 2562 C C . ALA B 1 37 ? 4.461 -4.773 21.266 1 93.56 37 ALA B C 1
ATOM 2564 O O . ALA B 1 37 ? 4.379 -5.91 20.797 1 93.56 37 ALA B O 1
ATOM 2565 N N . GLN B 1 38 ? 3.566 -3.887 21.109 1 93.62 38 GLN B N 1
ATOM 2566 C CA . GLN B 1 38 ? 2.375 -4.16 20.312 1 93.62 38 GLN B CA 1
ATOM 2567 C C . GLN B 1 38 ? 2.564 -3.705 18.875 1 93.62 38 GLN B C 1
ATOM 2569 O O . GLN B 1 38 ? 1.593 -3.578 18.125 1 93.62 38 GLN B O 1
ATOM 2574 N N . ASN B 1 39 ? 3.777 -3.363 18.469 1 96.38 39 ASN B N 1
ATOM 2575 C CA . ASN B 1 39 ? 4.156 -2.998 17.109 1 96.38 39 ASN B CA 1
ATOM 2576 C C . ASN B 1 39 ? 3.678 -1.593 16.75 1 96.38 39 ASN B C 1
ATOM 2578 O O . ASN B 1 39 ? 3.527 -1.263 15.578 1 96.38 39 ASN B O 1
ATOM 2582 N N . ARG B 1 40 ? 3.459 -0.76 17.781 1 97.62 40 ARG B N 1
ATOM 2583 C CA . ARG B 1 40 ? 2.951 0.585 17.531 1 97.62 40 ARG B CA 1
ATOM 2584 C C . ARG B 1 40 ? 4.082 1.608 17.547 1 97.62 40 ARG B C 1
ATOM 2586 O O . ARG B 1 40 ? 4.953 1.565 18.422 1 97.62 40 ARG B O 1
ATOM 2593 N N . CYS B 1 41 ? 4.059 2.494 16.578 1 98.62 41 CYS B N 1
ATOM 2594 C CA . CYS B 1 41 ? 5.008 3.596 16.484 1 98.62 41 CYS B CA 1
ATOM 2595 C C . CYS B 1 41 ? 4.406 4.887 17.016 1 98.62 41 CYS B C 1
ATOM 2597 O O . CYS B 1 41 ? 3.273 5.234 16.688 1 98.62 41 CYS B O 1
ATOM 2599 N N . ARG B 1 42 ? 5.152 5.531 17.875 1 98.44 42 ARG B N 1
ATOM 2600 C CA . ARG B 1 42 ? 4.719 6.84 18.359 1 98.44 42 ARG B CA 1
ATOM 2601 C C . ARG B 1 42 ? 4.93 7.91 17.297 1 98.44 42 ARG B C 1
ATOM 2603 O O . ARG B 1 42 ? 6.043 8.078 16.797 1 98.44 42 ARG B O 1
ATOM 2610 N N . LEU B 1 43 ? 3.881 8.617 16.938 1 98.56 43 LEU B N 1
ATOM 2611 C CA . LEU B 1 43 ? 3.904 9.672 15.93 1 98.56 43 LEU B CA 1
ATOM 2612 C C . LEU B 1 43 ? 3.494 11.008 16.531 1 98.56 43 LEU B C 1
ATOM 2614 O O . LEU B 1 43 ? 2.766 11.055 17.531 1 98.56 43 LEU B O 1
ATOM 2618 N N . ALA B 1 44 ? 3.969 12.031 15.938 1 98.38 44 ALA B N 1
ATOM 2619 C CA . ALA B 1 44 ? 3.66 13.383 16.391 1 98.38 44 ALA B CA 1
ATOM 2620 C C . ALA B 1 44 ? 2.717 14.086 15.414 1 98.38 44 ALA B C 1
ATOM 2622 O O . ALA B 1 44 ? 2.506 13.609 14.289 1 98.38 44 ALA B O 1
ATOM 2623 N N . MET B 1 45 ? 2.125 15.086 15.867 1 98.12 45 MET B N 1
ATOM 2624 C CA . MET B 1 45 ? 1.428 16.047 15.023 1 98.12 45 MET B CA 1
ATOM 2625 C C . MET B 1 45 ? 2.09 17.422 15.109 1 98.12 45 MET B C 1
ATOM 2627 O O . MET B 1 45 ? 1.865 18.172 16.062 1 98.12 45 MET B O 1
ATOM 2631 N N . HIS B 1 46 ? 2.939 17.703 14.117 1 98 46 HIS B N 1
ATOM 2632 C CA . HIS B 1 46 ? 3.607 18.984 14.016 1 98 46 HIS B CA 1
ATOM 2633 C C . HIS B 1 46 ? 2.82 19.953 13.125 1 98 46 HIS B C 1
ATOM 2635 O O . HIS B 1 46 ? 2.527 19.641 11.977 1 98 46 HIS B O 1
ATOM 2641 N N . VAL B 1 47 ? 2.551 21.094 13.68 1 98.25 47 VAL B N 1
ATOM 2642 C CA . VAL B 1 47 ? 1.857 22.172 12.961 1 98.25 47 VAL B CA 1
ATOM 2643 C C . VAL B 1 47 ? 2.84 23.281 12.633 1 98.25 47 VAL B C 1
ATOM 2645 O O . VAL B 1 47 ? 3.693 23.641 13.453 1 98.25 47 VAL B O 1
ATOM 2648 N N . GLY B 1 48 ? 2.746 23.812 11.445 1 98.44 48 GLY B N 1
ATOM 2649 C CA . GLY B 1 48 ? 3.594 24.938 11.07 1 98.44 48 GLY B CA 1
ATOM 2650 C C . GLY B 1 48 ? 2.955 26.281 11.344 1 98.44 48 GLY B C 1
ATOM 2651 O O . GLY B 1 48 ? 1.795 26.516 10.992 1 98.44 48 GLY B O 1
ATOM 2652 N N . LEU B 1 49 ? 3.678 27.141 12.008 1 98.19 49 LEU B N 1
ATOM 2653 C CA . LEU B 1 49 ? 3.344 28.547 12.133 1 98.19 49 LEU B CA 1
ATOM 2654 C C . LEU B 1 49 ? 4.309 29.406 11.32 1 98.19 49 LEU B C 1
ATOM 2656 O O . LEU B 1 49 ? 5.504 29.453 11.625 1 98.19 49 LEU B O 1
ATOM 2660 N N . VAL B 1 50 ? 3.756 30.031 10.297 1 98 50 VAL B N 1
ATOM 2661 C CA . VAL B 1 50 ? 4.574 30.859 9.414 1 98 50 VAL B CA 1
ATOM 2662 C C . VAL B 1 50 ? 4.148 32.312 9.516 1 98 50 VAL B C 1
ATOM 2664 O O . VAL B 1 50 ? 2.959 32.625 9.445 1 98 50 VAL B O 1
ATOM 2667 N N . THR B 1 51 ? 5.051 33.188 9.758 1 96.69 51 THR B N 1
ATOM 2668 C CA . THR B 1 51 ? 4.84 34.625 9.633 1 96.69 51 THR B CA 1
ATOM 2669 C C . THR B 1 51 ? 5.637 35.188 8.461 1 96.69 51 THR B C 1
ATOM 2671 O O . THR B 1 51 ? 6.809 34.875 8.281 1 96.69 51 THR B O 1
ATOM 2674 N N . THR B 1 52 ? 4.957 35.938 7.652 1 97 52 THR B N 1
ATOM 2675 C CA . THR B 1 52 ? 5.609 36.406 6.441 1 97 52 THR B CA 1
ATOM 2676 C C . THR B 1 52 ? 5.98 37.875 6.578 1 97 52 THR B C 1
ATOM 2678 O O . THR B 1 52 ? 5.559 38.562 7.527 1 97 52 THR B O 1
ATOM 2681 N N . ARG B 1 53 ? 6.695 38.406 5.566 1 95 53 ARG B N 1
ATOM 2682 C CA . ARG B 1 53 ? 7.164 39.812 5.539 1 95 53 ARG B CA 1
ATOM 2683 C C . ARG B 1 53 ? 6 40.781 5.422 1 95 53 ARG B C 1
ATOM 2685 O O . ARG B 1 53 ? 6.043 41.875 5.984 1 95 53 ARG B O 1
ATOM 2692 N N . CYS B 1 54 ? 5 40.375 4.746 1 95.62 54 CYS B N 1
ATOM 2693 C CA . CYS B 1 54 ? 3.873 41.281 4.523 1 95.62 54 CYS B CA 1
ATOM 2694 C C . CYS B 1 54 ? 2.871 41.188 5.672 1 95.62 54 CYS B C 1
ATOM 2696 O O . CYS B 1 54 ? 1.775 41.75 5.582 1 95.62 54 CYS B O 1
ATOM 2698 N N . GLY B 1 55 ? 3.143 40.344 6.703 1 95.88 55 GLY B N 1
ATOM 2699 C CA . GLY B 1 55 ? 2.357 40.375 7.93 1 95.88 55 GLY B CA 1
ATOM 2700 C C . GLY B 1 55 ? 1.324 39.281 7.988 1 95.88 55 GLY B C 1
ATOM 2701 O O . GLY B 1 55 ? 0.481 39.25 8.891 1 95.88 55 GLY B O 1
ATOM 2702 N N . ARG B 1 56 ? 1.428 38.312 7.121 1 97.31 56 ARG B N 1
ATOM 2703 C CA . ARG B 1 56 ? 0.498 37.188 7.168 1 97.31 56 ARG B CA 1
ATOM 2704 C C . ARG B 1 56 ? 0.899 36.188 8.25 1 97.31 56 ARG B C 1
ATOM 2706 O O . ARG B 1 56 ? 2.088 35.938 8.469 1 97.31 56 ARG B O 1
ATOM 2713 N N . VAL B 1 57 ? -0.092 35.688 8.914 1 98.38 57 VAL B N 1
ATOM 2714 C CA . VAL B 1 57 ? 0.053 34.594 9.867 1 98.38 57 VAL B CA 1
ATOM 2715 C C . VAL B 1 57 ? -0.597 33.344 9.312 1 98.38 57 VAL B C 1
ATOM 2717 O O . VAL B 1 57 ? -1.825 33.25 9.234 1 98.38 57 VAL B O 1
ATOM 2720 N N . ILE B 1 58 ? 0.253 32.344 8.977 1 98.69 58 ILE B N 1
ATOM 2721 C CA . ILE B 1 58 ? -0.197 31.156 8.266 1 98.69 58 ILE B CA 1
ATOM 2722 C C . ILE B 1 58 ? -0.022 29.922 9.148 1 98.69 58 ILE B C 1
ATOM 2724 O O . ILE B 1 58 ? 1.058 29.688 9.703 1 98.69 58 ILE B O 1
ATOM 2728 N N . LEU B 1 59 ? -1.071 29.172 9.328 1 98.81 59 LEU B N 1
ATOM 2729 C CA . LEU B 1 59 ? -0.989 27.859 9.945 1 98.81 59 LEU B CA 1
ATOM 2730 C C . LEU B 1 59 ? -0.976 26.75 8.891 1 98.81 59 LEU B C 1
ATOM 2732 O O . LEU B 1 59 ? -1.784 26.781 7.961 1 98.81 59 LEU B O 1
ATOM 2736 N N . ILE B 1 60 ? -0.043 25.875 9.008 1 98.88 60 ILE B N 1
ATOM 2737 C CA . ILE B 1 60 ? 0.004 24.672 8.18 1 98.88 60 ILE B CA 1
ATOM 2738 C C . ILE B 1 60 ? -0.461 23.469 8.992 1 98.88 60 ILE B C 1
ATOM 2740 O O . ILE B 1 60 ? 0.231 23.031 9.906 1 98.88 60 ILE B O 1
ATOM 2744 N N . ASP B 1 61 ? -1.621 22.938 8.625 1 98.75 61 ASP B N 1
ATOM 2745 C CA . ASP B 1 61 ? -2.34 21.922 9.383 1 98.75 61 ASP B CA 1
ATOM 2746 C C . ASP B 1 61 ? -2.643 22.406 10.797 1 98.75 61 ASP B C 1
ATOM 2748 O O . ASP B 1 61 ? -2.248 23.516 11.18 1 98.75 61 ASP B O 1
ATOM 2752 N N . ASN B 1 62 ? -3.441 21.641 11.539 1 97.44 62 ASN B N 1
ATOM 2753 C CA . ASN B 1 62 ? -3.832 22.125 12.859 1 97.44 62 ASN B CA 1
ATOM 2754 C C . ASN B 1 62 ? -4.176 20.984 13.797 1 97.44 62 ASN B C 1
ATOM 2756 O O . ASN B 1 62 ? -4.93 21.156 14.758 1 97.44 62 ASN B O 1
ATOM 2760 N N . GLY B 1 63 ? -3.732 19.766 13.445 1 96 63 GLY B N 1
ATOM 2761 C CA . GLY B 1 63 ? -3.84 18.625 14.344 1 96 63 GLY B CA 1
ATOM 2762 C C . GLY B 1 63 ? -5.246 18.062 14.43 1 96 63 GLY B C 1
ATOM 2763 O O . GLY B 1 63 ? -6.035 18.219 13.492 1 96 63 GLY B O 1
ATOM 2764 N N . ILE B 1 64 ? -5.578 17.359 15.531 1 94.62 64 ILE B N 1
ATOM 2765 C CA . ILE B 1 64 ? -6.809 16.594 15.664 1 94.62 64 ILE B CA 1
ATOM 2766 C C . ILE B 1 64 ? -7.906 17.469 16.266 1 9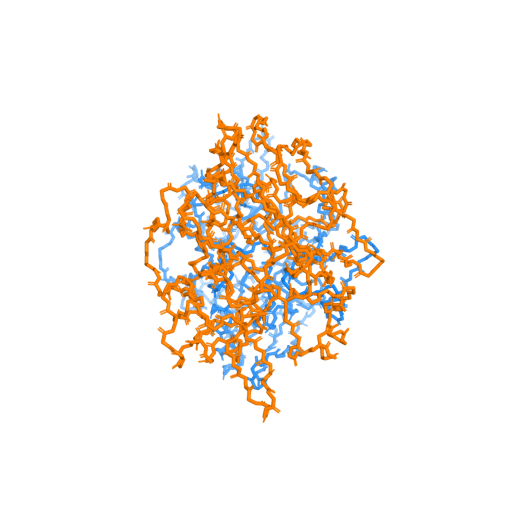4.62 64 ILE B C 1
ATOM 2768 O O . ILE B 1 64 ? -9.086 17.109 16.234 1 94.62 64 ILE B O 1
ATOM 2772 N N . GLY B 1 65 ? -7.551 18.578 16.781 1 93.25 65 GLY B N 1
ATOM 2773 C CA . GLY B 1 65 ? -8.531 19.438 17.422 1 93.25 65 GLY B CA 1
ATOM 2774 C C . GLY B 1 65 ? -9.023 18.906 18.75 1 93.25 65 GLY B C 1
ATOM 2775 O O . GLY B 1 65 ? -8.344 18.125 19.391 1 93.25 65 GLY B O 1
ATOM 2776 N N . ASN B 1 66 ? -10.188 19.484 19.188 1 87.56 66 ASN B N 1
ATOM 2777 C CA . ASN B 1 66 ? -10.68 19.141 20.516 1 87.56 66 ASN B CA 1
ATOM 2778 C C . ASN B 1 66 ? -12.102 18.594 20.469 1 87.56 66 ASN B C 1
ATOM 2780 O O . ASN B 1 66 ? -12.727 18.391 21.5 1 87.56 66 ASN B O 1
ATOM 2784 N N . LYS B 1 67 ? -12.672 18.297 19.328 1 87.62 67 LYS B N 1
ATOM 2785 C CA . LYS B 1 67 ? -14.07 17.906 19.203 1 87.62 67 LYS B CA 1
ATOM 2786 C C . LYS B 1 67 ? -14.258 16.438 19.578 1 87.62 67 LYS B C 1
ATOM 2788 O O . LYS B 1 67 ? -15.336 16.047 20.031 1 87.62 67 LYS B O 1
ATOM 2793 N N . HIS B 1 68 ? -13.352 15.586 19.438 1 79 68 HIS B N 1
ATOM 2794 C CA . HIS B 1 68 ? -13.531 14.148 19.609 1 79 68 HIS B CA 1
ATOM 2795 C C . HIS B 1 68 ? -12.477 13.57 20.547 1 79 68 HIS B C 1
ATOM 2797 O O . HIS B 1 68 ? -12 12.453 20.344 1 79 68 HIS B O 1
ATOM 2803 N N . THR B 1 69 ? -12.18 14.367 21.547 1 79.62 69 THR B N 1
ATOM 2804 C CA . THR B 1 69 ? -10.992 14.055 22.344 1 79.62 69 THR B CA 1
ATOM 2805 C C . THR B 1 69 ? -11.148 12.711 23.031 1 79.62 69 THR B C 1
ATOM 2807 O O . THR B 1 69 ? -10.258 11.859 22.969 1 79.62 69 THR B O 1
ATOM 2810 N N . ASP B 1 70 ? -12.25 12.477 23.688 1 82 70 ASP B N 1
ATOM 2811 C CA . ASP B 1 70 ? -12.43 11.242 24.438 1 82 70 ASP B CA 1
ATOM 2812 C C . ASP B 1 70 ? -12.461 10.031 23.5 1 82 70 ASP B C 1
ATOM 2814 O O . ASP B 1 70 ? -11.812 9.016 23.766 1 82 70 ASP B O 1
ATOM 2818 N N . GLN B 1 71 ? -13.148 10.219 22.438 1 81.12 71 GLN B N 1
ATOM 2819 C CA . GLN B 1 71 ? -13.234 9.156 21.453 1 81.12 71 GLN B CA 1
ATOM 2820 C C . GLN B 1 71 ? -11.875 8.859 20.828 1 81.12 71 GLN B C 1
ATOM 2822 O O . GLN B 1 71 ? -11.508 7.691 20.656 1 81.12 71 GLN B O 1
ATOM 2827 N N . LEU B 1 72 ? -11.18 9.812 20.625 1 82.44 72 LEU B N 1
ATOM 2828 C CA . LEU B 1 72 ? -9.891 9.68 19.953 1 82.44 72 LEU B CA 1
ATOM 2829 C C . LEU B 1 72 ? -8.852 9.078 20.891 1 82.44 72 LEU B C 1
ATOM 2831 O O . LEU B 1 72 ? -8.016 8.273 20.469 1 82.44 72 LEU B O 1
ATOM 2835 N N . LYS B 1 73 ? -8.945 9.336 22.172 1 84.81 73 LYS B N 1
ATOM 2836 C CA . LYS B 1 73 ? -8.055 8.75 23.172 1 84.81 73 LYS B CA 1
ATOM 2837 C C . LYS B 1 73 ? -8.305 7.25 23.312 1 84.81 73 LYS B C 1
ATOM 2839 O O . LYS B 1 73 ? -7.367 6.477 23.516 1 84.81 73 LYS B O 1
ATOM 2844 N N . ALA B 1 74 ? -9.531 6.91 23.125 1 83.69 74 ALA B N 1
ATOM 2845 C CA . ALA B 1 74 ? -9.922 5.512 23.297 1 83.69 74 ALA B CA 1
ATOM 2846 C C . ALA B 1 74 ? -9.773 4.742 21.984 1 83.69 74 ALA B C 1
ATOM 2848 O O . ALA B 1 74 ? -9.938 3.518 21.953 1 83.69 74 ALA B O 1
ATOM 2849 N N . SER B 1 75 ? -9.391 5.477 21.016 1 85.12 75 SER B N 1
ATOM 2850 C CA . SER B 1 75 ? -9.312 4.859 19.688 1 85.12 75 SER B CA 1
ATOM 2851 C C . SER B 1 75 ? -8.07 3.977 19.578 1 85.12 75 SER B C 1
ATOM 2853 O O . SER B 1 75 ? -7.23 3.953 20.469 1 85.12 75 SER B O 1
ATOM 2855 N N . PHE B 1 76 ? -7.965 3.283 18.469 1 85.88 76 PHE B N 1
ATOM 2856 C CA . PHE B 1 76 ? -6.832 2.43 18.125 1 85.88 76 PHE B CA 1
ATOM 2857 C C . PHE B 1 76 ? -5.539 3.236 18.078 1 85.88 76 PHE B C 1
ATOM 2859 O O . PHE B 1 76 ? -4.465 2.707 18.359 1 85.88 76 PHE B O 1
ATOM 2866 N N . TYR B 1 77 ? -5.684 4.543 17.891 1 92.38 77 TYR B N 1
ATOM 2867 C CA . TYR B 1 77 ? -4.523 5.406 17.703 1 92.38 77 TYR B CA 1
ATOM 2868 C C . TYR B 1 77 ? -4.02 5.934 19.047 1 92.38 77 TYR B C 1
ATOM 2870 O O . TYR B 1 77 ? -2.902 6.441 19.125 1 92.38 77 TYR B O 1
ATOM 2878 N N . ARG B 1 78 ? -4.824 5.883 20.078 1 93.56 78 ARG B N 1
ATOM 2879 C CA . ARG B 1 78 ? -4.434 6.246 21.438 1 93.56 78 ARG B CA 1
ATOM 2880 C C . ARG B 1 78 ? -3.787 7.625 21.469 1 93.56 78 ARG B C 1
ATOM 2882 O O . ARG B 1 78 ? -2.666 7.777 21.969 1 93.56 78 ARG B O 1
ATOM 2889 N N . PHE B 1 79 ? -4.484 8.547 21.016 1 95.06 79 PHE B N 1
ATOM 2890 C CA . PHE B 1 79 ? -4.008 9.93 21.062 1 95.06 79 PHE B CA 1
ATOM 2891 C C . PHE B 1 79 ? -3.691 10.344 22.484 1 95.06 79 PHE B C 1
ATOM 2893 O O . PHE B 1 79 ? -4.441 10.016 23.422 1 95.06 79 PHE B O 1
ATOM 2900 N N . HIS B 1 80 ? -2.549 11.008 22.688 1 94.38 80 HIS B N 1
ATOM 2901 C CA . HIS B 1 80 ? -2.123 11.352 24.047 1 94.38 80 HIS B CA 1
ATOM 2902 C C . HIS B 1 80 ? -1.232 12.594 24.031 1 94.38 80 HIS B C 1
ATOM 2904 O O . HIS B 1 80 ? -0.74 13 22.984 1 94.38 80 HIS B O 1
ATOM 2910 N N . GLU B 1 81 ? -1.103 13.219 25.203 1 95.06 81 GLU B N 1
ATOM 2911 C CA . GLU B 1 81 ? -0.312 14.438 25.391 1 95.06 81 GLU B CA 1
ATOM 2912 C C . GLU B 1 81 ? -0.736 15.531 24.406 1 95.06 81 GLU B C 1
ATOM 2914 O O . GLU B 1 81 ? 0.11 16.172 23.781 1 95.06 81 GLU B O 1
ATOM 2919 N N . LEU B 1 82 ? -2.021 15.617 24.281 1 93.88 82 LEU B N 1
ATOM 2920 C CA . LEU B 1 82 ? -2.584 16.594 23.344 1 93.88 82 LEU B CA 1
ATOM 2921 C C . LEU B 1 82 ? -2.432 18.016 23.875 1 93.88 82 LEU B C 1
ATOM 2923 O O . LEU B 1 82 ? -2.58 18.234 25.078 1 93.88 82 LEU B O 1
ATOM 2927 N N . THR B 1 83 ? -2.029 18.891 23.016 1 91.06 83 THR B N 1
ATOM 2928 C CA . THR B 1 83 ? -1.921 20.312 23.328 1 91.06 83 THR B CA 1
ATOM 2929 C C . THR B 1 83 ? -2.92 21.125 22.516 1 91.06 83 THR B C 1
ATOM 2931 O O . THR B 1 83 ? -3.053 20.922 21.297 1 91.06 83 THR B O 1
ATOM 2934 N N . ASP B 1 84 ? -3.562 22 23.234 1 90.56 84 ASP B N 1
ATOM 2935 C CA . ASP B 1 84 ? -4.477 22.922 22.562 1 90.56 84 ASP B CA 1
ATOM 2936 C C . ASP B 1 84 ? -3.715 23.922 21.688 1 90.56 84 ASP B C 1
ATOM 2938 O O . ASP B 1 84 ? -2.92 24.719 22.203 1 90.56 84 ASP B O 1
ATOM 2942 N N . LEU B 1 85 ? -4.008 23.875 20.438 1 95.12 85 LEU B N 1
ATOM 2943 C CA . LEU B 1 85 ? -3.258 24.719 19.516 1 95.12 85 LEU B CA 1
ATOM 2944 C C . LEU B 1 85 ? -3.467 26.188 19.812 1 95.12 85 LEU B C 1
ATOM 2946 O O . LEU B 1 85 ? -2.539 27 19.672 1 95.12 85 LEU B O 1
ATOM 2950 N N . ASP B 1 86 ? -4.66 26.578 20.234 1 92.5 86 ASP B N 1
ATOM 2951 C CA . ASP B 1 86 ? -4.926 27.969 20.594 1 92.5 86 ASP B CA 1
ATOM 2952 C C . ASP B 1 86 ? -4.055 28.422 21.75 1 92.5 86 ASP B C 1
ATOM 2954 O O . ASP B 1 86 ? -3.502 29.531 21.734 1 92.5 86 ASP B O 1
ATOM 2958 N N . LYS B 1 87 ? -4.004 27.562 22.703 1 92.19 87 LYS B N 1
ATOM 2959 C CA . LYS B 1 87 ? -3.152 27.875 23.859 1 92.19 87 LYS B CA 1
ATOM 2960 C C . LYS B 1 87 ? -1.689 28 23.438 1 92.19 87 LYS B C 1
ATOM 2962 O O . LYS B 1 87 ? -0.981 28.906 23.891 1 92.19 87 LYS B O 1
ATOM 2967 N N . ALA B 1 88 ? -1.287 27.125 22.594 1 93.81 88 ALA B N 1
ATOM 2968 C CA . ALA B 1 88 ? 0.091 27.156 22.125 1 93.81 88 ALA B CA 1
ATOM 2969 C C . ALA B 1 88 ? 0.369 28.438 21.328 1 93.81 88 ALA B C 1
ATOM 2971 O O . ALA B 1 88 ? 1.425 29.047 21.484 1 93.81 88 ALA B O 1
ATOM 2972 N N . LEU B 1 89 ? -0.532 28.875 20.5 1 96.06 89 LEU B N 1
ATOM 2973 C CA . LEU B 1 89 ? -0.386 30.094 19.703 1 96.06 89 LEU B CA 1
ATOM 2974 C C . LEU B 1 89 ? -0.265 31.312 20.594 1 96.06 89 LEU B C 1
ATOM 2976 O O . LEU B 1 89 ? 0.539 32.219 20.328 1 96.06 89 LEU B O 1
ATOM 2980 N N . ARG B 1 90 ? -1.01 31.312 21.656 1 94.81 90 ARG B N 1
ATOM 2981 C CA . ARG B 1 90 ? -1.012 32.469 22.578 1 94.81 90 ARG B CA 1
ATOM 2982 C C . ARG B 1 90 ? 0.352 32.625 23.234 1 94.81 90 ARG B C 1
ATOM 2984 O O . ARG B 1 90 ? 0.753 33.75 23.547 1 94.81 90 ARG B O 1
ATOM 2991 N N . GLN B 1 91 ? 1.033 31.5 23.422 1 93.06 91 GLN B N 1
ATOM 2992 C CA . GLN B 1 91 ? 2.385 31.578 23.969 1 93.06 91 GLN B CA 1
ATOM 2993 C C . GLN B 1 91 ? 3.311 32.375 23.047 1 93.06 91 GLN B C 1
ATOM 2995 O O . GLN B 1 91 ? 4.316 32.906 23.5 1 93.06 91 GLN B O 1
ATOM 3000 N N . TYR B 1 92 ? 2.914 32.469 21.797 1 92.94 92 TYR B N 1
ATOM 3001 C CA . TYR B 1 92 ? 3.719 33.219 20.844 1 92.94 92 TYR B CA 1
ATOM 3002 C C . TYR B 1 92 ? 3.068 34.531 20.5 1 92.94 92 TYR B C 1
ATOM 3004 O O . TYR B 1 92 ? 3.43 35.188 19.516 1 92.94 92 TYR B O 1
ATOM 3012 N N . GLY B 1 93 ? 2.037 34.875 21.266 1 95 93 GLY B N 1
ATOM 3013 C CA . GLY B 1 93 ? 1.373 36.156 21.109 1 95 93 GLY B CA 1
ATOM 3014 C C . GLY B 1 93 ? 0.389 36.188 19.953 1 95 93 GLY B C 1
ATOM 3015 O O . GLY B 1 93 ? 0.07 37.25 19.422 1 95 93 GLY B O 1
ATOM 3016 N N . ILE B 1 94 ? 0.029 35.125 19.5 1 96.88 94 ILE B N 1
ATOM 3017 C CA . ILE B 1 94 ? -0.892 35.031 18.375 1 96.88 94 ILE B CA 1
ATOM 3018 C C . ILE B 1 94 ? -2.26 34.562 18.859 1 96.88 94 ILE B C 1
ATOM 3020 O O . ILE B 1 94 ? -2.365 33.531 19.562 1 96.88 94 ILE B O 1
ATOM 3024 N N . ARG B 1 95 ? -3.262 35.281 18.562 1 96.88 95 ARG B N 1
ATOM 3025 C CA . ARG B 1 95 ? -4.641 34.875 18.828 1 96.88 95 ARG B CA 1
ATOM 3026 C C . ARG B 1 95 ? -5.246 34.219 17.594 1 96.88 95 ARG B C 1
ATOM 3028 O O . ARG B 1 95 ? -4.816 34.469 16.469 1 96.88 95 ARG B O 1
ATOM 3035 N N . PRO B 1 96 ? -6.262 33.406 17.844 1 96.38 96 PRO B N 1
ATOM 3036 C CA . PRO B 1 96 ? -6.93 32.781 16.703 1 96.38 96 PRO B CA 1
ATOM 3037 C C . PRO B 1 96 ? -7.383 33.781 15.656 1 96.38 96 PRO B C 1
ATOM 3039 O O . PRO B 1 96 ? -7.293 33.5 14.453 1 96.38 96 PRO B O 1
ATOM 3042 N N . ASP B 1 97 ? -7.766 34.938 16.062 1 97.44 97 ASP B N 1
ATOM 3043 C CA . ASP B 1 97 ? -8.266 35.969 15.148 1 97.44 97 ASP B CA 1
ATOM 3044 C C . ASP B 1 97 ? -7.125 36.562 14.328 1 97.44 97 ASP B C 1
ATOM 3046 O O . ASP B 1 97 ? -7.367 37.219 13.312 1 97.44 97 ASP B O 1
ATOM 3050 N N . ASP B 1 98 ? -5.926 36.375 14.781 1 98.12 98 ASP B N 1
ATOM 3051 C CA . ASP B 1 98 ? -4.762 36.938 14.102 1 98.12 98 ASP B CA 1
ATOM 3052 C C . ASP B 1 98 ? -4.355 36.062 12.914 1 98.12 98 ASP B C 1
ATOM 3054 O O . ASP B 1 98 ? -3.59 36.5 12.047 1 98.12 98 ASP B O 1
ATOM 3058 N N . VAL B 1 99 ? -4.812 34.812 12.914 1 98.69 99 VAL B N 1
ATOM 3059 C CA . VAL B 1 99 ? -4.465 33.906 11.836 1 98.69 99 VAL B CA 1
ATOM 3060 C C . VAL B 1 99 ? -5.148 34.344 10.539 1 98.69 99 VAL B C 1
ATOM 3062 O O . VAL B 1 99 ? -6.367 34.531 10.508 1 98.69 99 VAL B O 1
ATOM 3065 N N . THR B 1 100 ? -4.344 34.5 9.516 1 98.75 100 THR B N 1
ATOM 3066 C CA . THR B 1 100 ? -4.891 35 8.266 1 98.75 100 THR B CA 1
ATOM 3067 C C . THR B 1 100 ? -5.148 33.875 7.289 1 98.75 100 THR B C 1
ATOM 3069 O O . THR B 1 100 ? -6.02 33.969 6.426 1 98.75 100 THR B O 1
ATOM 3072 N N . ASP B 1 101 ? -4.375 32.812 7.387 1 98.81 101 ASP B N 1
ATOM 3073 C CA . ASP B 1 101 ? -4.469 31.672 6.473 1 98.81 101 ASP B CA 1
ATOM 3074 C C . ASP B 1 101 ? -4.297 30.359 7.215 1 98.81 101 ASP B C 1
ATOM 3076 O O . ASP B 1 101 ? -3.459 30.25 8.109 1 98.81 101 ASP B O 1
ATOM 3080 N N . VAL B 1 102 ? -5.07 29.406 6.859 1 98.88 102 VAL B N 1
ATOM 3081 C CA . VAL B 1 102 ? -4.883 28 7.215 1 98.88 102 VAL B CA 1
ATOM 3082 C C . VAL B 1 102 ? -4.691 27.172 5.949 1 98.88 102 VAL B C 1
ATOM 3084 O O . VAL B 1 102 ? -5.57 27.141 5.086 1 98.88 102 VAL B O 1
ATOM 3087 N N . VAL B 1 103 ? -3.535 26.594 5.797 1 98.94 103 VAL B N 1
ATOM 3088 C CA . VAL B 1 103 ? -3.279 25.688 4.676 1 98.94 103 VAL B CA 1
ATOM 3089 C C . VAL B 1 103 ? -3.312 24.234 5.164 1 98.94 103 VAL B C 1
ATOM 3091 O O . VAL B 1 103 ? -2.523 23.844 6.023 1 98.94 103 VAL B O 1
ATOM 3094 N N . LEU B 1 104 ? -4.23 23.484 4.652 1 98.88 104 LEU B N 1
ATOM 3095 C CA . LEU B 1 104 ? -4.324 22.062 5.008 1 98.88 104 LEU B CA 1
ATOM 3096 C C . LEU B 1 104 ? -3.648 21.188 3.957 1 98.88 104 LEU B C 1
ATOM 3098 O O . LEU B 1 104 ? -4.066 21.172 2.797 1 98.88 104 LEU B O 1
ATOM 3102 N N . THR B 1 105 ? -2.613 20.516 4.438 1 98.81 105 THR B N 1
ATOM 3103 C CA . THR B 1 105 ? -1.942 19.609 3.514 1 98.81 105 THR B CA 1
ATOM 3104 C C . THR B 1 105 ? -2.934 18.625 2.912 1 98.81 105 THR B C 1
ATOM 3106 O O . THR B 1 105 ? -2.922 18.391 1.704 1 98.81 105 THR B O 1
ATOM 3109 N N . HIS B 1 106 ? -3.697 18.031 3.734 1 98.69 106 HIS B N 1
ATOM 3110 C CA . HIS B 1 106 ? -4.816 17.188 3.33 1 98.69 106 HIS B CA 1
ATOM 3111 C C . HIS B 1 106 ? -5.855 17.078 4.441 1 98.69 106 HIS B C 1
ATOM 3113 O O . HIS B 1 106 ? -5.68 17.656 5.52 1 98.69 106 HIS B O 1
ATOM 3119 N N . LEU B 1 107 ? -6.949 16.359 4.156 1 98.5 107 LEU B N 1
ATOM 3120 C CA . LEU B 1 107 ? -8.109 16.531 5.023 1 98.5 107 LEU B CA 1
ATOM 3121 C C . LEU B 1 107 ? -8.328 15.289 5.883 1 98.5 107 LEU B C 1
ATOM 3123 O O . LEU B 1 107 ? -9.445 15.039 6.348 1 98.5 107 LEU B O 1
ATOM 3127 N N . HIS B 1 108 ? -7.332 14.453 6.102 1 97.5 108 HIS B N 1
ATOM 3128 C CA . HIS B 1 108 ? -7.434 13.453 7.156 1 97.5 108 HIS B CA 1
ATOM 3129 C C . HIS B 1 108 ? -7.613 14.102 8.523 1 97.5 108 HIS B C 1
ATOM 3131 O O . HIS B 1 108 ? -7.113 15.203 8.758 1 97.5 108 HIS B O 1
ATOM 3137 N N . PHE B 1 109 ? -8.219 13.398 9.383 1 95.19 109 PHE B N 1
ATOM 3138 C CA . PHE B 1 109 ? -8.727 13.969 10.617 1 95.19 109 PHE B CA 1
ATOM 3139 C C . PHE B 1 109 ? -7.582 14.469 11.492 1 95.19 109 PHE B C 1
ATOM 3141 O O . PHE B 1 109 ? -7.75 15.43 12.258 1 95.19 109 PHE B O 1
ATOM 3148 N N . ASP B 1 110 ? -6.418 13.914 11.391 1 95.75 110 ASP B N 1
ATOM 3149 C CA . ASP B 1 110 ? -5.301 14.297 12.25 1 95.75 110 ASP B CA 1
ATOM 3150 C C . ASP B 1 110 ? -4.574 15.523 11.688 1 95.75 110 ASP B C 1
ATOM 3152 O O . ASP B 1 110 ? -3.672 16.062 12.328 1 95.75 110 ASP B O 1
ATOM 3156 N N . HIS B 1 111 ? -4.965 16.016 10.562 1 98 111 HIS B N 1
ATOM 3157 C CA . HIS B 1 111 ? -4.355 17.188 9.953 1 98 111 HIS B CA 1
ATOM 3158 C C . HIS B 1 111 ? -5.312 18.375 9.977 1 98 111 HIS B C 1
ATOM 3160 O O . HIS B 1 111 ? -4.879 19.531 9.93 1 98 111 HIS B O 1
ATOM 3166 N N . CYS B 1 112 ? -6.613 18.094 10.047 1 98 112 CYS B N 1
ATOM 3167 C CA . CYS B 1 112 ? -7.543 19.188 9.82 1 98 112 CYS B CA 1
ATOM 3168 C C . CYS B 1 112 ? -8.547 19.297 10.961 1 98 112 CYS B C 1
ATOM 3170 O O . CYS B 1 112 ? -9.469 20.109 10.906 1 98 112 CYS B O 1
ATOM 3172 N N . GLY B 1 113 ? -8.391 18.5 11.961 1 96.19 113 GLY B N 1
ATOM 3173 C CA . GLY B 1 113 ? -9.359 18.469 13.047 1 96.19 113 GLY B CA 1
ATOM 3174 C C . GLY B 1 113 ? -9.5 19.781 13.766 1 96.19 113 GLY B C 1
ATOM 3175 O O . GLY B 1 113 ? -10.586 20.125 14.258 1 96.19 113 GLY B O 1
ATOM 3176 N N . GLY B 1 114 ? -8.414 20.531 13.867 1 96.56 114 GLY B N 1
ATOM 3177 C CA . GLY B 1 114 ? -8.391 21.797 14.586 1 96.56 114 GLY B CA 1
ATOM 3178 C C . GLY B 1 114 ? -8.883 22.969 13.758 1 96.56 114 GLY B C 1
ATOM 3179 O O . GLY B 1 114 ? -8.828 24.109 14.203 1 96.56 114 GLY B O 1
ATOM 3180 N N . THR B 1 115 ? -9.398 22.703 12.594 1 97.75 115 THR B N 1
ATOM 3181 C CA . THR B 1 115 ? -9.867 23.766 11.719 1 97.75 115 THR B CA 1
ATOM 3182 C C . THR B 1 115 ? -11.18 24.359 12.234 1 97.75 115 THR B C 1
ATOM 3184 O O . THR B 1 115 ? -11.516 25.5 11.93 1 97.75 115 THR B O 1
ATOM 3187 N N . THR B 1 116 ? -11.883 23.5 12.969 1 97.31 116 THR B N 1
ATOM 3188 C CA . THR B 1 116 ? -13.133 23.938 13.586 1 97.31 116 THR B CA 1
ATOM 3189 C C . THR B 1 116 ? -13.148 23.578 15.07 1 97.31 116 THR B C 1
ATOM 3191 O O . THR B 1 116 ? -12.266 22.859 15.555 1 97.31 116 THR B O 1
ATOM 3194 N N . ARG B 1 117 ? -14.102 24.156 15.789 1 95.25 117 ARG B N 1
ATOM 3195 C CA . ARG B 1 117 ? -14.266 23.906 17.219 1 95.25 117 ARG B CA 1
ATOM 3196 C C . ARG B 1 117 ? -15.711 24.094 17.641 1 95.25 117 ARG B C 1
ATOM 3198 O O . ARG B 1 117 ? -16.531 24.641 16.891 1 95.25 117 ARG B O 1
ATOM 3205 N N . TYR B 1 118 ? -15.961 23.547 18.797 1 92.94 118 TYR B N 1
ATOM 3206 C CA . TYR B 1 118 ? -17.281 23.812 19.359 1 92.94 118 TYR B CA 1
ATOM 3207 C C . TYR B 1 118 ? -17.391 25.266 19.844 1 92.94 118 TYR B C 1
ATOM 3209 O O . TYR B 1 118 ? -16.5 25.75 20.547 1 92.94 118 TYR B O 1
ATOM 3217 N N . GLY B 1 119 ? -18.453 25.891 19.438 1 90.56 119 GLY B N 1
ATOM 3218 C CA . GLY B 1 119 ? -18.781 27.203 19.969 1 90.56 119 GLY B CA 1
ATOM 3219 C C . GLY B 1 119 ? -19.5 27.156 21.297 1 90.56 119 GLY B C 1
ATOM 3220 O O . GLY B 1 119 ? -19.703 26.078 21.859 1 90.56 119 GLY B O 1
ATOM 3221 N N . GLU B 1 120 ? -19.844 28.297 21.812 1 90.44 120 GLU B N 1
ATOM 3222 C CA . GLU B 1 120 ? -20.531 28.438 23.109 1 90.44 120 GLU B CA 1
ATOM 3223 C C . GLU B 1 120 ? -21.891 27.75 23.078 1 90.44 120 GLU B C 1
ATOM 3225 O O . GLU B 1 120 ? -22.344 27.219 24.094 1 90.44 120 GLU B O 1
ATOM 3230 N N . ASP B 1 121 ? -22.5 27.641 21.953 1 91.44 121 ASP B N 1
ATOM 3231 C CA . ASP B 1 121 ? -23.844 27.078 21.828 1 91.44 121 ASP B CA 1
ATOM 3232 C C . ASP B 1 121 ? -23.781 25.609 21.391 1 91.44 121 ASP B C 1
ATOM 3234 O O . ASP B 1 121 ? -24.812 25.016 21.078 1 91.44 121 ASP B O 1
ATOM 3238 N N . GLY B 1 122 ? -22.625 25.172 21.234 1 90.5 122 GLY B N 1
ATOM 3239 C CA . GLY B 1 122 ? -22.469 23.766 20.875 1 90.5 122 GLY B CA 1
ATOM 3240 C C . GLY B 1 122 ? -22.359 23.547 19.375 1 90.5 122 GLY B C 1
ATOM 3241 O O . GLY B 1 122 ? -22.156 22.406 18.922 1 90.5 122 GLY B O 1
ATOM 3242 N N . GLN B 1 123 ? -22.516 24.578 18.672 1 94 123 GLN B N 1
ATOM 3243 C CA . GLN B 1 123 ? -22.344 24.453 17.219 1 94 123 GLN B CA 1
ATOM 3244 C C . GLN B 1 123 ? -20.875 24.391 16.844 1 94 123 GLN B C 1
ATOM 3246 O O . GLN B 1 123 ? -20.016 24.891 17.578 1 94 123 GLN B O 1
ATOM 3251 N N . ILE B 1 124 ? -20.625 23.734 15.789 1 96.25 124 ILE B N 1
ATOM 3252 C CA . ILE B 1 124 ? -19.266 23.688 15.273 1 96.25 124 ILE B CA 1
ATOM 3253 C C . ILE B 1 124 ? -19 24.922 14.414 1 96.25 124 ILE B C 1
ATOM 3255 O O . ILE B 1 124 ? -19.734 25.188 13.453 1 96.25 124 ILE B O 1
ATOM 3259 N N . ILE B 1 125 ? -18 25.719 14.789 1 96.38 125 ILE B N 1
ATOM 3260 C CA . ILE B 1 125 ? -17.672 26.953 14.102 1 96.38 125 ILE B CA 1
ATOM 3261 C C . ILE B 1 125 ? -16.203 26.953 13.688 1 96.38 125 ILE B C 1
ATOM 3263 O O . ILE B 1 125 ? -15.414 26.156 14.203 1 96.38 125 ILE B O 1
ATOM 3267 N N . PRO B 1 126 ? -15.852 27.828 12.75 1 97.81 126 PRO B N 1
ATOM 3268 C CA . PRO B 1 126 ? -14.43 27.922 12.406 1 97.81 126 PRO B CA 1
ATOM 3269 C C . PRO B 1 126 ? -13.555 28.281 13.602 1 97.81 126 PRO B C 1
ATOM 3271 O O . PRO B 1 126 ? -13.898 29.188 14.367 1 97.81 126 PRO B O 1
ATOM 3274 N N . ALA B 1 127 ? -12.422 27.625 13.797 1 97.5 127 ALA B N 1
ATOM 3275 C CA . ALA B 1 127 ? -11.508 27.875 14.906 1 97.5 127 ALA B CA 1
ATOM 3276 C C . ALA B 1 127 ? -10.734 29.188 14.695 1 97.5 127 ALA B C 1
ATOM 3278 O O . ALA B 1 127 ? -10.328 29.828 15.664 1 97.5 127 ALA B O 1
ATOM 3279 N N . TYR B 1 128 ? -10.516 29.547 13.438 1 98.19 128 TYR B N 1
ATOM 3280 C CA . TYR B 1 128 ? -9.836 30.766 13.023 1 98.19 128 TYR B CA 1
ATOM 3281 C C . TYR B 1 128 ? -10.727 31.594 12.109 1 98.19 128 TYR B C 1
ATOM 3283 O O . TYR B 1 128 ? -10.586 31.547 10.883 1 98.19 128 TYR B O 1
ATOM 3291 N N . PRO B 1 129 ? -11.523 32.438 12.703 1 96.62 129 PRO B N 1
ATOM 3292 C CA . PRO B 1 129 ? -12.656 33.031 11.992 1 96.62 129 PRO B CA 1
ATOM 3293 C C . PRO B 1 129 ? -12.219 33.969 10.867 1 96.62 129 PRO B C 1
ATOM 3295 O O . PRO B 1 129 ? -12.961 34.156 9.898 1 96.62 129 PRO B O 1
ATOM 3298 N N . ASN B 1 130 ? -11.078 34.531 10.914 1 97.94 130 ASN B N 1
ATOM 3299 C CA . ASN B 1 130 ? -10.648 35.469 9.906 1 97.94 130 ASN B CA 1
ATOM 3300 C C . ASN B 1 130 ? -9.805 34.812 8.82 1 97.94 130 ASN B C 1
ATOM 3302 O O . ASN B 1 130 ? -9.484 35.438 7.805 1 97.94 130 ASN B O 1
ATOM 3306 N N . ALA B 1 131 ? -9.469 33.562 9.023 1 98.69 131 ALA B N 1
ATOM 3307 C CA . ALA B 1 131 ? -8.5 32.906 8.141 1 98.69 131 ALA B CA 1
ATOM 3308 C C . ALA B 1 131 ? -9.18 32.375 6.879 1 98.69 131 ALA B C 1
ATOM 3310 O O . ALA B 1 131 ? -10.289 31.844 6.938 1 98.69 131 ALA B O 1
ATOM 3311 N N . THR B 1 132 ? -8.523 32.562 5.785 1 98.62 132 THR B N 1
ATOM 3312 C CA . THR B 1 132 ? -8.844 31.797 4.594 1 98.62 132 THR B CA 1
ATOM 3313 C C . THR B 1 132 ? -8.281 30.391 4.699 1 98.62 132 THR B C 1
ATOM 3315 O O . THR B 1 132 ? -7.113 30.203 5.043 1 98.62 132 THR B O 1
ATOM 3318 N N . CYS B 1 133 ? -9.117 29.438 4.434 1 98.81 133 CYS B N 1
ATOM 3319 C CA . CYS B 1 133 ? -8.695 28.047 4.48 1 98.81 133 CYS B CA 1
ATOM 3320 C C . CYS B 1 133 ? -8.375 27.531 3.084 1 98.81 133 CYS B C 1
ATOM 3322 O O . CYS B 1 133 ? -9.25 27.469 2.221 1 98.81 133 CYS B O 1
ATOM 3324 N N . TRP B 1 134 ? -7.141 27.141 2.867 1 98.88 134 TRP B N 1
ATOM 3325 C CA . TRP B 1 134 ? -6.664 26.672 1.569 1 98.88 134 TRP B CA 1
ATOM 3326 C C . TRP B 1 134 ? -6.617 25.141 1.521 1 98.88 134 TRP B C 1
ATOM 3328 O O . TRP B 1 134 ? -5.98 24.516 2.365 1 98.88 134 TRP B O 1
ATOM 3338 N N . VAL B 1 135 ? -7.312 24.578 0.532 1 98.75 135 VAL B N 1
ATOM 3339 C CA . VAL B 1 135 ? -7.414 23.141 0.337 1 98.75 135 VAL B CA 1
ATOM 3340 C C . VAL B 1 135 ? -7.348 22.812 -1.153 1 98.75 135 VAL B C 1
ATOM 3342 O O . VAL B 1 135 ? -7.809 23.594 -1.987 1 98.75 135 VAL B O 1
ATOM 3345 N N . SER B 1 136 ? -6.727 21.734 -1.511 1 98.62 136 SER B N 1
ATOM 3346 C CA . SER B 1 136 ? -6.777 21.297 -2.902 1 98.62 136 SER B CA 1
ATOM 3347 C C . SER B 1 136 ? -8.188 20.875 -3.299 1 98.62 136 SER B C 1
ATOM 3349 O O . SER B 1 136 ? -8.891 20.234 -2.52 1 98.62 136 SER B O 1
ATOM 3351 N N . GLU B 1 137 ? -8.547 21.234 -4.5 1 98.62 137 GLU B N 1
ATOM 3352 C CA . GLU B 1 137 ? -9.867 20.844 -4.996 1 98.62 137 GLU B CA 1
ATOM 3353 C C . GLU B 1 137 ? -10.008 19.328 -5.031 1 98.62 137 GLU B C 1
ATOM 3355 O O . GLU B 1 137 ? -11.047 18.781 -4.637 1 98.62 137 GLU B O 1
ATOM 3360 N N . ALA B 1 138 ? -9 18.688 -5.52 1 98.19 138 ALA B N 1
ATOM 3361 C CA . ALA B 1 138 ? -9.031 17.234 -5.582 1 98.19 138 ALA B CA 1
ATOM 3362 C C . ALA B 1 138 ? -9.195 16.625 -4.195 1 98.19 138 ALA B C 1
ATOM 3364 O O . ALA B 1 138 ? -9.969 15.672 -4.016 1 98.19 138 ALA B O 1
ATOM 3365 N N . GLN B 1 139 ? -8.5 17.172 -3.242 1 97.75 139 GLN B N 1
ATOM 3366 C CA . GLN B 1 139 ? -8.602 16.688 -1.869 1 97.75 139 GLN B CA 1
ATOM 3367 C C . GLN B 1 139 ? -9.992 16.938 -1.299 1 97.75 139 GLN B C 1
ATOM 3369 O O . GLN B 1 139 ? -10.531 16.094 -0.582 1 97.75 139 GLN B O 1
ATOM 3374 N N . TRP B 1 140 ? -10.484 18.062 -1.595 1 98.31 140 TRP B N 1
ATOM 3375 C CA . TRP B 1 140 ? -11.836 18.391 -1.154 1 98.31 140 TRP B CA 1
ATOM 3376 C C . TRP B 1 140 ? -12.836 17.375 -1.682 1 98.31 140 TRP B C 1
ATOM 3378 O O . TRP B 1 140 ? -13.672 16.859 -0.925 1 98.31 140 TRP B O 1
ATOM 3388 N N . HIS B 1 141 ? -12.758 17.125 -2.924 1 97.62 141 HIS B N 1
ATOM 3389 C CA . HIS B 1 141 ? -13.641 16.125 -3.531 1 97.62 141 HIS B CA 1
ATOM 3390 C C . HIS B 1 141 ? -13.492 14.773 -2.863 1 97.62 141 HIS B C 1
ATOM 3392 O O . HIS B 1 141 ? -14.484 14.125 -2.527 1 97.62 141 HIS B O 1
ATOM 3398 N N . GLU B 1 142 ? -12.312 14.375 -2.643 1 96.06 142 GLU B N 1
ATOM 3399 C CA . GLU B 1 142 ? -12.031 13.07 -2.039 1 96.06 142 GLU B CA 1
ATOM 3400 C C . GLU B 1 142 ? -12.586 13 -0.62 1 96.06 142 GLU B C 1
ATOM 3402 O O . GLU B 1 142 ? -13.125 11.961 -0.212 1 96.06 142 GLU B O 1
ATOM 3407 N N . ALA B 1 143 ? -12.438 14.031 0.1 1 97 143 ALA B N 1
ATOM 3408 C CA . ALA B 1 143 ? -12.875 14.047 1.494 1 97 143 ALA B CA 1
ATOM 3409 C C . ALA B 1 143 ? -14.391 13.906 1.597 1 97 143 ALA B C 1
ATOM 3411 O O . ALA B 1 143 ? -14.906 13.328 2.557 1 97 143 ALA B O 1
ATOM 3412 N N . PHE B 1 144 ? -15.086 14.367 0.651 1 97.06 144 PHE B N 1
ATOM 3413 C CA . PHE B 1 144 ? -16.547 14.352 0.721 1 97.06 144 PHE B CA 1
ATOM 3414 C C . PHE B 1 144 ? -17.109 13.227 -0.137 1 97.06 144 PHE B C 1
ATOM 3416 O O . PHE B 1 144 ? -18.297 12.906 -0.044 1 97.06 144 PHE B O 1
ATOM 3423 N N . HIS B 1 145 ? -16.328 12.656 -0.977 1 97.25 145 HIS B N 1
ATOM 3424 C CA . HIS B 1 145 ? -16.625 11.438 -1.717 1 97.25 145 HIS B CA 1
ATOM 3425 C C . HIS B 1 145 ? -15.492 10.43 -1.598 1 97.25 145 HIS B C 1
ATOM 3427 O O . HIS B 1 145 ? -14.883 10.047 -2.602 1 97.25 145 HIS B O 1
ATOM 3433 N N . PRO B 1 146 ? -15.266 9.953 -0.416 1 97.19 146 PRO B N 1
ATOM 3434 C CA . PRO B 1 146 ? -14.062 9.164 -0.173 1 97.19 146 PRO B CA 1
ATOM 3435 C C . PRO B 1 146 ? -14.117 7.781 -0.821 1 97.19 146 PRO B C 1
ATOM 3437 O O . PRO B 1 146 ? -15.195 7.195 -0.936 1 97.19 146 PRO B O 1
ATOM 3440 N N . ASN B 1 147 ? -12.992 7.297 -1.24 1 96.12 147 ASN B N 1
ATOM 3441 C CA . ASN B 1 147 ? -12.883 5.906 -1.672 1 96.12 147 ASN B CA 1
ATOM 3442 C C . ASN B 1 147 ? -12.906 4.945 -0.486 1 96.12 147 ASN B C 1
ATOM 3444 O O . ASN B 1 147 ? -12.906 5.379 0.667 1 96.12 147 ASN B O 1
ATOM 3448 N N . ALA B 1 148 ? -12.938 3.711 -0.728 1 94.69 148 ALA B N 1
ATOM 3449 C CA . ALA B 1 148 ? -13.172 2.678 0.278 1 94.69 148 ALA B CA 1
ATOM 3450 C C . ALA B 1 148 ? -11.984 2.561 1.23 1 94.69 148 ALA B C 1
ATOM 3452 O O . ALA B 1 148 ? -12.141 2.121 2.373 1 94.69 148 ALA B O 1
ATOM 3453 N N . LEU B 1 149 ? -10.789 2.969 0.774 1 96.75 149 LEU B N 1
ATOM 3454 C CA . LEU B 1 149 ? -9.594 2.76 1.583 1 96.75 149 LEU B CA 1
ATOM 3455 C C . LEU B 1 149 ? -9.352 3.945 2.51 1 96.75 149 LEU B C 1
ATOM 3457 O O . LEU B 1 149 ? -8.594 3.838 3.479 1 96.75 149 LEU B O 1
ATOM 3461 N N . GLU B 1 150 ? -10.047 5.113 2.258 1 96.62 150 GLU B N 1
ATOM 3462 C CA . GLU B 1 150 ? -9.734 6.324 3.012 1 96.62 150 GLU B CA 1
ATOM 3463 C C . GLU B 1 150 ? -10.945 6.812 3.797 1 96.62 150 GLU B C 1
ATOM 3465 O O . GLU B 1 150 ? -10.852 7.766 4.57 1 96.62 150 GLU B O 1
ATOM 3470 N N . ARG B 1 151 ? -12.039 6.195 3.664 1 95.44 151 ARG B N 1
ATOM 3471 C CA . ARG B 1 151 ? -13.305 6.699 4.18 1 95.44 151 ARG B CA 1
ATOM 3472 C C . ARG B 1 151 ? -13.211 6.996 5.676 1 95.44 151 ARG B C 1
ATOM 3474 O O . ARG B 1 151 ? -13.695 8.031 6.141 1 95.44 151 ARG B O 1
ATOM 3481 N N . ASP B 1 152 ? -12.523 6.18 6.398 1 93 152 ASP B N 1
ATOM 3482 C CA . ASP B 1 152 ? -12.477 6.297 7.855 1 93 152 ASP B CA 1
ATOM 3483 C C . ASP B 1 152 ? -11.508 7.387 8.289 1 93 152 ASP B C 1
ATOM 3485 O O . ASP B 1 152 ? -11.43 7.723 9.477 1 93 152 ASP B O 1
ATOM 3489 N N . SER B 1 153 ? -10.812 8 7.352 1 94.88 153 SER B N 1
ATOM 3490 C CA . SER B 1 153 ? -9.828 9.023 7.68 1 94.88 153 SER B CA 1
ATOM 3491 C C . SER B 1 153 ? -10.43 10.422 7.562 1 94.88 153 SER B C 1
ATOM 3493 O O . SER B 1 153 ? -9.781 11.414 7.91 1 94.88 153 SER B O 1
ATOM 3495 N N . PHE B 1 154 ? -11.648 10.5 7.082 1 96.31 154 PHE B N 1
ATOM 3496 C CA . PHE B 1 154 ? -12.289 11.789 6.836 1 96.31 154 PHE B CA 1
ATOM 3497 C C . PHE B 1 154 ? -13.461 12.008 7.785 1 96.31 154 PHE B C 1
ATOM 3499 O O . PHE B 1 154 ? -14.312 11.133 7.934 1 96.31 154 PHE B O 1
ATOM 3506 N N . PHE B 1 155 ? -13.453 13.125 8.453 1 94.25 155 PHE B N 1
ATOM 3507 C CA . PHE B 1 155 ? -14.578 13.594 9.25 1 94.25 155 PHE B CA 1
ATOM 3508 C C . PHE B 1 155 ? -15.156 14.883 8.672 1 94.25 155 PHE B C 1
ATOM 3510 O O . PHE B 1 155 ? -14.648 15.977 8.945 1 94.25 155 PHE B O 1
ATOM 3517 N N . PRO B 1 156 ? -16.219 14.781 7.969 1 92.88 156 PRO B N 1
ATOM 3518 C CA . PRO B 1 156 ? -16.781 15.961 7.309 1 92.88 156 PRO B CA 1
ATOM 3519 C C . PRO B 1 156 ? -17.031 17.109 8.281 1 92.88 156 PRO B C 1
ATOM 3521 O O . PRO B 1 156 ? -16.938 18.281 7.887 1 92.88 156 PRO B O 1
ATOM 3524 N N . GLU B 1 157 ? -17.312 16.844 9.484 1 92.75 157 GLU B N 1
ATOM 3525 C CA . GLU B 1 157 ? -17.609 17.859 10.492 1 92.75 157 GLU B CA 1
ATOM 3526 C C . GLU B 1 157 ? -16.422 18.797 10.711 1 92.75 157 GLU B C 1
ATOM 3528 O O . GLU B 1 157 ? -16.578 19.922 11.188 1 92.75 157 GLU B O 1
ATOM 3533 N N . ASN B 1 158 ? -15.273 18.312 10.359 1 95.69 158 ASN B N 1
ATOM 3534 C CA . ASN B 1 158 ? -14.078 19.141 10.516 1 95.69 158 ASN B CA 1
ATOM 3535 C C . ASN B 1 158 ? -14.07 20.297 9.523 1 95.69 158 ASN B C 1
ATOM 3537 O O . ASN B 1 158 ? -13.352 21.281 9.719 1 95.69 158 ASN B O 1
ATOM 3541 N N . MET B 1 159 ? -14.914 20.172 8.469 1 97.69 159 MET B N 1
ATOM 3542 C CA . MET B 1 159 ? -14.727 21.141 7.387 1 97.69 159 MET B CA 1
ATOM 3543 C C . MET B 1 159 ? -16.047 21.797 7.016 1 97.69 159 MET B C 1
ATOM 3545 O O . MET B 1 159 ? -16.062 22.812 6.32 1 97.69 159 MET B O 1
ATOM 3549 N N . GLU B 1 160 ? -17.156 21.281 7.422 1 96.44 160 GLU B N 1
ATOM 3550 C CA . GLU B 1 160 ? -18.469 21.781 7.012 1 96.44 160 GLU B CA 1
ATOM 3551 C C . GLU B 1 160 ? -18.656 23.25 7.371 1 96.44 160 GLU B C 1
ATOM 3553 O O . GLU B 1 160 ? -19.109 24.047 6.551 1 96.44 160 GLU B O 1
ATOM 3558 N N . ALA B 1 161 ? -18.281 23.609 8.578 1 96.75 161 ALA B N 1
ATOM 3559 C CA . ALA B 1 161 ? -18.422 25 9.031 1 96.75 161 ALA B CA 1
ATOM 3560 C C . ALA B 1 161 ? -17.562 25.938 8.203 1 96.75 161 ALA B C 1
ATOM 3562 O O . ALA B 1 161 ? -17.891 27.109 8.023 1 96.75 161 ALA B O 1
ATOM 3563 N N . ILE B 1 162 ? -16.438 25.406 7.738 1 98.19 162 ILE B N 1
ATOM 3564 C CA . ILE B 1 162 ? -15.555 26.219 6.895 1 98.19 162 ILE B CA 1
ATOM 3565 C C . ILE B 1 162 ? -16.234 26.5 5.559 1 98.19 162 ILE B C 1
ATOM 3567 O O . ILE B 1 162 ? -16.219 27.625 5.074 1 98.19 162 ILE B O 1
ATOM 3571 N N . ARG B 1 163 ? -16.766 25.469 4.988 1 96.94 163 ARG B N 1
ATOM 3572 C CA . ARG B 1 163 ? -17.516 25.625 3.74 1 96.94 163 ARG B CA 1
ATOM 3573 C C . ARG B 1 163 ? -18.625 26.656 3.893 1 96.94 163 ARG B C 1
ATOM 3575 O O . ARG B 1 163 ? -18.781 27.531 3.045 1 96.94 163 ARG B O 1
ATOM 3582 N N . GLU B 1 164 ? -19.344 26.641 4.938 1 96.5 164 GLU B N 1
ATOM 3583 C CA . GLU B 1 164 ? -20.5 27.484 5.176 1 96.5 164 GLU B CA 1
ATOM 3584 C C . GLU B 1 164 ? -20.078 28.922 5.441 1 96.5 164 GLU B C 1
ATOM 3586 O O . GLU B 1 164 ? -20.828 29.859 5.152 1 96.5 164 GLU B O 1
ATOM 3591 N N . SER B 1 165 ? -18.938 29.125 5.977 1 96.81 165 SER B N 1
ATOM 3592 C CA . SER B 1 165 ? -18.453 30.453 6.359 1 96.81 165 SER B CA 1
ATOM 3593 C C . SER B 1 165 ? -18.031 31.25 5.137 1 96.81 165 SER B C 1
ATOM 3595 O O . SER B 1 165 ? -17.844 32.469 5.223 1 96.81 165 SER B O 1
ATOM 3597 N N . GLY B 1 166 ? -17.781 30.531 3.99 1 97 166 GLY B N 1
ATOM 3598 C CA . GLY B 1 166 ? -17.297 31.203 2.795 1 97 166 GLY B CA 1
ATOM 3599 C C . GLY B 1 166 ? -15.797 31.438 2.812 1 97 166 GLY B C 1
ATOM 3600 O O . GLY B 1 166 ? -15.266 32.125 1.937 1 97 166 GLY B O 1
ATOM 3601 N N . LYS B 1 167 ? -15.094 30.859 3.795 1 97.38 167 LYS B N 1
ATOM 3602 C CA . LYS B 1 167 ? -13.664 31.094 3.953 1 97.38 167 LYS B CA 1
ATOM 3603 C C . LYS B 1 167 ? -12.852 29.984 3.275 1 97.38 167 LYS B C 1
ATOM 3605 O O . LYS B 1 167 ? -11.617 29.984 3.355 1 97.38 167 LYS B O 1
ATOM 3610 N N . LEU B 1 168 ? -13.484 29.062 2.613 1 98.62 168 LEU B N 1
ATOM 3611 C CA . LEU B 1 168 ? -12.82 27.953 1.922 1 98.62 168 LEU B CA 1
ATOM 3612 C C . LEU B 1 168 ? -12.32 28.406 0.551 1 98.62 168 LEU B C 1
ATOM 3614 O O . LEU B 1 168 ? -13.078 29 -0.227 1 98.62 168 LEU B O 1
ATOM 3618 N N . HIS B 1 169 ? -11.109 28.188 0.296 1 98.69 169 HIS B N 1
ATOM 3619 C CA . HIS B 1 169 ? -10.523 28.422 -1.021 1 98.69 169 HIS B CA 1
ATOM 3620 C C . HIS B 1 169 ? -9.891 27.141 -1.571 1 98.69 169 HIS B C 1
ATOM 3622 O O . HIS B 1 169 ? -8.953 26.609 -0.977 1 98.69 169 HIS B O 1
ATOM 3628 N N . LEU B 1 170 ? -10.398 26.703 -2.695 1 98.69 170 LEU B N 1
ATOM 3629 C CA . LEU B 1 170 ? -9.914 25.484 -3.338 1 98.69 170 LEU B CA 1
ATOM 3630 C C . LEU B 1 170 ? -8.875 25.812 -4.406 1 98.69 170 LEU B C 1
ATOM 3632 O O . LEU B 1 170 ? -9.086 26.703 -5.234 1 98.69 170 LEU B O 1
ATOM 3636 N N . ILE B 1 171 ? -7.777 25.141 -4.375 1 98.62 171 ILE B N 1
ATOM 3637 C CA . ILE B 1 171 ? -6.766 25.359 -5.402 1 98.62 171 ILE B CA 1
ATOM 3638 C C . ILE B 1 171 ? -6.695 24.125 -6.316 1 98.62 171 ILE B C 1
ATOM 3640 O O . ILE B 1 171 ? -6.93 23 -5.875 1 98.62 171 ILE B O 1
ATOM 3644 N N . LYS B 1 172 ? -6.305 24.344 -7.578 1 98.12 172 LYS B N 1
ATOM 3645 C CA . LYS B 1 172 ? -6.262 23.281 -8.578 1 98.12 172 LYS B CA 1
ATOM 3646 C C . LYS B 1 172 ? -4.84 23.062 -9.086 1 98.12 172 LYS B C 1
ATOM 3648 O O . LYS B 1 172 ? -4.559 22.047 -9.727 1 98.12 172 LYS B O 1
ATOM 3653 N N . ASP B 1 173 ? -4.059 24.047 -8.797 1 97.81 173 ASP B N 1
ATOM 3654 C CA . ASP B 1 173 ? -2.676 24.031 -9.266 1 97.81 173 ASP B CA 1
ATOM 3655 C C . ASP B 1 173 ? -1.75 24.75 -8.289 1 97.81 173 ASP B C 1
ATOM 3657 O O . ASP B 1 173 ? -2.197 25.25 -7.254 1 97.81 173 ASP B O 1
ATOM 3661 N N . GLU B 1 174 ? -0.526 24.656 -8.703 1 97.88 174 GLU B N 1
ATOM 3662 C CA . GLU B 1 174 ? 0.458 25.406 -7.91 1 97.88 174 GLU B CA 1
ATOM 3663 C C . GLU B 1 174 ? -0.01 26.828 -7.633 1 97.88 174 GLU B C 1
ATOM 3665 O O . GLU B 1 174 ? -0.535 27.5 -8.523 1 97.88 174 GLU B O 1
ATOM 3670 N N . THR B 1 175 ? 0.132 27.25 -6.406 1 98.12 175 THR B N 1
ATOM 3671 C CA . THR B 1 175 ? -0.387 28.531 -5.965 1 98.12 175 THR B CA 1
ATOM 3672 C C . THR B 1 175 ? 0.611 29.234 -5.047 1 98.12 175 THR B C 1
ATOM 3674 O O . THR B 1 175 ? 1.15 28.625 -4.125 1 98.12 175 THR B O 1
ATOM 3677 N N . PHE B 1 176 ? 0.894 30.5 -5.297 1 98 176 PHE B N 1
ATOM 3678 C CA . PHE B 1 176 ? 1.668 31.328 -4.379 1 98 176 PHE B CA 1
ATOM 3679 C C . PHE B 1 176 ? 0.75 32.094 -3.436 1 98 176 PHE B C 1
ATOM 3681 O O . PHE B 1 176 ? -0.05 32.906 -3.879 1 98 176 PHE B O 1
ATOM 3688 N N . LEU B 1 177 ? 0.832 31.766 -2.154 1 97.62 177 LEU B N 1
ATOM 3689 C CA . LEU B 1 177 ? 0.085 32.531 -1.168 1 97.62 177 LEU B CA 1
ATOM 3690 C C . LEU B 1 177 ? 0.718 33.906 -0.962 1 97.62 177 LEU B C 1
ATOM 3692 O O . LEU B 1 177 ? 0.01 34.906 -0.807 1 97.62 177 LEU B O 1
ATOM 3696 N N . THR B 1 178 ? 2.018 33.969 -0.813 1 97.25 178 THR B N 1
ATOM 3697 C CA . THR B 1 178 ? 2.922 35.125 -0.856 1 97.25 178 THR B CA 1
ATOM 3698 C C . THR B 1 178 ? 4.148 34.812 -1.709 1 97.25 178 THR B C 1
ATOM 3700 O O . THR B 1 178 ? 4.348 33.656 -2.127 1 97.25 178 THR B O 1
ATOM 3703 N N . PRO B 1 179 ? 4.898 35.812 -1.98 1 96.12 179 PRO B N 1
ATOM 3704 C CA . PRO B 1 179 ? 6.105 35.5 -2.75 1 96.12 179 PRO B CA 1
ATOM 3705 C C . PRO B 1 179 ? 6.977 34.438 -2.084 1 96.12 179 PRO B C 1
ATOM 3707 O O . PRO B 1 179 ? 7.68 33.688 -2.77 1 96.12 179 PRO B O 1
ATOM 3710 N N . GLU B 1 180 ? 6.863 34.281 -0.743 1 97.06 180 GLU B N 1
ATOM 3711 C CA . GLU B 1 180 ? 7.742 33.375 -0.011 1 97.06 180 GLU B CA 1
ATOM 3712 C C . GLU B 1 180 ? 7.051 32.031 0.26 1 97.06 180 GLU B C 1
ATOM 3714 O O . GLU B 1 180 ? 7.699 31.062 0.651 1 97.06 180 GLU B O 1
ATOM 3719 N N . VAL B 1 181 ? 5.738 31.969 0.071 1 98.69 181 VAL B N 1
ATOM 3720 C CA . VAL B 1 181 ? 5 30.766 0.439 1 98.69 181 VAL B CA 1
ATOM 3721 C C . VAL B 1 181 ? 4.316 30.188 -0.794 1 98.69 181 VAL B C 1
ATOM 3723 O O . VAL B 1 181 ? 3.381 30.781 -1.336 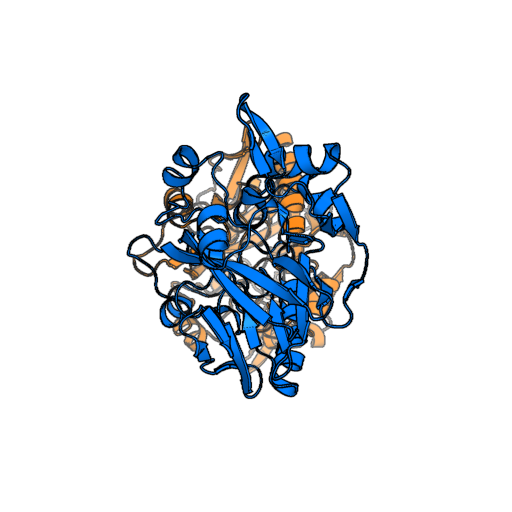1 98.69 181 VAL B O 1
ATOM 3726 N N . ARG B 1 182 ? 4.812 29.016 -1.173 1 98.69 182 ARG B N 1
ATOM 3727 C CA . ARG B 1 182 ? 4.348 28.328 -2.371 1 98.69 182 ARG B CA 1
ATOM 3728 C C . ARG B 1 182 ? 3.65 27.016 -2.014 1 98.69 182 ARG B C 1
ATOM 3730 O O . ARG B 1 182 ? 4.148 26.25 -1.188 1 98.69 182 ARG B O 1
ATOM 3737 N N . LEU B 1 183 ? 2.434 26.766 -2.596 1 98.88 183 LEU B N 1
ATOM 3738 C CA . LEU B 1 183 ? 1.657 25.547 -2.436 1 98.88 183 LEU B CA 1
ATOM 3739 C C . LEU B 1 183 ? 1.746 24.672 -3.686 1 98.88 183 LEU B C 1
ATOM 3741 O O . LEU B 1 183 ? 1.448 25.141 -4.789 1 98.88 183 LEU B O 1
ATOM 3745 N N . ARG B 1 184 ? 2.23 23.453 -3.541 1 98.5 184 ARG B N 1
ATOM 3746 C CA . ARG B 1 184 ? 2.332 22.5 -4.641 1 98.5 184 ARG B CA 1
ATOM 3747 C C . ARG B 1 184 ? 1.462 21.281 -4.383 1 98.5 184 ARG B C 1
ATOM 3749 O O . ARG B 1 184 ? 1.261 20.891 -3.23 1 98.5 184 ARG B O 1
ATOM 3756 N N . LEU B 1 185 ? 0.977 20.719 -5.48 1 98.31 185 LEU B N 1
ATOM 3757 C CA . LEU B 1 185 ? 0.076 19.578 -5.352 1 98.31 185 LEU B CA 1
ATOM 3758 C C . LEU B 1 185 ? 0.81 18.266 -5.633 1 98.31 185 LEU B C 1
ATOM 3760 O O . LEU B 1 185 ? 1.568 18.172 -6.602 1 98.31 185 LEU B O 1
ATOM 3764 N N . PHE B 1 186 ? 0.613 17.344 -4.781 1 97.12 186 PHE B N 1
ATOM 3765 C CA . PHE B 1 186 ? 1.194 16.016 -4.883 1 97.12 186 PHE B CA 1
ATOM 3766 C C . PHE B 1 186 ? 0.131 14.938 -4.68 1 97.12 186 PHE B C 1
ATOM 3768 O O . PHE B 1 186 ? -0.774 15.102 -3.857 1 97.12 186 PHE B O 1
ATOM 3775 N N . ASP B 1 187 ? 0.228 13.867 -5.434 1 96.06 187 ASP B N 1
ATOM 3776 C CA . ASP B 1 187 ? -0.605 12.688 -5.215 1 96.06 187 ASP B CA 1
ATOM 3777 C C . ASP B 1 187 ? 0.185 11.578 -4.531 1 96.06 187 ASP B C 1
ATOM 3779 O O . ASP B 1 187 ? 1.388 11.719 -4.297 1 96.06 187 ASP B O 1
ATOM 3783 N N . GLY B 1 188 ? -0.528 10.508 -4.18 1 96.88 188 GLY B N 1
ATOM 3784 C CA . GLY B 1 188 ? 0.13 9.367 -3.568 1 96.88 188 GLY B CA 1
ATOM 3785 C C . GLY B 1 188 ? -0.565 8.875 -2.311 1 96.88 188 GLY B C 1
ATOM 3786 O O . GLY B 1 188 ? -1.399 7.973 -2.367 1 96.88 188 GLY B O 1
ATOM 3787 N N . HIS B 1 189 ? -0.278 9.641 -1.231 1 97.5 189 HIS B N 1
ATOM 3788 C CA . HIS B 1 189 ? -0.947 9.344 0.03 1 97.5 189 HIS B CA 1
ATOM 3789 C C . HIS B 1 189 ? -2.459 9.492 -0.099 1 97.5 189 HIS B C 1
ATOM 3791 O O . HIS B 1 189 ? -3.213 8.602 0.3 1 97.5 189 HIS B O 1
ATOM 3797 N N . THR B 1 190 ? -2.811 10.492 -0.673 1 97 190 THR B N 1
ATOM 3798 C CA . THR B 1 190 ? -4.168 10.867 -1.043 1 97 190 THR B CA 1
ATOM 3799 C C . THR B 1 190 ? -4.16 11.773 -2.271 1 97 190 THR B C 1
ATOM 3801 O O . THR B 1 190 ? -3.098 12.188 -2.74 1 97 190 THR B O 1
ATOM 3804 N N . SER B 1 191 ? -5.328 12 -2.783 1 96.38 191 SER B N 1
ATOM 3805 C CA . SER B 1 191 ? -5.414 12.859 -3.961 1 96.38 191 SER B CA 1
ATOM 3806 C C . SER B 1 191 ? -5.215 14.328 -3.59 1 96.38 191 SER B C 1
ATOM 3808 O O . SER B 1 191 ? -5.848 14.828 -2.662 1 96.38 191 SER B O 1
ATOM 3810 N N . GLY B 1 192 ? -4.309 14.898 -4.27 1 97.5 192 GLY B N 1
ATOM 3811 C CA . GLY B 1 192 ? -4.18 16.344 -4.23 1 97.5 192 GLY B CA 1
ATOM 3812 C C . GLY B 1 192 ? -3.656 16.859 -2.904 1 97.5 192 GLY B C 1
ATOM 3813 O O . GLY B 1 192 ? -4.137 17.875 -2.393 1 97.5 192 GLY B O 1
ATOM 3814 N N . GLN B 1 193 ? -2.771 16.219 -2.287 1 98 193 GLN B N 1
ATOM 3815 C CA . GLN B 1 193 ? -2.131 16.75 -1.091 1 98 193 GLN B CA 1
ATOM 3816 C C . GLN B 1 193 ? -1.314 18 -1.416 1 98 193 GLN B C 1
ATOM 3818 O O . GLN B 1 193 ? -0.733 18.109 -2.498 1 98 193 GLN B O 1
ATOM 3823 N N . ILE B 1 194 ? -1.263 18.938 -0.495 1 98.75 194 ILE B N 1
ATOM 3824 C CA . ILE B 1 194 ? -0.495 20.156 -0.684 1 98.75 194 ILE B CA 1
ATOM 3825 C C . ILE B 1 194 ? 0.845 20.047 0.039 1 98.75 194 ILE B C 1
ATOM 3827 O O . ILE B 1 194 ? 0.89 19.734 1.233 1 98.75 194 ILE B O 1
ATOM 3831 N N . VAL B 1 195 ? 1.897 20.203 -0.652 1 98.81 195 VAL B N 1
ATOM 3832 C CA . VAL B 1 195 ? 3.227 20.422 -0.097 1 98.81 195 VAL B CA 1
ATOM 3833 C C . VAL B 1 195 ? 3.535 21.922 -0.09 1 98.81 195 VAL B C 1
ATOM 3835 O O . VAL B 1 195 ? 3.281 22.625 -1.075 1 98.81 195 VAL B O 1
ATOM 3838 N N . ILE B 1 196 ? 4.078 22.438 0.997 1 98.88 196 ILE B N 1
ATOM 3839 C CA . ILE B 1 196 ? 4.262 23.875 1.157 1 98.88 196 ILE B CA 1
ATOM 3840 C C . ILE B 1 196 ? 5.75 24.203 1.232 1 98.88 196 ILE B C 1
ATOM 3842 O O . ILE B 1 196 ? 6.477 23.641 2.053 1 98.88 196 ILE B O 1
ATOM 3846 N N . ASP B 1 197 ? 6.176 25.078 0.42 1 98.62 197 ASP B N 1
ATOM 3847 C CA . ASP B 1 197 ? 7.52 25.656 0.48 1 98.62 197 ASP B CA 1
ATOM 3848 C C . ASP B 1 197 ? 7.5 27.047 1.11 1 98.62 197 ASP B C 1
ATOM 3850 O O . ASP B 1 197 ? 6.77 27.922 0.656 1 98.62 197 ASP B O 1
ATOM 3854 N N . VAL B 1 198 ? 8.297 27.25 2.113 1 98.56 198 VAL B N 1
ATOM 3855 C CA . VAL B 1 198 ? 8.438 28.547 2.754 1 98.56 198 VAL B CA 1
ATOM 3856 C C . VAL B 1 198 ? 9.875 29.047 2.625 1 98.56 198 VAL B C 1
ATOM 3858 O O . VAL B 1 198 ? 10.789 28.469 3.219 1 98.56 198 VAL B O 1
ATOM 3861 N N . GLU B 1 199 ? 10.055 30.062 1.909 1 97.25 199 GLU B N 1
ATOM 3862 C CA . GLU B 1 199 ? 11.367 30.688 1.785 1 97.25 199 GLU B CA 1
ATOM 3863 C C . GLU B 1 199 ? 11.625 31.656 2.938 1 97.25 199 GLU B C 1
ATOM 3865 O O . GLU B 1 199 ? 10.938 32.688 3.072 1 97.25 199 GLU B O 1
ATOM 3870 N N . THR B 1 200 ? 12.57 31.312 3.75 1 94.88 200 THR B N 1
ATOM 3871 C CA . THR B 1 200 ? 13.055 32.219 4.773 1 94.88 200 THR B CA 1
ATOM 3872 C C . THR B 1 200 ? 14.312 32.938 4.301 1 94.88 200 THR B C 1
ATOM 3874 O O . THR B 1 200 ? 14.703 32.812 3.137 1 94.88 200 THR B O 1
ATOM 3877 N N . ASP B 1 201 ? 14.891 33.75 5.203 1 89.56 201 ASP B N 1
ATOM 3878 C CA . ASP B 1 201 ? 16.094 34.5 4.82 1 89.56 201 ASP B CA 1
ATOM 3879 C C . ASP B 1 201 ? 17.281 33.562 4.684 1 89.56 201 ASP B C 1
ATOM 3881 O O . ASP B 1 201 ? 18.219 33.844 3.932 1 89.56 201 ASP B O 1
ATOM 3885 N N . SER B 1 202 ? 17.266 32.406 5.297 1 88.31 202 SER B N 1
ATOM 3886 C CA . SER B 1 202 ? 18.453 31.562 5.367 1 88.31 202 SER B CA 1
ATOM 3887 C C . SER B 1 202 ? 18.234 30.25 4.637 1 88.31 202 SER B C 1
ATOM 3889 O O . SER B 1 202 ? 19.188 29.625 4.156 1 88.31 202 SER B O 1
ATOM 3891 N N . HIS B 1 203 ? 17.031 29.75 4.621 1 90.69 203 HIS B N 1
ATOM 3892 C CA . HIS B 1 203 ? 16.734 28.453 4.02 1 90.69 203 HIS B CA 1
ATOM 3893 C C . HIS B 1 203 ? 15.273 28.375 3.586 1 90.69 203 HIS B C 1
ATOM 3895 O O . HIS B 1 203 ? 14.453 29.188 4.004 1 90.69 203 HIS B O 1
ATOM 3901 N N . THR B 1 204 ? 15.07 27.453 2.691 1 96.19 204 THR B N 1
ATOM 3902 C CA . THR B 1 204 ? 13.695 27.062 2.373 1 96.19 204 THR B CA 1
ATOM 3903 C C . THR B 1 204 ? 13.25 25.891 3.24 1 96.19 204 THR B C 1
ATOM 3905 O O . THR B 1 204 ? 14 24.938 3.434 1 96.19 204 THR B O 1
ATOM 3908 N N . VAL B 1 205 ? 12.102 26.016 3.828 1 97.75 205 VAL B N 1
ATOM 3909 C CA . VAL B 1 205 ? 11.5 24.953 4.637 1 97.75 205 VAL B CA 1
ATOM 3910 C C . VAL B 1 205 ? 10.352 24.312 3.875 1 97.75 205 VAL B C 1
ATOM 3912 O O . VAL B 1 205 ? 9.461 25 3.379 1 97.75 205 VAL B O 1
ATOM 3915 N N . ILE B 1 206 ? 10.383 22.984 3.785 1 98.38 206 ILE B N 1
ATOM 3916 C CA . ILE B 1 206 ? 9.367 22.25 3.057 1 98.38 206 ILE B CA 1
ATOM 3917 C C . ILE B 1 206 ? 8.492 21.469 4.043 1 98.38 206 ILE B C 1
ATOM 3919 O O . ILE B 1 206 ? 8.992 20.656 4.816 1 98.38 206 ILE B O 1
ATOM 3923 N N . PHE B 1 207 ? 7.234 21.734 4.035 1 98.69 207 PHE B N 1
ATOM 3924 C CA . PHE B 1 207 ? 6.258 20.891 4.707 1 98.69 207 PHE B CA 1
ATOM 3925 C C . PHE B 1 207 ? 5.75 19.797 3.764 1 98.69 207 PHE B C 1
ATOM 3927 O O . PHE B 1 207 ? 4.863 20.047 2.945 1 98.69 207 PHE B O 1
ATOM 3934 N N . ALA B 1 208 ? 6.18 18.625 3.943 1 98.06 208 ALA B N 1
ATOM 3935 C CA . ALA B 1 208 ? 5.996 17.547 2.973 1 98.06 208 ALA B CA 1
ATOM 3936 C C . ALA B 1 208 ? 4.676 16.812 3.211 1 98.06 208 ALA B C 1
ATOM 3938 O O . ALA B 1 208 ? 4.25 16.016 2.383 1 98.06 208 ALA B O 1
ATOM 3939 N N . GLY B 1 209 ? 4.004 17.094 4.316 1 98.06 209 GLY B N 1
ATOM 3940 C CA . GLY B 1 209 ? 2.818 16.328 4.664 1 98.06 209 GLY B CA 1
ATOM 3941 C C . GLY B 1 209 ? 3.076 14.844 4.746 1 98.06 209 GLY B C 1
ATOM 3942 O O . GLY B 1 209 ? 4.094 14.414 5.293 1 98.06 209 GLY B O 1
ATOM 3943 N N . ASP B 1 210 ? 2.139 14.102 4.219 1 98.56 210 ASP B N 1
ATOM 3944 C CA . ASP B 1 210 ? 2.262 12.656 4.355 1 98.56 210 ASP B CA 1
ATOM 3945 C C . ASP B 1 210 ? 2.93 12.047 3.129 1 98.56 210 ASP B C 1
ATOM 3947 O O . ASP B 1 210 ? 2.934 10.82 2.961 1 98.56 210 ASP B O 1
ATOM 3951 N N . VAL B 1 211 ? 3.496 12.922 2.291 1 98.25 211 VAL B N 1
ATOM 3952 C CA . VAL B 1 211 ? 4.43 12.406 1.299 1 98.25 211 VAL B CA 1
ATOM 3953 C C . VAL B 1 211 ? 5.648 11.805 1.999 1 98.25 211 VAL B C 1
ATOM 3955 O O . VAL B 1 211 ? 6.137 10.742 1.604 1 98.25 211 VAL B O 1
ATOM 3958 N N . ILE B 1 212 ? 6.109 12.477 2.992 1 98.38 212 ILE B N 1
ATOM 3959 C CA . ILE B 1 212 ? 7.211 12.023 3.838 1 98.38 212 ILE B CA 1
ATOM 3960 C C . ILE B 1 212 ? 6.863 12.258 5.305 1 98.38 212 ILE B C 1
ATOM 3962 O O . ILE B 1 212 ? 7.363 13.195 5.926 1 98.38 212 ILE B O 1
ATOM 3966 N N . PRO B 1 213 ? 6.129 11.359 5.891 1 98.5 213 PRO B N 1
ATOM 3967 C CA . PRO B 1 213 ? 5.57 11.617 7.219 1 98.5 213 PRO B CA 1
ATOM 3968 C C . PRO B 1 213 ? 6.625 11.562 8.32 1 98.5 213 PRO B C 1
ATOM 3970 O O . PRO B 1 213 ? 6.445 12.164 9.383 1 98.5 213 PRO B O 1
ATOM 3973 N N . THR B 1 214 ? 7.711 10.781 8.195 1 98.25 214 THR B N 1
ATOM 3974 C CA . THR B 1 214 ? 8.797 10.688 9.164 1 98.25 214 THR B CA 1
ATOM 3975 C C . THR B 1 214 ? 10.148 10.672 8.453 1 98.25 214 THR B C 1
ATOM 3977 O O . THR B 1 214 ? 10.219 10.477 7.242 1 98.25 214 THR B O 1
ATOM 3980 N N . SER B 1 215 ? 11.18 10.844 9.25 1 96.94 215 SER B N 1
ATOM 3981 C CA . SER B 1 215 ? 12.523 10.82 8.688 1 96.94 215 SER B CA 1
ATOM 3982 C C . SER B 1 215 ? 12.875 9.43 8.164 1 96.94 215 SER B C 1
ATOM 3984 O O . SER B 1 215 ? 13.734 9.281 7.289 1 96.94 215 SER B O 1
ATOM 3986 N N . ALA B 1 216 ? 12.219 8.406 8.711 1 97 216 ALA B N 1
ATOM 3987 C CA . ALA B 1 216 ? 12.438 7.059 8.203 1 97 216 ALA B CA 1
ATOM 3988 C C . ALA B 1 216 ? 11.945 6.93 6.762 1 97 216 ALA B C 1
ATOM 3990 O O . ALA B 1 216 ? 12.391 6.047 6.023 1 97 216 ALA B O 1
ATOM 3991 N N . HIS B 1 217 ? 11.07 7.777 6.344 1 97.88 217 HIS B N 1
ATOM 3992 C CA . HIS B 1 217 ? 10.5 7.746 5.004 1 97.88 217 HIS B CA 1
ATOM 3993 C C . HIS B 1 217 ? 11.375 8.508 4.016 1 97.88 217 HIS B C 1
ATOM 3995 O O . HIS B 1 217 ? 10.969 8.75 2.875 1 97.88 217 HIS B O 1
ATOM 4001 N N . LEU B 1 218 ? 12.555 8.922 4.426 1 97.25 218 LEU B N 1
ATOM 4002 C CA . LEU B 1 218 ? 13.531 9.477 3.494 1 97.25 218 LEU B CA 1
ATOM 4003 C C . LEU B 1 218 ? 13.977 8.43 2.48 1 97.25 218 LEU B C 1
ATOM 4005 O O . LEU B 1 218 ? 14.5 8.773 1.416 1 97.25 218 LEU B O 1
ATOM 4009 N N . SER B 1 219 ? 13.859 7.199 2.898 1 95.56 219 SER B N 1
ATOM 4010 C CA . SER B 1 219 ? 14.023 6.145 1.904 1 95.56 219 SER B CA 1
ATOM 4011 C C . SER B 1 219 ? 12.859 6.129 0.917 1 95.56 219 SER B C 1
ATOM 4013 O O . SER B 1 219 ? 11.719 5.859 1.297 1 95.56 219 SER B O 1
ATOM 4015 N N . PRO B 1 220 ? 13.148 6.305 -0.333 1 95.5 220 PRO B N 1
ATOM 4016 C CA . PRO B 1 220 ? 12.047 6.527 -1.273 1 95.5 220 PRO B CA 1
ATOM 4017 C C . PRO B 1 220 ? 11.133 5.309 -1.415 1 95.5 220 PRO B C 1
ATOM 4019 O O . PRO B 1 220 ? 9.945 5.453 -1.709 1 95.5 220 PRO B O 1
ATOM 4022 N N . THR B 1 221 ? 11.68 4.125 -1.188 1 96.31 221 THR B N 1
ATOM 4023 C CA . THR B 1 221 ? 10.883 2.918 -1.375 1 96.31 221 THR B CA 1
ATOM 4024 C C . THR B 1 221 ? 10.125 2.568 -0.099 1 96.31 221 THR B C 1
ATOM 4026 O O . THR B 1 221 ? 9.32 1.635 -0.085 1 96.31 221 THR B O 1
ATOM 4029 N N . TRP B 1 222 ? 10.469 3.238 1 1 97.25 222 TRP B N 1
ATOM 4030 C CA . TRP B 1 222 ? 9.672 3.047 2.209 1 97.25 222 TRP B CA 1
ATOM 4031 C C . TRP B 1 222 ? 8.352 3.811 2.123 1 97.25 222 TRP B C 1
ATOM 4033 O O . TRP B 1 222 ? 8.305 5.008 2.412 1 97.25 222 TRP B O 1
ATOM 4043 N N . ILE B 1 223 ? 7.352 3.102 1.736 1 97.81 223 ILE B N 1
ATOM 4044 C CA . ILE B 1 223 ? 6.035 3.664 1.453 1 97.81 223 ILE B CA 1
ATOM 4045 C C . ILE B 1 223 ? 5.043 3.221 2.523 1 97.81 223 ILE B C 1
ATOM 4047 O O . ILE B 1 223 ? 5.004 2.047 2.896 1 97.81 223 ILE B O 1
ATOM 4051 N N . SER B 1 224 ? 4.293 4.191 3.033 1 98.38 224 SER B N 1
ATOM 4052 C CA . SER B 1 224 ? 3.225 3.857 3.971 1 98.38 224 SER B CA 1
ATOM 4053 C C . SER B 1 224 ? 2.146 3.01 3.303 1 98.38 224 SER B C 1
ATOM 4055 O O . SER B 1 224 ? 1.797 3.242 2.143 1 98.38 224 SER B O 1
ATOM 4057 N N . ALA B 1 225 ? 1.61 2.025 4.043 1 98.31 225 ALA B N 1
ATOM 4058 C CA . ALA B 1 225 ? 0.514 1.214 3.52 1 98.31 225 ALA B CA 1
ATOM 4059 C C . ALA B 1 225 ? -0.765 2.035 3.393 1 98.31 225 ALA B C 1
ATOM 4061 O O . ALA B 1 225 ? -1.729 1.603 2.758 1 98.31 225 ALA B O 1
ATOM 4062 N N . TYR B 1 226 ? -0.767 3.225 3.922 1 97.81 226 TYR B N 1
ATOM 4063 C CA . TYR B 1 226 ? -1.911 4.125 3.828 1 97.81 226 TYR B CA 1
ATOM 4064 C C . TYR B 1 226 ? -1.944 4.824 2.477 1 97.81 226 TYR B C 1
ATOM 4066 O O . TYR B 1 226 ? -2.947 5.445 2.115 1 97.81 226 TYR B O 1
ATOM 4074 N N . ASP B 1 227 ? -0.862 4.781 1.741 1 98.31 227 ASP B N 1
ATOM 4075 C CA . ASP B 1 227 ? -0.814 5.457 0.448 1 98.31 227 ASP B CA 1
ATOM 4076 C C . ASP B 1 227 ? -1.699 4.746 -0.575 1 98.31 227 ASP B C 1
ATOM 4078 O O . ASP B 1 227 ? -1.533 3.553 -0.826 1 98.31 227 ASP B O 1
ATOM 4082 N N . VAL B 1 228 ? -2.518 5.477 -1.228 1 97.19 228 VAL B N 1
ATOM 4083 C CA . VAL B 1 228 ? -3.486 4.848 -2.121 1 97.19 228 VAL B CA 1
ATOM 4084 C C . VAL B 1 228 ? -2.898 4.742 -3.527 1 97.19 228 VAL B C 1
ATOM 4086 O O . VAL B 1 228 ? -3.43 4.02 -4.375 1 97.19 228 VAL B O 1
ATOM 4089 N N . ARG B 1 229 ? -1.819 5.477 -3.781 1 97.5 229 ARG B N 1
ATOM 4090 C CA . ARG B 1 229 ? -1.044 5.395 -5.016 1 97.5 229 ARG B CA 1
ATOM 4091 C C . ARG B 1 229 ? 0.451 5.324 -4.719 1 97.5 229 ARG B C 1
ATOM 4093 O O . ARG B 1 229 ? 1.187 6.277 -4.98 1 97.5 229 ARG B O 1
ATOM 4100 N N . PRO B 1 230 ? 0.888 4.16 -4.352 1 98.31 230 PRO B N 1
ATOM 4101 C CA . PRO B 1 230 ? 2.252 4.012 -3.844 1 98.31 230 PRO B CA 1
ATOM 4102 C C . PRO B 1 230 ? 3.312 4.398 -4.871 1 98.31 230 PRO B C 1
ATOM 4104 O O . PRO B 1 230 ? 4.332 4.996 -4.516 1 98.31 230 PRO B O 1
ATOM 4107 N N . LEU B 1 231 ? 3.123 4.102 -6.105 1 97.25 231 LEU B N 1
ATOM 4108 C CA . LEU B 1 231 ? 4.113 4.434 -7.125 1 97.25 231 LEU B CA 1
ATOM 4109 C C . LEU B 1 231 ? 4.238 5.945 -7.293 1 97.25 231 LEU B C 1
ATOM 4111 O O . LEU B 1 231 ? 5.344 6.469 -7.438 1 97.25 231 LEU B O 1
ATOM 4115 N N . GLU B 1 232 ? 3.104 6.598 -7.238 1 97.5 232 GLU B N 1
ATOM 4116 C CA . GLU B 1 232 ? 3.133 8.055 -7.312 1 97.5 232 GLU B CA 1
ATOM 4117 C C . GLU B 1 232 ? 3.846 8.656 -6.105 1 97.5 232 GLU B C 1
ATOM 4119 O O . GLU B 1 232 ? 4.547 9.664 -6.227 1 97.5 232 GLU B O 1
ATOM 4124 N N . THR B 1 233 ? 3.604 8.055 -4.945 1 98.31 233 THR B N 1
ATOM 4125 C CA . THR B 1 233 ? 4.316 8.508 -3.754 1 98.31 233 THR B CA 1
ATOM 4126 C C . THR B 1 233 ? 5.824 8.391 -3.951 1 98.31 233 THR B C 1
ATOM 4128 O O . THR B 1 233 ? 6.574 9.312 -3.611 1 98.31 233 THR B O 1
ATOM 4131 N N . TYR B 1 234 ? 6.238 7.258 -4.5 1 98.19 234 TYR B N 1
ATOM 4132 C CA . TYR B 1 234 ? 7.66 7.047 -4.75 1 98.19 234 TYR B CA 1
ATOM 4133 C C . TYR B 1 234 ? 8.234 8.172 -5.598 1 98.19 234 TYR B C 1
ATOM 4135 O O . TYR B 1 234 ? 9.234 8.789 -5.227 1 98.19 234 TYR B O 1
ATOM 4143 N N . TYR B 1 235 ? 7.613 8.5 -6.707 1 97.25 235 TYR B N 1
ATOM 4144 C CA . TYR B 1 235 ? 8.125 9.508 -7.629 1 97.25 235 TYR B CA 1
ATOM 4145 C C . TYR B 1 235 ? 8.086 10.891 -7 1 97.25 235 TYR B C 1
ATOM 4147 O O . TYR B 1 235 ? 8.992 11.695 -7.199 1 97.25 235 TYR B O 1
ATOM 4155 N N . ALA B 1 236 ? 7.047 11.133 -6.25 1 97.56 236 ALA B N 1
ATOM 4156 C CA . ALA B 1 236 ? 6.922 12.398 -5.539 1 97.56 236 ALA B CA 1
ATOM 4157 C C . ALA B 1 236 ? 8.062 12.586 -4.539 1 97.56 236 ALA B C 1
ATOM 4159 O O . ALA B 1 236 ? 8.648 13.664 -4.449 1 97.56 236 ALA B O 1
ATOM 4160 N N . LYS B 1 237 ? 8.367 11.555 -3.799 1 97.81 237 LYS B N 1
ATOM 4161 C CA . LYS B 1 237 ? 9.445 11.594 -2.816 1 97.81 237 LYS B CA 1
ATOM 4162 C C . LYS B 1 237 ? 10.781 11.891 -3.486 1 97.81 237 LYS B C 1
ATOM 4164 O O . LYS B 1 237 ? 11.531 12.766 -3.031 1 97.81 237 LYS B O 1
ATOM 4169 N N . VAL B 1 238 ? 11.031 11.148 -4.531 1 97.38 238 VAL B N 1
ATOM 4170 C CA . VAL B 1 238 ? 12.305 11.312 -5.223 1 97.38 238 VAL B CA 1
ATOM 4171 C C . VAL B 1 238 ? 12.43 12.742 -5.738 1 97.38 238 VAL B C 1
ATOM 4173 O O . VAL B 1 238 ? 13.461 13.391 -5.535 1 97.38 238 VAL B O 1
ATOM 4176 N N . HIS B 1 239 ? 11.367 13.219 -6.316 1 96.62 239 HIS B N 1
ATOM 4177 C CA . HIS B 1 239 ? 11.352 14.578 -6.848 1 96.62 239 HIS B CA 1
ATOM 4178 C C . HIS B 1 239 ? 11.602 15.602 -5.746 1 96.62 239 HIS B C 1
ATOM 4180 O O . HIS B 1 239 ? 12.461 16.469 -5.883 1 96.62 239 HIS B O 1
ATOM 4186 N N . LEU B 1 240 ? 10.906 15.477 -4.684 1 97.44 240 LEU B N 1
ATOM 4187 C CA . LEU B 1 240 ? 10.984 16.406 -3.557 1 97.44 240 LEU B CA 1
ATOM 4188 C C . LEU B 1 240 ? 12.359 16.344 -2.906 1 97.44 240 LEU B C 1
ATOM 4190 O O . LEU B 1 240 ? 12.977 17.391 -2.654 1 97.44 240 LEU B O 1
ATOM 4194 N N . LEU B 1 241 ? 12.891 15.18 -2.709 1 97.69 241 LEU B N 1
ATOM 4195 C CA . LEU B 1 241 ? 14.125 15 -1.953 1 97.69 241 LEU B CA 1
ATOM 4196 C C . LEU B 1 241 ? 15.344 15.383 -2.789 1 97.69 241 LEU B C 1
ATOM 4198 O O . LEU B 1 241 ? 16.328 15.891 -2.256 1 97.69 241 LEU B O 1
ATOM 4202 N N . ASP B 1 242 ? 15.273 15.117 -4.117 1 97.31 242 ASP B N 1
ATOM 4203 C CA . ASP B 1 242 ? 16.344 15.578 -4.992 1 97.31 242 ASP B CA 1
ATOM 4204 C C . ASP B 1 242 ? 16.5 17.094 -4.918 1 97.31 242 ASP B C 1
ATOM 4206 O O . ASP B 1 242 ? 17.625 17.609 -4.777 1 97.31 242 ASP B O 1
ATOM 4210 N N . LYS B 1 243 ? 15.438 17.734 -4.98 1 96.06 243 LYS B N 1
ATOM 4211 C CA . LYS B 1 243 ? 15.453 19.203 -4.918 1 96.06 243 LYS B CA 1
ATOM 4212 C C . LYS B 1 243 ? 15.914 19.688 -3.547 1 96.06 243 LYS B C 1
ATOM 4214 O O . LYS B 1 243 ? 16.719 20.609 -3.445 1 96.06 243 LYS B O 1
ATOM 4219 N N . ALA B 1 244 ? 15.375 19.078 -2.51 1 96.62 244 ALA B N 1
ATOM 4220 C CA . ALA B 1 244 ? 15.734 19.469 -1.15 1 96.62 244 ALA B CA 1
ATOM 4221 C C . ALA B 1 244 ? 17.234 19.312 -0.909 1 96.62 244 ALA B C 1
ATOM 4223 O O . ALA B 1 244 ? 17.875 20.188 -0.338 1 96.62 244 ALA B O 1
ATOM 4224 N N . SER B 1 245 ? 17.734 18.203 -1.341 1 96.44 245 SER B N 1
ATOM 4225 C CA . SER B 1 245 ? 19.156 17.922 -1.156 1 96.44 245 SER B CA 1
ATOM 4226 C C . SER B 1 245 ? 20.031 18.891 -1.955 1 96.44 245 SER B C 1
ATOM 4228 O O . SER B 1 245 ? 21.016 19.406 -1.439 1 96.44 245 SER B O 1
ATOM 4230 N N . SER B 1 246 ? 19.703 19.203 -3.188 1 95.75 246 SER B N 1
ATOM 4231 C CA . SER B 1 246 ? 20.5 20.031 -4.082 1 95.75 246 SER B CA 1
ATOM 4232 C C . SER B 1 246 ? 20.531 21.484 -3.621 1 95.75 246 SER B C 1
ATOM 4234 O O . SER B 1 246 ? 21.516 22.188 -3.834 1 95.75 246 SER B O 1
ATOM 4236 N N . ASN B 1 247 ? 19.484 21.891 -2.92 1 94.81 247 ASN B N 1
ATOM 4237 C CA . ASN B 1 247 ? 19.359 23.312 -2.566 1 94.81 247 ASN B CA 1
ATOM 4238 C C . ASN B 1 247 ? 19.531 23.531 -1.066 1 94.81 247 ASN B C 1
ATOM 4240 O O . ASN B 1 247 ? 19.328 24.641 -0.573 1 94.81 247 ASN B O 1
ATOM 4244 N N . GLY B 1 248 ? 19.812 22.484 -0.37 1 93.38 248 GLY B N 1
ATOM 4245 C CA . GLY B 1 248 ? 20 22.594 1.066 1 93.38 248 GLY B CA 1
ATOM 4246 C C . GLY B 1 248 ? 18.75 23 1.814 1 93.38 248 GLY B C 1
ATOM 4247 O O . GLY B 1 248 ? 18.797 23.828 2.725 1 93.38 248 GLY B O 1
ATOM 4248 N N . GLN B 1 249 ? 17.656 22.484 1.399 1 95.62 249 GLN B N 1
ATOM 4249 C CA . GLN B 1 249 ? 16.391 22.828 2.025 1 95.62 249 GLN B CA 1
ATOM 4250 C C . GLN B 1 249 ? 16.125 21.969 3.252 1 95.62 249 GLN B C 1
ATOM 4252 O O . GLN B 1 249 ? 16.719 20.891 3.402 1 95.62 249 GLN B O 1
ATOM 4257 N N . ILE B 1 250 ? 15.297 22.469 4.152 1 97 250 ILE B N 1
ATOM 4258 C CA . ILE B 1 250 ? 14.898 21.75 5.355 1 97 250 ILE B CA 1
ATOM 4259 C C . ILE B 1 250 ? 13.531 21.109 5.141 1 97 250 ILE B C 1
ATOM 4261 O O . ILE B 1 250 ? 12.586 21.766 4.711 1 97 250 ILE B O 1
ATOM 4265 N N . VAL B 1 251 ? 13.453 19.812 5.434 1 97.81 251 VAL B N 1
ATOM 4266 C CA . VAL B 1 251 ? 12.195 19.094 5.305 1 97.81 251 VAL B CA 1
ATOM 4267 C C . VAL B 1 251 ? 11.578 18.891 6.684 1 97.81 251 VAL B C 1
ATOM 4269 O O . VAL B 1 251 ? 12.258 18.453 7.621 1 97.81 251 VAL B O 1
ATOM 4272 N N . VAL B 1 252 ? 10.336 19.219 6.805 1 97.94 252 VAL B N 1
ATOM 4273 C CA . VAL B 1 252 ? 9.578 18.984 8.031 1 97.94 252 VAL B CA 1
ATOM 4274 C C . VAL B 1 252 ? 8.836 17.656 7.945 1 97.94 252 VAL B C 1
ATOM 4276 O O . VAL B 1 252 ? 8.188 17.359 6.938 1 97.94 252 VAL B O 1
ATOM 4279 N N . TYR B 1 253 ? 8.945 16.875 8.953 1 97.88 253 TYR B N 1
ATOM 4280 C CA . TYR B 1 253 ? 8.25 15.602 9.086 1 97.88 253 TYR B CA 1
ATOM 4281 C C . TYR B 1 253 ? 7.082 15.719 10.062 1 97.88 253 TYR B C 1
ATOM 4283 O O . TYR B 1 253 ? 7.27 15.602 11.273 1 97.88 253 TYR B O 1
ATOM 4291 N N . CYS B 1 254 ? 5.887 15.82 9.562 1 98.25 254 CYS B N 1
ATOM 4292 C CA . CYS B 1 254 ? 4.727 16.219 10.344 1 98.25 254 CYS B CA 1
ATOM 4293 C C . CYS B 1 254 ? 4.402 15.18 11.406 1 98.25 254 CYS B C 1
ATOM 4295 O O . CYS B 1 254 ? 3.789 15.492 12.43 1 98.25 254 CYS B O 1
ATOM 4297 N N . HIS B 1 255 ? 4.898 13.891 11.164 1 98.69 255 HIS B N 1
ATOM 4298 C CA . HIS B 1 255 ? 4.5 12.836 12.086 1 98.69 255 HIS B CA 1
ATOM 4299 C C . HIS B 1 255 ? 5.707 12.234 12.789 1 98.69 255 HIS B C 1
ATOM 4301 O O . HIS B 1 255 ? 5.578 11.242 13.516 1 98.69 255 HIS B O 1
ATOM 4307 N N . ASP B 1 256 ? 6.875 12.781 12.656 1 98.12 256 ASP B N 1
ATOM 4308 C CA . ASP B 1 256 ? 8.039 12.188 13.305 1 98.12 256 ASP B CA 1
ATOM 4309 C C . ASP B 1 256 ? 8.148 12.625 14.766 1 98.12 256 ASP B C 1
ATOM 4311 O O . ASP B 1 256 ? 8.352 13.812 15.047 1 98.12 256 ASP B O 1
ATOM 4315 N N . ALA B 1 257 ? 8.055 11.758 15.641 1 98.06 257 ALA B N 1
ATOM 4316 C CA . ALA B 1 257 ? 8.039 12.047 17.078 1 98.06 257 ALA B CA 1
ATOM 4317 C C . ALA B 1 257 ? 9.445 12.391 17.578 1 98.06 257 ALA B C 1
ATOM 4319 O O . ALA B 1 257 ? 9.602 12.914 18.688 1 98.06 257 ALA B O 1
ATOM 4320 N N . TYR B 1 258 ? 10.469 12.172 16.797 1 96.19 258 TYR B N 1
ATOM 4321 C CA . TYR B 1 258 ? 11.836 12.234 17.281 1 96.19 258 TYR B CA 1
ATOM 4322 C C . TYR B 1 258 ? 12.664 13.219 16.469 1 96.19 258 TYR B C 1
ATOM 4324 O O . TYR B 1 258 ? 13.586 13.844 16.984 1 96.19 258 TYR B O 1
ATOM 4332 N N . THR B 1 259 ? 12.375 13.336 15.211 1 95.56 259 THR B N 1
ATOM 4333 C CA . THR B 1 259 ? 13.055 14.227 14.281 1 95.56 259 THR B CA 1
ATOM 4334 C C . THR B 1 259 ? 12.047 15.078 13.508 1 95.56 259 THR B C 1
ATOM 4336 O O . THR B 1 259 ? 11.672 14.734 12.391 1 95.56 259 THR B O 1
ATOM 4339 N N . PRO B 1 260 ? 11.742 16.203 14.031 1 96.31 260 PRO B N 1
ATOM 4340 C CA . PRO B 1 260 ? 10.672 16.984 13.422 1 96.31 260 PRO B CA 1
ATOM 4341 C C . PRO B 1 260 ? 11.07 17.578 12.07 1 96.31 260 PRO B C 1
ATOM 4343 O O . PRO B 1 260 ? 10.203 17.812 11.219 1 96.31 260 PRO B O 1
ATOM 4346 N N . CYS B 1 261 ? 12.367 17.844 11.875 1 96.81 261 CYS B N 1
ATOM 4347 C CA . CYS B 1 261 ? 12.836 18.406 10.609 1 96.81 261 CYS B CA 1
ATOM 4348 C C . CYS B 1 261 ? 14.336 18.172 10.438 1 96.81 261 CYS B C 1
ATOM 4350 O O . CYS B 1 261 ? 15.039 17.891 11.406 1 96.81 261 CYS B O 1
ATOM 4352 N N . SER B 1 262 ? 14.75 18.234 9.25 1 96.62 262 SER B N 1
ATOM 4353 C CA . SER B 1 262 ? 16.172 18.094 8.953 1 96.62 262 SER B CA 1
ATOM 4354 C C . SER B 1 262 ? 16.5 18.609 7.551 1 96.62 262 SER B C 1
ATOM 4356 O O . SER B 1 262 ? 15.617 18.703 6.699 1 96.62 262 SER B O 1
ATOM 4358 N N . ALA B 1 263 ? 17.7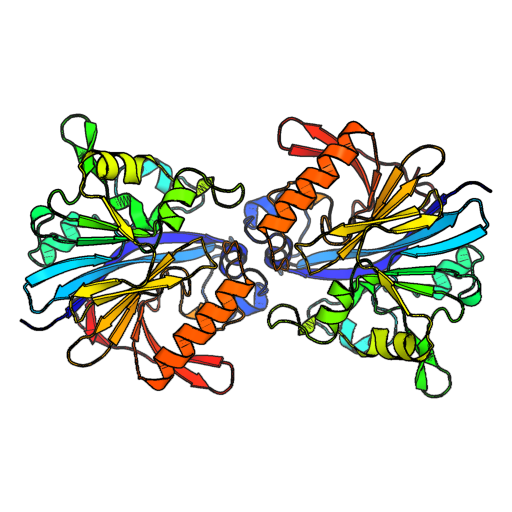03 19.047 7.414 1 95.75 263 ALA B N 1
ATOM 4359 C CA . ALA B 1 263 ? 18.219 19.078 6.047 1 95.75 263 ALA B CA 1
ATOM 4360 C C . ALA B 1 263 ? 18.406 17.672 5.492 1 95.75 263 ALA B C 1
ATOM 4362 O O . ALA B 1 263 ? 18.344 16.688 6.238 1 95.75 263 ALA B O 1
ATOM 4363 N N . VAL B 1 264 ? 18.531 17.594 4.195 1 96.25 264 VAL B N 1
ATOM 4364 C CA . VAL B 1 264 ? 18.625 16.281 3.557 1 96.25 264 VAL B CA 1
ATOM 4365 C C . VAL B 1 264 ? 19.844 16.234 2.639 1 96.25 264 VAL B C 1
ATOM 4367 O O . VAL B 1 264 ? 20.125 17.219 1.935 1 96.25 264 VAL B O 1
ATOM 4370 N N . LYS B 1 265 ? 20.531 15.164 2.67 1 95.94 265 LYS B N 1
ATOM 4371 C CA . LYS B 1 265 ? 21.672 14.93 1.785 1 95.94 265 LYS B CA 1
ATOM 4372 C C . LYS B 1 265 ? 21.484 13.664 0.961 1 95.94 265 LYS B C 1
ATOM 4374 O O . LYS B 1 265 ? 21.156 12.609 1.506 1 95.94 265 LYS B O 1
ATOM 4379 N N . LYS B 1 266 ? 21.656 13.789 -0.29 1 96.06 266 LYS B N 1
ATOM 4380 C CA . LYS B 1 266 ? 21.594 12.625 -1.166 1 96.06 266 LYS B CA 1
ATOM 4381 C C . LYS B 1 266 ? 22.922 11.883 -1.192 1 96.06 266 LYS B C 1
ATOM 4383 O O . LYS B 1 266 ? 23.984 12.5 -1.358 1 96.06 266 LYS B O 1
ATOM 4388 N N . ILE B 1 267 ? 22.922 10.625 -0.942 1 93.38 267 ILE B N 1
ATOM 4389 C CA . ILE B 1 267 ? 24.062 9.727 -1.077 1 93.38 267 ILE B CA 1
ATOM 4390 C C . ILE B 1 267 ? 23.703 8.57 -2.008 1 93.38 267 ILE B C 1
ATOM 4392 O O . ILE B 1 267 ? 23.016 7.633 -1.606 1 93.38 267 ILE B O 1
ATOM 4396 N N . ASN B 1 268 ? 24.125 8.641 -3.223 1 88.88 268 ASN B N 1
ATOM 4397 C CA . ASN B 1 268 ? 23.719 7.688 -4.254 1 88.88 268 ASN B CA 1
ATOM 4398 C C . ASN B 1 268 ? 22.219 7.668 -4.449 1 88.88 268 ASN B C 1
ATOM 4400 O O . ASN B 1 268 ? 21.625 8.68 -4.84 1 88.88 268 ASN B O 1
ATOM 4404 N N . ASP B 1 269 ? 21.547 6.555 -4.043 1 84.69 269 ASP B N 1
ATOM 4405 C CA . ASP B 1 269 ? 20.109 6.465 -4.27 1 84.69 269 ASP B CA 1
ATOM 4406 C C . ASP B 1 269 ? 19.344 6.547 -2.951 1 84.69 269 ASP B C 1
ATOM 4408 O O . ASP B 1 269 ? 18.156 6.207 -2.896 1 84.69 269 ASP B O 1
ATOM 4412 N N . PHE B 1 270 ? 20.094 7.062 -1.99 1 90.38 270 PHE B N 1
ATOM 4413 C CA . PHE B 1 270 ? 19.5 7.188 -0.669 1 90.38 270 PHE B CA 1
ATOM 4414 C C . PHE B 1 270 ? 19.562 8.633 -0.179 1 90.38 270 PHE B C 1
ATOM 4416 O O . PHE B 1 270 ? 20.312 9.438 -0.719 1 90.38 270 PHE B O 1
ATOM 4423 N N . TYR B 1 271 ? 18.766 8.969 0.692 1 96.56 271 TYR B N 1
ATOM 4424 C CA . TYR B 1 271 ? 18.75 10.281 1.334 1 96.56 271 TYR B CA 1
ATOM 4425 C C . TYR B 1 271 ? 18.938 10.156 2.842 1 96.56 271 TYR B C 1
ATOM 4427 O O . TYR B 1 271 ? 18.391 9.242 3.465 1 96.56 271 TYR B O 1
ATOM 4435 N N . LYS B 1 272 ? 19.719 10.984 3.387 1 95.31 272 LYS B N 1
ATOM 4436 C CA . LYS B 1 272 ? 19.984 10.977 4.824 1 95.31 272 LYS B CA 1
ATOM 4437 C C . LYS B 1 272 ? 19.578 12.305 5.465 1 95.31 272 LYS B C 1
ATOM 4439 O O . LYS B 1 272 ? 19.75 13.367 4.859 1 95.31 272 LYS B O 1
ATOM 4444 N N . ALA B 1 273 ? 19.047 12.188 6.668 1 95.25 273 ALA B N 1
ATOM 4445 C CA . ALA B 1 273 ? 18.734 13.383 7.445 1 95.25 273 ALA B CA 1
ATOM 4446 C C . ALA B 1 273 ? 20 13.977 8.07 1 95.25 273 ALA B C 1
ATOM 4448 O O . ALA B 1 273 ? 20.828 13.25 8.633 1 95.25 273 ALA B O 1
ATOM 4449 N N . LEU B 1 274 ? 20.094 15.242 7.906 1 92.81 274 LEU B N 1
ATOM 4450 C CA . LEU B 1 274 ? 21.156 15.984 8.586 1 92.81 274 LEU B CA 1
ATOM 4451 C C . LEU B 1 274 ? 20.594 16.766 9.773 1 92.81 274 LEU B C 1
ATOM 4453 O O . LEU B 1 274 ? 19.531 17.391 9.664 1 92.81 274 LEU B O 1
ATOM 4457 N N . PRO B 1 275 ? 21.234 16.641 10.844 1 81.44 275 PRO B N 1
ATOM 4458 C CA . PRO B 1 275 ? 20.688 17.375 11.992 1 81.44 275 PRO B CA 1
ATOM 4459 C C . PRO B 1 275 ? 20.406 18.844 11.672 1 81.44 275 PRO B C 1
ATOM 4461 O O . PRO B 1 275 ? 21.156 19.484 10.945 1 81.44 275 PRO B O 1
ATOM 4464 N N . CYS B 1 276 ? 19.203 19.203 11.859 1 78.56 276 CYS B N 1
ATOM 4465 C CA . CYS B 1 276 ? 18.781 20.594 11.75 1 78.56 276 CYS B CA 1
ATOM 4466 C C . CYS B 1 276 ? 18.594 21.219 13.133 1 78.56 276 CYS B C 1
ATOM 4468 O O . CYS B 1 276 ? 18.234 20.516 14.078 1 78.56 276 CYS B O 1
ATOM 4470 N N . ALA B 1 277 ? 18.953 22.469 13.094 1 72.19 277 ALA B N 1
ATOM 4471 C CA . ALA B 1 277 ? 18.828 23.141 14.391 1 72.19 277 ALA B CA 1
ATOM 4472 C C . ALA B 1 277 ? 17.484 23.844 14.523 1 72.19 277 ALA B C 1
ATOM 4474 O O . ALA B 1 277 ? 16.969 24.406 13.555 1 72.19 277 ALA B O 1
ATOM 4475 N N . MET B 1 278 ? 16.75 23.562 15.523 1 82.06 278 MET B N 1
ATOM 4476 C CA . MET B 1 278 ? 15.633 24.359 16 1 82.06 278 MET B CA 1
ATOM 4477 C C . MET B 1 278 ? 16.031 25.141 17.25 1 82.06 278 MET B C 1
ATOM 4479 O O . MET B 1 278 ? 16.812 24.656 18.078 1 82.06 278 MET B O 1
ATOM 4483 N N . ASP B 1 279 ? 15.578 26.391 17.281 1 80.69 279 ASP B N 1
ATOM 4484 C CA . ASP B 1 279 ? 15.945 27.172 18.453 1 80.69 279 ASP B CA 1
ATOM 4485 C C . ASP B 1 279 ? 15.016 26.875 19.625 1 80.69 279 ASP B C 1
ATOM 4487 O O . ASP B 1 279 ? 14.188 25.969 19.562 1 80.69 279 ASP B O 1
ATOM 4491 N N . THR B 1 280 ? 15.258 27.516 20.688 1 75.5 280 THR B N 1
ATOM 4492 C CA . THR B 1 280 ? 14.547 27.234 21.922 1 75.5 280 THR B CA 1
ATOM 4493 C C . THR B 1 280 ? 13.07 27.609 21.781 1 75.5 280 THR B C 1
ATOM 4495 O O . THR B 1 280 ? 12.242 27.188 22.594 1 75.5 280 THR B O 1
ATOM 4498 N N . ASN B 1 281 ? 12.758 28.328 20.734 1 75.44 281 ASN B N 1
ATOM 4499 C CA . ASN B 1 281 ? 11.375 28.719 20.484 1 75.44 281 ASN B CA 1
ATOM 4500 C C . ASN B 1 281 ? 10.758 27.922 19.344 1 75.44 281 ASN B C 1
ATOM 4502 O O . ASN B 1 281 ? 9.781 28.344 18.734 1 75.44 281 ASN B O 1
ATOM 4506 N N . ASN B 1 282 ? 11.43 26.828 19 1 81.56 282 ASN B N 1
ATOM 4507 C CA . ASN B 1 282 ? 10.945 25.875 18.016 1 81.56 282 ASN B CA 1
ATOM 4508 C C . ASN B 1 282 ? 10.953 26.453 16.609 1 81.56 282 ASN B C 1
ATOM 4510 O O . ASN B 1 282 ? 10.188 26.016 15.75 1 81.56 282 ASN B O 1
ATOM 4514 N N . ARG B 1 283 ? 11.719 27.531 16.531 1 85.5 283 ARG B N 1
ATOM 4515 C CA . ARG B 1 283 ? 11.922 28.062 15.195 1 85.5 283 ARG B CA 1
ATOM 4516 C C . ARG B 1 283 ? 12.922 27.219 14.414 1 85.5 283 ARG B C 1
ATOM 4518 O O . ARG B 1 283 ? 13.961 26.828 14.945 1 85.5 283 ARG B O 1
ATOM 4525 N N . VAL B 1 284 ? 12.547 26.969 13.195 1 86.06 284 VAL B N 1
ATOM 4526 C CA . VAL B 1 284 ? 13.461 26.234 12.312 1 86.06 284 VAL B CA 1
ATOM 4527 C C . VAL B 1 284 ? 14.602 27.156 11.883 1 86.06 284 VAL B C 1
ATOM 4529 O O . VAL B 1 284 ? 14.375 28.266 11.398 1 86.06 284 VAL B O 1
ATOM 4532 N N . ARG B 1 285 ? 15.836 26.703 12.148 1 80.75 285 ARG B N 1
ATOM 4533 C CA . ARG B 1 285 ? 17 27.531 11.844 1 80.75 285 ARG B CA 1
ATOM 4534 C C . ARG B 1 285 ? 17.984 26.781 10.953 1 80.75 285 ARG B C 1
ATOM 4536 O O . ARG B 1 285 ? 18.078 25.547 11.016 1 80.75 285 ARG B O 1
#

pLDDT: mean 95.39, std 4.76, range [72.19, 98.94]

Secondary structure (DSSP, 8-state):
---EEEEEEEEEEEEEHHHHHTTS-HHHHTTTS---TTSEEEEEEEEEEEE-TT--EEEE---S-STTHHHHHHSTT--BS---HHHHHHHTT--GGG--EEE-S--SHHHHGGGEEE-TTS-EEESSTTPEEEEEHHHHHHHHS--TTTGGG--GGGTHHHHHHT-EEEESS-EEEETTEEEEEE-SSSTTEEEEEEE-SS-EEEE-GGGS-SGGGGSTT---TT-SSHHHHHHHHHHHHHHHHHHTPEEE-TTBSS--EEEEEEETTEEEEEPPPB-TT-BB-/---EEEEEEEEEEEEEHHHHHTTS-HHHHTTTS---TTSEEEEEEEEEEEE-TT--EEEE---S-STTHHHHHHSTT--BS---HHHHHHTTT--GGG--EEE-S--SHHHHGGGEEE-TTS-EEESSTTPEEEEEHHHHHHHHS--TTTGGG--GGGTHHHHHHT-EEEE-S-EEEETTEEEEEE-SSSTTEEEEEEE-SS-EEEE-GGGS-SGGGGSTT---TT-SSHHHHHHHHHHHHHHHHHHTPEEE-TTBSS--EEEEEEETTEEEEEEPPB-TT-BB-

Nearest PDB structures (foldseek):
  3esh-assembly1_A  TM=8.857E-01  e=1.366E-26  Staphylococcus aureus subsp. aureus Mu50
  5hif-assembly1_B  TM=8.500E-01  e=3.011E-21  synthetic construct
  4zo3-assembly1_A  TM=8.065E-01  e=1.125E-21  Chryseobacterium sp. StRB126
  1p9e-assembly1_A  TM=8.385E-01  e=1.906E-20  Pseudomonas sp. WBC-3
  4o98-assembly1_A  TM=8.455E-01  e=3.118E-20  Ectopseudomonas oleovorans

Foldseek 3Di:
DFKFKFKDWFFKWKDAQCQFQPPDDPVPLCVVFPADPVRIGIWTFIWIWIAHPVGATEIEFQFQADPCVVVVCPDPTNIDPGHHVQVVCVVVPDHLQSHAEYEFLAAFNGGQNNQWDQDPVRQIAGSRLNYQYEDAPQRVCCLVVPDPLCPVRHDCSSCVNVVVSVSYDHDHAWDDPDPQKIWGFAAWLHHTGTWIWGDTPPAIEIECPSLAQEQSCQQLQRARNSTPHNVSSSVVSQVVQVVQQVRQHKYARRIYPPDGIFRWHDDPNGIHGDDWDADPRRITD/DFKFKFKDWFFKWKDAQCQFQPPDDPVPLCVVFPADPVRIGIWTFIWIWIAHPVGATEIEFQFQADPCVVVVCPDPTNIDPGDHVQVVCVVVPDHLQSHAEYEFLAAFNGRQNNQWDQDPVRQIAGSRLNYQYEDAPQRVCCLVVPDPLCPVRHDCSSCVNVVVSVSYDHDHAWDDPDPQKIWGFAAWLHHTGTWIWGDTPPAIEIECPSLAQEQSCQQLQRARNSTPHNVSSSVVSQVVQVVQQVRQHKYARRIYPPQGIFRWHDDPNGIHGDDWDADPRRITD

Solvent-accessible surface area (backbone atoms only — not comparable to full-atom values): 28177 Å² total; per-residue (Å²): 103,73,38,45,48,26,57,43,72,36,25,36,31,35,43,37,42,30,20,56,30,1,60,45,40,66,84,58,49,52,76,67,43,70,57,49,96,82,44,32,23,67,27,28,31,49,21,39,42,34,36,38,52,90,67,48,27,35,33,36,33,47,25,54,44,72,80,52,52,71,61,41,37,71,35,94,36,41,44,41,78,69,42,61,62,64,62,55,36,44,76,72,72,37,53,50,69,59,30,43,31,35,40,32,31,44,64,39,40,62,30,29,21,30,48,23,34,71,43,96,84,64,47,67,32,51,48,36,75,62,22,39,34,37,35,30,41,55,26,52,50,36,54,78,57,48,53,90,89,49,43,90,41,39,52,63,78,37,44,51,41,37,57,73,69,66,34,58,42,71,39,91,56,73,41,68,82,46,99,44,31,38,40,37,72,42,51,13,48,45,58,32,25,34,31,37,40,38,50,38,92,85,43,40,38,32,41,40,36,70,69,31,33,27,68,67,34,44,36,47,82,45,39,39,27,67,28,50,27,45,59,48,28,30,55,47,40,48,55,51,49,53,51,27,29,78,67,59,18,32,41,32,13,33,30,23,64,83,47,51,48,20,29,38,43,69,55,91,92,40,47,42,79,35,92,47,50,59,49,98,79,34,28,68,94,101,72,38,44,48,28,57,44,73,36,26,34,32,35,43,36,42,28,21,55,28,2,59,44,39,65,85,56,50,53,75,69,43,70,57,51,96,84,41,32,23,67,27,28,32,50,21,39,41,34,36,38,53,89,67,48,28,35,31,36,33,46,24,54,46,72,80,52,52,70,62,41,37,71,36,93,34,41,43,40,77,68,41,60,62,64,62,56,36,45,77,72,73,37,51,51,70,60,30,42,30,36,39,33,31,45,65,39,39,61,30,28,21,30,48,24,35,71,43,96,86,65,46,68,33,50,50,35,76,62,21,39,36,38,36,30,42,56,28,52,50,38,55,76,57,48,53,90,88,49,43,90,40,40,51,64,79,36,45,50,40,37,58,73,68,67,35,56,43,69,39,91,58,71,41,67,82,42,99,44,31,38,38,35,72,41,53,13,49,44,57,31,25,34,30,39,40,36,50,40,92,84,43,39,38,31,41,42,34,69,69,29,32,28,68,66,35,46,36,48,82,45,39,40,28,67,28,49,28,43,58,49,28,31,54,48,38,48,54,52,49,53,52,27,28,77,67,60,18,32,42,34,14,33,30,22,65,84,46,51,48,20,30,38,41,70,57,91,94,38,48,42,80,35,94,46,52,58,48,98,79,35,29,67,96

Organism: Tannerella forsythia (strain ATCC 43037 / JCM 10827 / CCUG 21028 A / KCTC 5666 / FDC 338) (NCBI:txid203275)